Protein AF-0000000084928081 (afdb_homodimer)

InterPro domains:
  IPR001451 Hexapeptide repeat [PF00132] (8-42)
  IPR001451 Hexapeptide repeat [PF00132] (96-130)
  IPR001451 Hexapeptide repeat [PF14602] (192-218)
  IPR011004 Trimeric LpxA-like superfamily [SSF51161] (3-237)
  IPR050179 Transferase hexapeptide repeat [PTHR43300] (104-240)

Organism: Caldicellulosiruptor owensensis (strain ATCC 700167 / DSM 13100 / OL) (NCBI:txid632518)

Radius of gyration: 22.87 Å; Cα contacts (8 Å, |Δi|>4): 1714; chains: 2; bounding box: 62×60×51 Å

Solvent-accessible surface area (backbone atoms only — not comparable to full-atom values): 21503 Å² total; per-residue (Å²): 106,64,47,70,39,88,58,34,46,66,38,88,64,43,45,70,42,50,54,23,38,35,32,46,48,22,35,36,29,48,59,18,37,37,31,34,45,22,37,39,29,58,42,19,36,36,31,35,41,26,37,39,29,38,48,16,36,39,25,43,74,87,79,78,53,88,82,45,79,78,72,76,85,70,86,66,52,51,16,36,38,28,34,47,22,38,37,26,35,52,17,39,34,17,21,32,18,37,38,31,39,41,20,29,36,34,35,46,21,38,37,32,38,45,22,38,39,26,40,53,16,37,38,26,37,43,19,36,38,33,38,52,18,41,38,30,31,49,22,39,39,26,40,46,18,37,44,35,39,50,18,40,36,31,41,46,20,31,38,30,37,43,21,37,47,30,26,51,83,48,73,90,47,68,93,66,39,76,81,60,53,27,10,40,34,31,30,49,42,10,36,38,25,40,48,15,37,37,41,45,53,33,38,35,21,45,41,8,35,38,35,57,51,13,31,39,81,60,64,39,54,60,36,27,27,28,41,31,80,68,40,40,78,76,47,68,53,55,70,62,58,36,74,93,58,102,104,64,46,68,37,88,59,34,48,65,38,88,65,44,44,71,41,47,54,22,37,36,31,47,49,21,35,37,32,48,60,20,38,39,31,36,45,21,35,38,28,56,43,19,37,37,32,35,40,24,38,39,28,38,48,17,35,38,23,44,73,86,80,78,46,84,84,48,80,80,74,78,85,71,88,69,55,48,17,36,39,30,35,47,23,38,37,25,38,50,16,38,34,16,21,30,17,37,38,32,40,44,20,39,35,32,36,44,22,36,37,31,37,46,21,39,37,27,40,54,16,38,37,25,40,42,21,37,37,33,36,52,18,42,38,31,29,50,23,39,40,27,41,45,18,36,42,34,40,50,19,39,35,32,41,46,19,37,36,30,40,42,22,37,46,30,27,57,89,49,70,89,36,53,94,68,41,74,80,62,55,29,10,38,33,32,29,48,42,10,35,38,24,40,48,16,31,37,40,47,51,33,38,35,20,46,42,8,34,37,36,58,59,12,27,38,80,58,64,40,56,61,35,28,28,28,40,39,72,65,40,40,80,76,48,68,52,56,70,73,75,35,73,92,58,103

Structure (mmCIF, N/CA/C/O backbone):
data_AF-0000000084928081-model_v1
#
loop_
_entity.id
_entity.type
_entity.pdbx_description
1 polymer 'Hexapeptide repeat-containing transferase'
#
loop_
_atom_site.group_PDB
_atom_site.id
_atom_site.type_symbol
_atom_site.label_atom_id
_atom_site.label_alt_id
_atom_site.label_comp_id
_atom_site.label_asym_id
_atom_site.label_entity_id
_atom_site.label_seq_id
_atom_site.pdbx_PDB_ins_code
_atom_site.Cartn_x
_atom_site.Cartn_y
_atom_site.Cartn_z
_atom_site.occupancy
_atom_site.B_iso_or_equiv
_atom_site.auth_seq_id
_atom_site.auth_comp_id
_atom_site.auth_asym_id
_atom_site.auth_atom_id
_atom_site.pdbx_PDB_model_num
ATOM 1 N N . MET A 1 1 ? 14.203 -26 -9.664 1 87.19 1 MET A N 1
ATOM 2 C CA . MET A 1 1 ? 13.422 -26.828 -8.75 1 87.19 1 MET A CA 1
ATOM 3 C C . MET A 1 1 ? 12.008 -26.281 -8.594 1 87.19 1 MET A C 1
ATOM 5 O O . MET A 1 1 ? 11.828 -25.141 -8.188 1 87.19 1 MET A O 1
ATOM 9 N N . ARG A 1 2 ? 10.984 -26.938 -9.102 1 93 2 ARG A N 1
ATOM 10 C CA . ARG A 1 2 ? 9.562 -26.609 -9.023 1 93 2 ARG A CA 1
ATOM 11 C C . ARG A 1 2 ? 8.711 -27.875 -8.945 1 93 2 ARG A C 1
ATOM 13 O O . ARG A 1 2 ? 9.188 -28.969 -9.25 1 93 2 ARG A O 1
ATOM 20 N N . PHE A 1 3 ? 7.535 -27.766 -8.367 1 97.06 3 PHE A N 1
ATOM 21 C CA . PHE A 1 3 ? 6.527 -28.828 -8.438 1 97.06 3 PHE A CA 1
ATOM 22 C C . PHE A 1 3 ? 5.379 -28.406 -9.352 1 97.06 3 PHE A C 1
ATOM 24 O O . PHE A 1 3 ? 4.633 -27.484 -9.039 1 97.06 3 PHE A O 1
ATOM 31 N N . ILE A 1 4 ? 5.199 -29.172 -10.445 1 98 4 ILE A N 1
ATOM 32 C CA . ILE A 1 4 ? 4.102 -28.953 -11.383 1 98 4 ILE A CA 1
ATOM 33 C C . ILE A 1 4 ? 3.307 -30.234 -11.57 1 98 4 ILE A C 1
ATOM 35 O O . ILE A 1 4 ? 3.838 -31.234 -12.062 1 98 4 ILE A O 1
ATOM 39 N N . SER A 1 5 ? 2.102 -30.156 -11.172 1 98.38 5 SER A N 1
ATOM 40 C CA . SER A 1 5 ? 1.246 -31.328 -11.312 1 98.38 5 SER A CA 1
ATOM 41 C C . SER A 1 5 ? 1.148 -31.766 -12.773 1 98.38 5 SER A C 1
ATOM 43 O O . SER A 1 5 ? 1.033 -30.938 -13.672 1 98.38 5 SER A O 1
ATOM 45 N N . GLU A 1 6 ? 1.045 -33.062 -13.062 1 98.12 6 GLU A N 1
ATOM 46 C CA . GLU A 1 6 ? 0.888 -33.625 -14.398 1 98.12 6 GLU A CA 1
ATOM 47 C C . GLU A 1 6 ? -0.502 -33.312 -14.961 1 98.12 6 GLU A C 1
ATOM 49 O O . GLU A 1 6 ? -0.72 -33.406 -16.172 1 98.12 6 GLU A O 1
ATOM 54 N N . LYS A 1 7 ? -1.354 -32.938 -14.023 1 98.5 7 LYS A N 1
ATOM 55 C CA . LYS A 1 7 ? -2.732 -32.688 -14.438 1 98.5 7 LYS A CA 1
ATOM 56 C C . LYS A 1 7 ? -2.953 -31.219 -14.789 1 98.5 7 LYS A C 1
ATOM 58 O O . LYS A 1 7 ? -4.051 -30.828 -15.188 1 98.5 7 LYS A O 1
ATOM 63 N N . ALA A 1 8 ? -1.96 -30.453 -14.586 1 98.5 8 ALA A N 1
ATOM 64 C CA . ALA A 1 8 ? -2.055 -29.047 -14.961 1 98.5 8 ALA A CA 1
ATOM 65 C C . ALA A 1 8 ? -1.878 -28.859 -16.469 1 98.5 8 ALA A C 1
ATOM 67 O O . ALA A 1 8 ? -1.188 -29.656 -17.125 1 98.5 8 ALA A O 1
ATOM 68 N N . LYS A 1 9 ? -2.59 -27.953 -17.062 1 98.75 9 LYS A N 1
ATOM 69 C CA . LYS A 1 9 ? -2.457 -27.578 -18.469 1 98.75 9 LYS A CA 1
ATOM 70 C C . LYS A 1 9 ? -1.817 -26.203 -18.609 1 98.75 9 LYS A C 1
ATOM 72 O O . LYS A 1 9 ? -2.475 -25.188 -18.391 1 98.75 9 LYS A O 1
ATOM 77 N N . ILE A 1 10 ? -0.636 -26.156 -19.047 1 98.62 10 ILE A N 1
ATOM 78 C CA . ILE A 1 10 ? 0.153 -24.922 -19.109 1 98.62 10 ILE A CA 1
ATOM 79 C C . ILE A 1 10 ? 0.651 -24.703 -20.531 1 98.62 10 ILE A C 1
ATOM 81 O O . ILE A 1 10 ? 1.216 -25.609 -21.156 1 98.62 10 ILE A O 1
ATOM 85 N N . ALA A 1 11 ? 0.401 -23.516 -21 1 98.69 11 ALA A N 1
ATOM 86 C CA . ALA A 1 11 ? 0.878 -23.188 -22.328 1 98.69 11 ALA A CA 1
ATOM 87 C C . ALA A 1 11 ? 2.396 -23.328 -22.422 1 98.69 11 ALA A C 1
ATOM 89 O O . ALA A 1 11 ? 3.104 -23.125 -21.438 1 98.69 11 ALA A O 1
ATOM 90 N N . GLU A 1 12 ? 2.941 -23.547 -23.594 1 98.19 12 GLU A N 1
ATOM 91 C CA . GLU A 1 12 ? 4.34 -23.906 -23.812 1 98.19 12 GLU A CA 1
ATOM 92 C C . GLU A 1 12 ? 5.262 -22.719 -23.562 1 98.19 12 GLU A C 1
ATOM 94 O O . GLU A 1 12 ? 6.426 -22.906 -23.188 1 98.19 12 GLU A O 1
ATOM 99 N N . ASP A 1 13 ? 4.734 -21.547 -23.688 1 98.62 13 ASP A N 1
ATOM 100 C CA . ASP A 1 13 ? 5.605 -20.375 -23.656 1 98.62 13 ASP A CA 1
ATOM 101 C C . ASP A 1 13 ? 5.547 -19.688 -22.297 1 98.62 13 ASP A C 1
ATOM 103 O O . ASP A 1 13 ? 5.988 -18.547 -22.141 1 98.62 13 ASP A O 1
ATOM 107 N N . VAL A 1 14 ? 5 -20.344 -21.328 1 98.69 14 VAL A N 1
ATOM 108 C CA . VAL A 1 14 ? 4.93 -19.781 -19.984 1 98.69 14 VAL A CA 1
ATOM 109 C C . VAL A 1 14 ? 6.309 -19.828 -19.328 1 98.69 14 VAL A C 1
ATOM 111 O O . VAL A 1 14 ? 6.992 -20.844 -19.391 1 98.69 14 VAL A O 1
ATOM 114 N N . GLU A 1 15 ? 6.727 -18.609 -18.766 1 98.69 15 GLU A N 1
ATOM 115 C CA . GLU A 1 15 ? 7.945 -18.578 -17.969 1 98.69 15 GLU A CA 1
ATOM 116 C C . GLU A 1 15 ? 7.641 -18.828 -16.484 1 98.69 15 GLU A C 1
ATOM 118 O O . GLU A 1 15 ? 6.801 -18.156 -15.891 1 98.69 15 GLU A O 1
ATOM 123 N N . ILE A 1 16 ? 8.336 -19.75 -15.914 1 98.56 16 ILE A N 1
ATOM 124 C CA . ILE A 1 16 ? 8.07 -20.125 -14.531 1 98.56 16 ILE A CA 1
ATOM 125 C C . ILE A 1 16 ? 9.352 -20.031 -13.711 1 98.56 16 ILE A C 1
ATOM 127 O O . ILE A 1 16 ? 10.367 -20.656 -14.055 1 98.56 16 ILE A O 1
ATOM 131 N N . GLY A 1 17 ? 9.32 -19.25 -12.617 1 98.06 17 GLY A N 1
ATOM 132 C CA . GLY A 1 17 ? 10.469 -19.062 -11.75 1 98.06 17 GLY A CA 1
ATOM 133 C C . GLY A 1 17 ? 10.805 -20.281 -10.914 1 98.06 17 GLY A C 1
ATOM 134 O O . GLY A 1 17 ? 10.328 -21.391 -11.211 1 98.06 17 GLY A O 1
ATOM 135 N N . TYR A 1 18 ? 11.68 -20.094 -9.93 1 98 18 TYR A N 1
ATOM 136 C CA . TYR A 1 18 ? 12.148 -21.188 -9.078 1 98 18 TYR A CA 1
ATOM 137 C C . TYR A 1 18 ? 11.188 -21.422 -7.914 1 98 18 TYR A C 1
ATOM 139 O O . TYR A 1 18 ? 10.539 -20.484 -7.441 1 98 18 TYR A O 1
ATOM 147 N N . PHE A 1 19 ? 11.055 -22.688 -7.461 1 98.25 19 PHE A N 1
ATOM 148 C CA . PHE A 1 19 ? 10.367 -23.141 -6.262 1 98.25 19 PHE A CA 1
ATOM 149 C C . PHE A 1 19 ? 8.875 -22.844 -6.344 1 98.25 19 PHE A C 1
ATOM 151 O O . PHE A 1 19 ? 8.25 -22.5 -5.34 1 98.25 19 PHE A O 1
ATOM 158 N N . VAL A 1 20 ? 8.375 -22.938 -7.523 1 98.5 20 VAL A N 1
ATOM 159 C CA . VAL A 1 20 ? 6.953 -22.75 -7.789 1 98.5 20 VAL A CA 1
ATOM 160 C C . VAL A 1 20 ? 6.207 -24.062 -7.574 1 98.5 20 VAL A C 1
ATOM 162 O O . VAL A 1 20 ? 6.746 -25.141 -7.844 1 98.5 20 VAL A O 1
ATOM 165 N N . VAL A 1 21 ? 5.012 -23.953 -7.051 1 98.81 21 VAL A N 1
ATOM 166 C CA . VAL A 1 21 ? 4.109 -25.094 -6.938 1 98.81 21 VAL A CA 1
ATOM 167 C C . VAL A 1 21 ? 2.848 -24.844 -7.758 1 98.81 21 VAL A C 1
ATOM 169 O O . VAL A 1 21 ? 2.137 -23.859 -7.531 1 98.81 21 VAL A O 1
ATOM 172 N N . ILE A 1 22 ? 2.559 -25.703 -8.688 1 98.88 22 ILE A N 1
ATOM 173 C CA . ILE A 1 22 ? 1.333 -25.656 -9.477 1 98.88 22 ILE A CA 1
ATOM 174 C C . ILE A 1 22 ? 0.548 -26.953 -9.273 1 98.88 22 ILE A C 1
ATOM 176 O O . ILE A 1 22 ? 1.014 -28.031 -9.648 1 98.88 22 ILE A O 1
ATOM 180 N N . GLU A 1 23 ? -0.573 -26.828 -8.727 1 98.75 23 GLU A N 1
ATOM 181 C CA . GLU A 1 23 ? -1.355 -27.984 -8.32 1 98.75 23 GLU A CA 1
ATOM 182 C C . GLU A 1 23 ? -2.211 -28.5 -9.477 1 98.75 23 GLU A C 1
ATOM 184 O O . GLU A 1 23 ? -2.127 -28 -10.594 1 98.75 23 GLU A O 1
ATOM 189 N N . ASP A 1 24 ? -3.018 -29.531 -9.203 1 98.69 24 ASP A N 1
ATOM 190 C CA . ASP A 1 24 ? -3.809 -30.266 -10.195 1 98.69 24 ASP A CA 1
ATOM 191 C C . ASP A 1 24 ? -4.836 -29.344 -10.859 1 98.69 24 ASP A C 1
ATOM 193 O O . ASP A 1 24 ? -5.445 -28.5 -10.188 1 98.69 24 ASP A O 1
ATOM 197 N N . ASP A 1 25 ? -4.973 -29.453 -12.148 1 98.62 25 ASP A N 1
ATOM 198 C CA . ASP A 1 25 ? -6.082 -28.922 -12.938 1 98.62 25 ASP A CA 1
ATOM 199 C C . ASP A 1 25 ? -5.977 -27.406 -13.07 1 98.62 25 ASP A C 1
ATOM 201 O O . ASP A 1 25 ? -6.965 -26.734 -13.367 1 98.62 25 ASP A O 1
ATOM 205 N N . VAL A 1 26 ? -4.844 -26.922 -12.734 1 98.88 26 VAL A N 1
ATOM 206 C CA . VAL A 1 26 ? -4.562 -25.531 -13.023 1 98.88 26 VAL A CA 1
ATOM 207 C C . VAL A 1 26 ? -4.41 -25.328 -14.531 1 98.88 26 VAL A C 1
ATOM 209 O O . VAL A 1 26 ? -3.832 -26.172 -15.219 1 98.88 26 VAL A O 1
ATOM 212 N N . LYS A 1 27 ? -4.988 -24.328 -15.039 1 98.94 27 LYS A N 1
ATOM 213 C CA . LYS A 1 27 ? -4.816 -23.922 -16.422 1 98.94 27 LYS A CA 1
ATOM 214 C C . LYS A 1 27 ? -4.109 -22.578 -16.531 1 98.94 27 LYS A C 1
ATOM 216 O O . LYS A 1 27 ? -4.512 -21.609 -15.875 1 98.94 27 LYS A O 1
ATOM 221 N N . ILE A 1 28 ? -3.066 -22.469 -17.312 1 98.94 28 ILE A N 1
ATOM 222 C CA . ILE A 1 28 ? -2.33 -21.234 -17.516 1 98.94 28 ILE A CA 1
ATOM 223 C C . ILE A 1 28 ? -2.193 -20.953 -19 1 98.94 28 ILE A C 1
ATOM 225 O O . ILE A 1 28 ? -1.648 -21.766 -19.75 1 98.94 28 ILE A O 1
ATOM 229 N N . GLY A 1 29 ? -2.652 -19.828 -19.391 1 98.88 29 GLY A N 1
ATOM 230 C CA . GLY A 1 29 ? -2.641 -19.438 -20.781 1 98.88 29 GLY A CA 1
ATOM 231 C C . GLY A 1 29 ? -1.271 -19.016 -21.281 1 98.88 29 GLY A C 1
ATOM 232 O O . GLY A 1 29 ? -0.286 -19.109 -20.547 1 98.88 29 GLY A O 1
ATOM 233 N N . SER A 1 30 ? -1.256 -18.547 -22.531 1 98.81 30 SER A N 1
ATOM 234 C CA . SER A 1 30 ? -0.009 -18.219 -23.219 1 98.81 30 SER A CA 1
ATOM 235 C C . SER A 1 30 ? 0.567 -16.906 -22.719 1 98.81 30 SER A C 1
ATOM 237 O O . SER A 1 30 ? -0.179 -16 -22.328 1 98.81 30 SER A O 1
ATOM 239 N N . GLY A 1 31 ? 1.873 -16.828 -22.703 1 98.75 31 GLY A N 1
ATOM 240 C CA . GLY A 1 31 ? 2.566 -15.562 -22.469 1 98.75 31 GLY A CA 1
ATOM 241 C C . GLY A 1 31 ? 2.654 -15.195 -21 1 98.75 31 GLY A C 1
ATOM 242 O O . GLY A 1 31 ? 2.973 -14.055 -20.656 1 98.75 31 GLY A O 1
ATOM 243 N N . CYS A 1 32 ? 2.309 -16.109 -20.141 1 98.81 32 CYS A N 1
ATOM 244 C CA . CYS A 1 32 ? 2.305 -15.805 -18.703 1 98.81 32 CYS A CA 1
ATOM 245 C C . CYS A 1 32 ? 3.715 -15.859 -18.141 1 98.81 32 CYS A C 1
ATOM 247 O O . CYS A 1 32 ? 4.574 -16.562 -18.656 1 98.81 32 CYS A O 1
ATOM 249 N N . LYS A 1 33 ? 3.969 -15.062 -17.156 1 98.81 33 LYS A N 1
ATOM 250 C CA . LYS A 1 33 ? 5.195 -15.062 -16.359 1 98.81 33 LYS A CA 1
ATOM 251 C C . LYS A 1 33 ? 4.895 -15.305 -14.883 1 98.81 33 LYS A C 1
ATOM 253 O O . LYS A 1 33 ? 4.238 -14.484 -14.234 1 98.81 33 LYS A O 1
ATOM 258 N N . ILE A 1 34 ? 5.383 -16.375 -14.367 1 98.81 34 ILE A N 1
ATOM 259 C CA . ILE A 1 34 ? 5.188 -16.734 -12.969 1 98.81 34 ILE A CA 1
ATOM 260 C C . ILE A 1 34 ? 6.496 -16.578 -12.203 1 98.81 34 ILE A C 1
ATOM 262 O O . ILE A 1 34 ? 7.5 -17.219 -12.523 1 98.81 34 ILE A O 1
ATOM 266 N N . GLY A 1 35 ? 6.504 -15.711 -11.188 1 98.5 35 GLY A N 1
ATOM 267 C CA . GLY A 1 35 ? 7.699 -15.43 -10.414 1 98.5 35 GLY A CA 1
ATOM 268 C C . GLY A 1 35 ? 8.141 -16.594 -9.547 1 98.5 35 GLY A C 1
ATOM 269 O O . GLY A 1 35 ? 7.695 -17.734 -9.758 1 98.5 35 GLY A O 1
ATOM 270 N N . HIS A 1 36 ? 9.094 -16.328 -8.609 1 98.56 36 HIS A N 1
ATOM 271 C CA . HIS A 1 36 ? 9.625 -17.359 -7.711 1 98.56 36 HIS A CA 1
ATOM 272 C C . HIS A 1 36 ? 8.695 -17.578 -6.527 1 98.56 36 HIS A C 1
ATOM 274 O O . HIS A 1 36 ? 7.957 -16.672 -6.125 1 98.56 36 HIS A O 1
ATOM 280 N N . ASN A 1 37 ? 8.719 -18.781 -5.996 1 98.19 37 ASN A N 1
ATOM 281 C CA . ASN A 1 37 ? 8.031 -19.125 -4.754 1 98.19 37 ASN A CA 1
ATOM 282 C C . ASN A 1 37 ? 6.531 -18.891 -4.855 1 98.19 37 ASN A C 1
ATOM 284 O O . ASN A 1 37 ? 5.887 -18.531 -3.867 1 98.19 37 ASN A O 1
ATOM 288 N N . VAL A 1 38 ? 5.984 -19 -6.023 1 98.75 38 VAL A N 1
ATOM 289 C CA . VAL A 1 38 ? 4.551 -18.828 -6.238 1 98.75 38 VAL A CA 1
ATOM 290 C C . VAL A 1 38 ? 3.828 -20.156 -6.023 1 98.75 38 VAL A C 1
ATOM 292 O O . VAL A 1 38 ? 4.363 -21.219 -6.348 1 98.75 38 VAL A O 1
ATOM 295 N N . ILE A 1 39 ? 2.639 -20.062 -5.473 1 98.94 39 ILE A N 1
ATOM 296 C CA . ILE A 1 39 ? 1.777 -21.234 -5.324 1 98.94 39 ILE A CA 1
ATOM 297 C C . ILE A 1 39 ? 0.456 -21 -6.051 1 98.94 39 ILE A C 1
ATOM 299 O O . ILE A 1 39 ? -0.249 -20.031 -5.77 1 98.94 39 ILE A O 1
ATOM 303 N N . ILE A 1 40 ? 0.115 -21.844 -6.988 1 98.94 40 ILE A N 1
ATOM 304 C CA . ILE A 1 40 ? -1.175 -21.797 -7.668 1 98.94 40 ILE A CA 1
ATOM 305 C C . ILE A 1 40 ? -1.982 -23.047 -7.328 1 98.94 40 ILE A C 1
ATOM 307 O O . ILE A 1 40 ? -1.606 -24.156 -7.711 1 98.94 40 ILE A O 1
ATOM 311 N N . LYS A 1 41 ? -3.008 -22.812 -6.672 1 98.75 41 LYS A N 1
ATOM 312 C CA . LYS A 1 41 ? -3.799 -23.891 -6.086 1 98.75 41 LYS A CA 1
ATOM 313 C C . LYS A 1 41 ? -4.699 -24.547 -7.129 1 98.75 41 LYS A C 1
ATOM 315 O O . LYS A 1 41 ? -4.953 -23.969 -8.188 1 98.75 41 LYS A O 1
ATOM 320 N N . LYS A 1 42 ? -5.215 -25.688 -6.754 1 98.38 42 LYS A N 1
ATOM 321 C CA . LYS A 1 42 ? -5.93 -26.625 -7.613 1 98.38 42 LYS A CA 1
ATOM 322 C C . LYS A 1 42 ? -7.066 -25.938 -8.359 1 98.38 42 LYS A C 1
ATOM 324 O O . LYS A 1 42 ? -7.879 -25.234 -7.746 1 98.38 42 LYS A O 1
ATOM 329 N N . GLY A 1 43 ? -7.07 -26.094 -9.664 1 98.56 43 GLY A N 1
ATOM 330 C CA . GLY A 1 43 ? -8.219 -25.734 -10.484 1 98.56 43 GLY A CA 1
ATOM 331 C C . GLY A 1 43 ? -8.195 -24.281 -10.938 1 98.56 43 GLY A C 1
ATOM 332 O O . GLY A 1 43 ? -9.016 -23.875 -11.758 1 98.56 43 GLY A O 1
ATOM 333 N N . SER A 1 44 ? -7.293 -23.469 -10.445 1 98.88 44 SER A N 1
ATOM 334 C CA . SER A 1 44 ? -7.227 -22.062 -10.812 1 98.88 44 SER A CA 1
ATOM 335 C C . SER A 1 44 ? -7.047 -21.891 -12.32 1 98.88 44 SER A C 1
ATOM 337 O O . SER A 1 44 ? -6.391 -22.703 -12.969 1 98.88 44 SER A O 1
ATOM 339 N N . ILE A 1 45 ? -7.684 -20.891 -12.812 1 98.94 45 ILE A N 1
ATOM 340 C CA . ILE A 1 45 ? -7.633 -20.594 -14.234 1 98.94 45 ILE A CA 1
ATOM 341 C C . ILE A 1 45 ? -6.953 -19.234 -14.461 1 98.94 45 ILE A C 1
ATOM 343 O O . ILE A 1 45 ? -7.457 -18.203 -14.023 1 98.94 45 ILE A O 1
ATOM 347 N N . ILE A 1 46 ? -5.887 -19.234 -15.148 1 98.94 46 ILE A N 1
ATOM 348 C CA . ILE A 1 46 ? -5.109 -18.047 -15.453 1 98.94 46 ILE A CA 1
ATOM 349 C C . ILE A 1 46 ? -5.16 -17.766 -16.953 1 98.94 46 ILE A C 1
ATOM 351 O O . ILE A 1 46 ? -4.781 -18.625 -17.766 1 98.94 46 ILE A O 1
ATOM 355 N N . GLY A 1 47 ? -5.578 -16.656 -17.344 1 98.88 47 GLY A N 1
ATOM 356 C CA . GLY A 1 47 ? -5.684 -16.281 -18.75 1 98.88 47 GLY A CA 1
ATOM 357 C C . GLY A 1 47 ? -4.34 -16.062 -19.422 1 98.88 47 GLY A C 1
ATOM 358 O O . GLY A 1 47 ? -3.32 -16.578 -18.953 1 98.88 47 GLY A O 1
ATOM 359 N N . ASP A 1 48 ? -4.383 -15.336 -20.531 1 98.88 48 ASP A N 1
ATOM 360 C CA . ASP A 1 48 ? -3.17 -15.086 -21.297 1 98.88 48 ASP A CA 1
ATOM 361 C C . ASP A 1 48 ? -2.461 -13.828 -20.797 1 98.88 48 ASP A C 1
ATOM 363 O O . ASP A 1 48 ? -3.105 -12.891 -20.328 1 98.88 48 ASP A O 1
ATOM 367 N N . ASN A 1 49 ? -1.133 -13.836 -20.906 1 98.69 49 ASN A N 1
ATOM 368 C CA . ASN A 1 49 ? -0.3 -12.672 -20.656 1 98.69 49 ASN A CA 1
ATOM 369 C C . ASN A 1 49 ? -0.484 -12.156 -19.219 1 98.69 49 ASN A C 1
ATOM 371 O O . ASN A 1 49 ? -0.634 -10.953 -19.016 1 98.69 49 ASN A O 1
ATOM 375 N N . VAL A 1 50 ? -0.566 -13.07 -18.297 1 98.81 50 VAL A N 1
ATOM 376 C CA . VAL A 1 50 ? -0.675 -12.734 -16.891 1 98.81 50 VAL A CA 1
ATOM 377 C C . VAL A 1 50 ? 0.706 -12.773 -16.234 1 98.81 50 VAL A C 1
ATOM 379 O O . VAL A 1 50 ? 1.494 -13.688 -16.5 1 98.81 50 VAL A O 1
ATOM 382 N N . GLU A 1 51 ? 1.011 -11.758 -15.469 1 98.88 51 GLU A N 1
ATOM 383 C CA . GLU A 1 51 ? 2.234 -11.727 -14.672 1 98.88 51 GLU A CA 1
ATOM 384 C C . GLU A 1 51 ? 1.93 -11.891 -13.188 1 98.88 51 GLU A C 1
ATOM 386 O O . GLU A 1 51 ? 1.234 -11.062 -12.594 1 98.88 51 GLU A O 1
ATOM 391 N N . ILE A 1 52 ? 2.416 -12.945 -12.555 1 98.88 52 ILE A N 1
ATOM 392 C CA . ILE A 1 52 ? 2.266 -13.203 -11.125 1 98.88 52 ILE A CA 1
ATOM 393 C C . ILE A 1 52 ? 3.621 -13.078 -10.438 1 98.88 52 ILE A C 1
ATOM 395 O O . ILE A 1 52 ? 4.539 -13.852 -10.703 1 98.88 52 ILE A O 1
ATOM 399 N N . SER A 1 53 ? 3.729 -12.141 -9.484 1 98.81 53 SER A N 1
ATOM 400 C CA . SER A 1 53 ? 5.016 -11.836 -8.867 1 98.81 53 SER A CA 1
ATOM 401 C C . SER A 1 53 ? 5.328 -12.805 -7.738 1 98.81 53 SER A C 1
ATOM 403 O O . SER A 1 53 ? 4.48 -13.617 -7.352 1 98.81 53 SER A O 1
ATOM 405 N N . ASP A 1 54 ? 6.531 -12.68 -7.273 1 98.75 54 ASP A N 1
ATOM 406 C CA . ASP A 1 54 ? 7.148 -13.617 -6.34 1 98.75 54 ASP A CA 1
ATOM 407 C C . ASP A 1 54 ? 6.301 -13.773 -5.082 1 98.75 54 ASP A C 1
ATOM 409 O O . ASP A 1 54 ? 5.758 -12.797 -4.562 1 98.75 54 ASP A O 1
ATOM 413 N N . GLY A 1 55 ? 6.184 -14.992 -4.559 1 98.5 55 GLY A N 1
ATOM 414 C CA . GLY A 1 55 ? 5.609 -15.281 -3.256 1 98.5 55 GLY A CA 1
ATOM 415 C C . GLY A 1 55 ? 4.094 -15.289 -3.258 1 98.5 55 GLY A C 1
ATOM 416 O O . GLY A 1 55 ? 3.467 -15.547 -2.229 1 98.5 55 GLY A O 1
ATOM 417 N N . THR A 1 56 ? 3.461 -15.078 -4.359 1 98.75 56 THR A N 1
ATOM 418 C CA . THR A 1 56 ? 2.016 -14.914 -4.461 1 98.75 56 THR A CA 1
ATOM 419 C C . THR A 1 56 ? 1.312 -16.266 -4.406 1 98.75 56 THR A C 1
ATOM 421 O O . THR A 1 56 ? 1.836 -17.266 -4.902 1 98.75 56 THR A O 1
ATOM 424 N N . ILE A 1 57 ? 0.12 -16.266 -3.811 1 98.94 57 ILE A N 1
ATOM 425 C CA . ILE A 1 57 ? -0.718 -17.453 -3.727 1 98.94 57 ILE A CA 1
ATOM 426 C C . ILE A 1 57 ? -2.041 -17.203 -4.449 1 98.94 57 ILE A C 1
ATOM 428 O O . ILE A 1 57 ? -2.75 -16.25 -4.145 1 98.94 57 ILE A O 1
ATOM 432 N N . ILE A 1 58 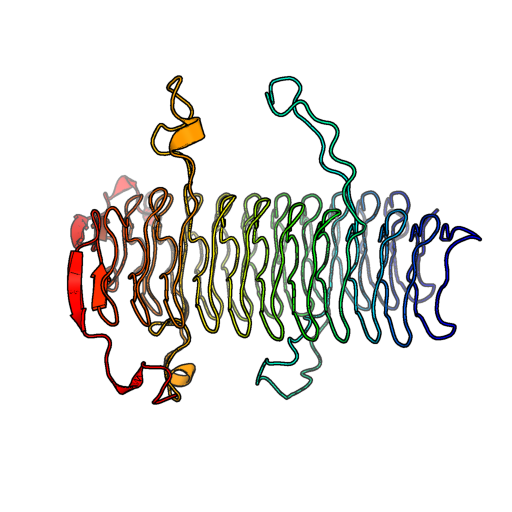? -2.396 -18.094 -5.387 1 98.88 58 ILE A N 1
ATOM 433 C CA . ILE A 1 58 ? -3.648 -17.984 -6.129 1 98.88 58 ILE A CA 1
ATOM 434 C C . ILE A 1 58 ? -4.543 -19.188 -5.801 1 98.88 58 ILE A C 1
ATOM 436 O O . ILE A 1 58 ? -4.098 -20.328 -5.855 1 98.88 58 ILE A O 1
ATOM 440 N N . GLY A 1 59 ? -5.746 -18.875 -5.457 1 98.62 59 GLY A N 1
ATOM 441 C CA . GLY A 1 59 ? -6.746 -19.922 -5.312 1 98.62 59 GLY A CA 1
ATOM 442 C C . GLY A 1 59 ? -6.805 -20.5 -3.91 1 98.62 59 GLY A C 1
ATOM 443 O O . GLY A 1 59 ? -7.215 -21.656 -3.725 1 98.62 59 GLY A O 1
ATOM 444 N N . LYS A 1 60 ? -6.363 -19.766 -2.98 1 97.56 60 LYS A N 1
ATOM 445 C CA . LYS A 1 60 ? -6.391 -20.219 -1.596 1 97.56 60 LYS A CA 1
ATOM 446 C C . LYS A 1 60 ? -7.824 -20.438 -1.115 1 97.56 60 LYS A C 1
ATOM 448 O O . LYS A 1 60 ? -8.711 -19.641 -1.405 1 97.56 60 LYS A O 1
ATOM 453 N N . SER A 1 61 ? -8.078 -21.5 -0.321 1 95.31 61 SER A N 1
ATOM 454 C CA . SER A 1 61 ? -9.375 -21.703 0.318 1 95.31 61 SER A CA 1
ATOM 455 C C . SER A 1 61 ? -9.484 -20.922 1.619 1 95.31 61 SER A C 1
ATOM 457 O O . SER A 1 61 ? -8.508 -20.781 2.355 1 95.31 61 SER A O 1
ATOM 459 N N . PRO A 1 62 ? -10.711 -20.438 1.875 1 92.75 62 PRO A N 1
ATOM 460 C CA . PRO A 1 62 ? -10.875 -19.781 3.176 1 92.75 62 PRO A CA 1
ATOM 461 C C . PRO A 1 62 ? -10.68 -20.75 4.348 1 92.75 62 PRO A C 1
ATOM 463 O O . PRO A 1 62 ? -10.977 -21.938 4.223 1 92.75 62 PRO A O 1
ATOM 466 N N . GLN A 1 63 ? -10.117 -20.234 5.359 1 87.5 63 GLN A N 1
ATOM 467 C CA . GLN A 1 63 ? -10.039 -20.953 6.625 1 87.5 63 GLN A CA 1
ATOM 468 C C . GLN A 1 63 ? -11.07 -20.422 7.621 1 87.5 63 GLN A C 1
ATOM 470 O O . GLN A 1 63 ? -11.352 -19.234 7.652 1 87.5 63 GLN A O 1
ATOM 475 N N . LYS A 1 64 ? -11.805 -21.312 8.188 1 77.38 64 LYS A N 1
ATOM 476 C CA . LYS A 1 64 ? -12.867 -20.891 9.109 1 77.38 64 LYS A CA 1
ATOM 477 C C . LYS A 1 64 ? -12.391 -20.969 10.555 1 77.38 64 LYS A C 1
ATOM 479 O O . LYS A 1 64 ? -11.711 -21.922 10.953 1 77.38 64 LYS A O 1
ATOM 484 N N . ALA A 1 65 ? -12.734 -19.75 11.07 1 71.31 65 ALA A N 1
ATOM 485 C CA . ALA A 1 65 ? -12.523 -19.781 12.516 1 71.31 65 ALA A CA 1
ATOM 486 C C . ALA A 1 65 ? -13.492 -20.734 13.195 1 71.31 65 ALA A C 1
ATOM 488 O O . ALA A 1 65 ? -14.641 -20.875 12.766 1 71.31 65 ALA A O 1
ATOM 489 N N . ILE A 1 66 ? -13.023 -21.375 14.188 1 66.56 66 ILE A N 1
ATOM 490 C CA . ILE A 1 66 ? -13.875 -22.297 14.938 1 66.56 66 ILE A CA 1
ATOM 491 C C . ILE A 1 66 ? -15.133 -21.562 15.406 1 66.56 66 ILE A C 1
ATOM 493 O O . ILE A 1 66 ? -16.234 -22.125 15.352 1 66.56 66 ILE A O 1
ATOM 497 N N . ALA A 1 67 ? -14.953 -20.297 15.758 1 62.78 67 ALA A N 1
ATOM 498 C CA . ALA A 1 67 ? -16.031 -19.516 16.344 1 62.78 67 ALA A CA 1
ATOM 499 C C . ALA A 1 67 ? -16.906 -18.891 15.258 1 62.78 67 ALA A C 1
ATOM 501 O O . ALA A 1 67 ? -17.938 -18.281 15.547 1 62.78 67 ALA A O 1
ATOM 502 N N . SER A 1 68 ? -16.344 -19.078 14.07 1 63.97 68 SER A N 1
ATOM 503 C CA . SER A 1 68 ? -17.109 -18.453 12.992 1 63.97 68 SER A CA 1
ATOM 504 C C . SER A 1 68 ? -18.359 -19.266 12.656 1 63.97 68 SER A C 1
ATOM 506 O O . SER A 1 68 ? -18.281 -20.484 12.469 1 63.97 68 SER A O 1
ATOM 508 N N . LYS A 1 69 ? -19.375 -18.703 13.023 1 51.47 69 LYS A N 1
ATOM 509 C CA . LYS A 1 69 ? -20.703 -19.297 12.922 1 51.47 69 LYS A CA 1
ATOM 510 C C . LYS A 1 69 ? -21 -19.75 11.484 1 51.47 69 LYS A C 1
ATOM 512 O O . LYS A 1 69 ? -22.062 -20.297 11.203 1 51.47 69 LYS A O 1
ATOM 517 N N . THR A 1 70 ? -20.078 -19.406 10.555 1 53.22 70 THR A N 1
ATOM 518 C CA . THR A 1 70 ? -20.578 -19.719 9.227 1 53.22 70 THR A CA 1
ATOM 519 C C . THR A 1 70 ? -20.312 -21.188 8.891 1 53.22 70 THR A C 1
ATOM 521 O O . THR A 1 70 ? -19.156 -21.641 8.93 1 53.22 70 THR A O 1
ATOM 524 N N . THR A 1 71 ? -21.281 -22.125 9.086 1 49.41 71 THR A N 1
ATOM 525 C CA . THR A 1 71 ? -21.312 -23.578 9.031 1 49.41 71 THR A CA 1
ATOM 526 C C . THR A 1 71 ? -21.016 -24.078 7.621 1 49.41 71 THR A C 1
ATOM 528 O O . THR A 1 71 ? -20.672 -25.25 7.43 1 49.41 71 THR A O 1
ATOM 531 N N . GLU A 1 72 ? -21.781 -23.656 6.578 1 51.16 72 GLU A N 1
ATOM 532 C CA . GLU A 1 72 ? -21.938 -24.547 5.418 1 51.16 72 GLU A CA 1
ATOM 533 C C . GLU A 1 72 ? -20.656 -24.578 4.582 1 51.16 72 GLU A C 1
ATOM 535 O O . GLU A 1 72 ? -20.047 -23.547 4.332 1 51.16 72 GLU A O 1
ATOM 540 N N . GLU A 1 73 ? -20.094 -25.781 4.574 1 58.44 73 GLU A N 1
ATOM 541 C CA . GLU A 1 73 ? -18.984 -26.047 3.674 1 58.44 73 GLU A CA 1
ATOM 542 C C . GLU A 1 73 ? -19.328 -25.672 2.236 1 58.44 73 GLU A C 1
ATOM 544 O O . GLU A 1 73 ? -20.125 -26.359 1.592 1 58.44 73 GLU A O 1
ATOM 549 N N . ILE A 1 74 ? -19.453 -24.438 1.865 1 68.75 74 ILE A N 1
ATOM 550 C CA . ILE A 1 74 ? -19.734 -24.047 0.487 1 68.75 74 ILE A CA 1
ATOM 551 C C . ILE A 1 74 ? -18.5 -24.266 -0.374 1 68.75 74 ILE A C 1
ATOM 553 O O . ILE A 1 74 ? -17.406 -23.828 -0.03 1 68.75 74 ILE A O 1
ATOM 557 N N . VAL A 1 75 ? -18.625 -25.312 -1.312 1 84.12 75 VAL A N 1
ATOM 558 C CA . VAL A 1 75 ? -17.609 -25.562 -2.328 1 84.12 75 VAL A CA 1
ATOM 559 C C . VAL A 1 75 ? -17.469 -24.312 -3.213 1 84.12 75 VAL A C 1
ATOM 561 O O . VAL A 1 75 ? -18.391 -23.938 -3.92 1 84.12 75 VAL A O 1
ATOM 564 N N . LEU A 1 76 ? -16.375 -23.688 -3.184 1 93.5 76 LEU A N 1
ATOM 565 C CA . LEU A 1 76 ? -16.109 -22.484 -3.957 1 93.5 76 LEU A CA 1
ATOM 566 C C . LEU A 1 76 ? -15.492 -22.828 -5.309 1 93.5 76 LEU A C 1
ATOM 568 O O . LEU A 1 76 ? -14.672 -23.734 -5.41 1 93.5 76 LEU A O 1
ATOM 572 N N . PRO A 1 77 ? -16.016 -22.188 -6.379 1 96.81 77 PRO A N 1
ATOM 573 C CA . PRO A 1 77 ? -15.336 -22.359 -7.668 1 96.81 77 PRO A CA 1
ATOM 574 C C . PRO A 1 77 ? -13.883 -21.891 -7.637 1 96.81 77 PRO A C 1
ATOM 576 O O . PRO A 1 77 ? -13.469 -21.188 -6.707 1 96.81 77 PRO A O 1
ATOM 579 N N . PRO A 1 78 ? -13.133 -22.391 -8.648 1 97.94 78 PRO A N 1
ATOM 580 C CA . PRO A 1 78 ? -11.734 -21.938 -8.695 1 97.94 78 PRO A CA 1
ATOM 581 C C . PRO A 1 78 ? -11.602 -20.438 -8.93 1 97.94 78 PRO A C 1
ATOM 583 O O . PRO A 1 78 ? -12.547 -19.797 -9.375 1 97.94 78 PRO A O 1
ATOM 586 N N . ALA A 1 79 ? -10.422 -19.906 -8.508 1 98.69 79 ALA A N 1
ATOM 587 C CA . ALA A 1 79 ? -10.102 -18.516 -8.867 1 98.69 79 ALA A CA 1
ATOM 588 C C . ALA A 1 79 ? -9.938 -18.375 -10.375 1 98.69 79 ALA A C 1
ATOM 590 O O . ALA A 1 79 ? -9.391 -19.266 -11.039 1 98.69 79 ALA A O 1
ATOM 591 N N . LYS A 1 80 ? -10.383 -17.328 -10.883 1 98.94 80 LYS A N 1
ATOM 592 C CA . LYS A 1 80 ? -10.266 -17.016 -12.305 1 98.94 80 LYS A CA 1
ATOM 593 C C . LYS A 1 80 ? -9.594 -15.672 -12.531 1 98.94 80 LYS A C 1
ATOM 595 O O . LYS A 1 80 ? -10.094 -14.641 -12.086 1 98.94 80 LYS A O 1
ATOM 600 N N . ILE A 1 81 ? -8.5 -15.68 -13.18 1 98.94 81 ILE A N 1
ATOM 601 C CA . ILE A 1 81 ? -7.742 -14.484 -13.539 1 98.94 81 ILE A CA 1
ATOM 602 C C . ILE A 1 81 ? -7.84 -14.25 -15.047 1 98.94 81 ILE A C 1
ATOM 604 O O . ILE A 1 81 ? -7.484 -15.117 -15.844 1 98.94 81 ILE A O 1
ATOM 608 N N . GLY A 1 82 ? -8.289 -13.109 -15.438 1 98.88 82 GLY A N 1
ATOM 609 C CA . GLY A 1 82 ? -8.453 -12.773 -16.844 1 98.88 82 GLY A CA 1
ATOM 610 C C . GLY A 1 82 ? -7.133 -12.516 -17.547 1 98.88 82 GLY A C 1
ATOM 611 O O . GLY A 1 82 ? -6.066 -12.828 -17.016 1 98.88 82 GLY A O 1
ATOM 612 N N . ASN A 1 83 ? -7.223 -12 -18.797 1 98.88 83 ASN A N 1
ATOM 613 C CA . ASN A 1 83 ? -6.047 -11.734 -19.609 1 98.88 83 ASN A CA 1
ATOM 614 C C . ASN A 1 83 ? -5.375 -10.422 -19.234 1 98.88 83 ASN A C 1
ATOM 616 O O . ASN A 1 83 ? -6.039 -9.484 -18.797 1 98.88 83 ASN A O 1
ATOM 620 N N . ASN A 1 84 ? -4.059 -10.383 -19.391 1 98.69 84 ASN A N 1
ATOM 621 C CA . ASN A 1 84 ? -3.283 -9.164 -19.234 1 98.69 84 ASN A CA 1
ATOM 622 C C . ASN A 1 84 ? -3.381 -8.625 -17.797 1 98.69 84 ASN A C 1
ATOM 624 O O . ASN A 1 84 ? -3.465 -7.414 -17.594 1 98.69 84 ASN A O 1
ATOM 628 N N . VAL A 1 85 ? -3.527 -9.477 -16.859 1 98.81 85 VAL A N 1
ATOM 629 C CA . VAL A 1 85 ? -3.568 -9.094 -15.453 1 98.81 85 VAL A CA 1
ATOM 630 C C . VAL A 1 85 ? -2.162 -9.148 -14.867 1 98.81 85 VAL A C 1
ATOM 632 O O . VAL A 1 85 ? -1.376 -10.039 -15.195 1 98.81 85 VAL A O 1
ATOM 635 N N . LYS A 1 86 ? -1.816 -8.219 -14.062 1 98.81 86 LYS A N 1
ATOM 636 C CA . LYS A 1 86 ? -0.588 -8.227 -13.273 1 98.81 86 LYS A CA 1
ATOM 637 C C . LYS A 1 86 ? -0.896 -8.305 -11.781 1 98.81 86 LYS A C 1
ATOM 639 O O . LYS A 1 86 ? -1.698 -7.523 -11.266 1 98.81 86 LYS A O 1
ATOM 644 N N . ILE A 1 87 ? -0.257 -9.242 -11.086 1 98.88 87 ILE A N 1
ATOM 645 C CA . ILE A 1 87 ? -0.441 -9.438 -9.648 1 98.88 87 ILE A CA 1
ATOM 646 C C . ILE A 1 87 ? 0.899 -9.281 -8.938 1 98.88 87 ILE A C 1
ATOM 648 O O . ILE A 1 87 ? 1.858 -10 -9.242 1 98.88 87 ILE A O 1
ATOM 652 N N . GLY A 1 88 ? 0.913 -8.383 -7.977 1 98.69 88 GLY A N 1
ATOM 653 C CA . GLY A 1 88 ? 2.135 -8.055 -7.258 1 98.69 88 GLY A CA 1
ATOM 654 C C . GLY A 1 88 ? 2.58 -9.148 -6.305 1 98.69 88 GLY A C 1
ATOM 655 O O . GLY A 1 88 ? 1.876 -10.141 -6.117 1 98.69 88 GLY A O 1
ATOM 656 N N . ALA A 1 89 ? 3.711 -8.914 -5.66 1 98.81 89 ALA A N 1
ATOM 657 C CA . ALA A 1 89 ? 4.387 -9.906 -4.832 1 98.81 89 ALA A CA 1
ATOM 658 C C . ALA A 1 89 ? 3.645 -10.125 -3.514 1 98.81 89 ALA A C 1
ATOM 660 O O . ALA A 1 89 ? 3.045 -9.188 -2.975 1 98.81 89 ALA A O 1
ATOM 661 N N . ASN A 1 90 ? 3.73 -11.391 -3.008 1 98.75 90 ASN A N 1
ATOM 662 C CA . ASN A 1 90 ? 3.221 -11.773 -1.695 1 98.75 90 ASN A CA 1
ATOM 663 C C . ASN A 1 90 ? 1.739 -11.438 -1.549 1 98.75 90 ASN A C 1
ATOM 665 O O . ASN A 1 90 ? 1.287 -11.07 -0.463 1 98.75 90 ASN A O 1
ATOM 669 N N . SER A 1 91 ? 0.994 -11.414 -2.648 1 98.81 91 SER A N 1
ATOM 670 C CA . SER A 1 91 ? -0.454 -11.242 -2.611 1 98.81 91 SER A CA 1
ATOM 671 C C . SER A 1 91 ? -1.171 -12.578 -2.486 1 98.81 91 SER A C 1
ATOM 673 O O . SER A 1 91 ? -0.582 -13.633 -2.744 1 98.81 91 SER A O 1
ATOM 675 N N . ILE A 1 92 ? -2.404 -12.523 -2.037 1 98.94 92 ILE A N 1
ATOM 676 C CA . ILE A 1 92 ? -3.217 -13.719 -1.839 1 98.94 92 ILE A CA 1
ATOM 677 C C . ILE A 1 92 ? -4.578 -13.531 -2.502 1 98.94 92 ILE A C 1
ATOM 679 O O . ILE A 1 92 ? -5.336 -12.625 -2.135 1 98.94 92 ILE A O 1
ATOM 683 N N . ILE A 1 93 ? -4.891 -14.359 -3.447 1 98.88 93 ILE A N 1
ATOM 684 C CA . ILE A 1 93 ? -6.195 -14.367 -4.109 1 98.88 93 ILE A CA 1
ATOM 685 C C . ILE A 1 93 ? -6.93 -15.664 -3.777 1 98.88 93 ILE A C 1
ATOM 687 O O . ILE A 1 93 ? -6.422 -16.75 -4.031 1 98.88 93 ILE A O 1
ATOM 691 N N . TYR A 1 94 ? -8.07 -15.539 -3.287 1 98.5 94 TYR A N 1
ATOM 692 C CA . TYR A 1 94 ? -8.812 -16.703 -2.82 1 98.5 94 TYR A CA 1
ATOM 693 C C . TYR A 1 94 ? -9.586 -17.344 -3.965 1 98.5 94 TYR A C 1
ATOM 695 O O . TYR A 1 94 ? -9.773 -16.734 -5.02 1 98.5 94 TYR A O 1
ATOM 703 N N . ARG A 1 95 ? -10.023 -18.562 -3.672 1 97.81 95 ARG A N 1
ATOM 704 C CA . ARG A 1 95 ? -10.984 -19.25 -4.531 1 97.81 95 ARG A CA 1
ATOM 705 C C . ARG A 1 95 ? -12.273 -18.438 -4.652 1 97.81 95 ARG A C 1
ATOM 707 O O . ARG A 1 95 ? -12.695 -17.781 -3.697 1 97.81 95 ARG A O 1
ATOM 714 N N . GLY A 1 96 ? -12.875 -18.531 -5.824 1 98 96 GLY A N 1
ATOM 715 C CA . GLY A 1 96 ? -14.133 -17.844 -6.059 1 98 96 GLY A CA 1
ATOM 716 C C . GLY A 1 96 ? -13.953 -16.422 -6.555 1 98 96 GLY A C 1
ATOM 717 O O . GLY A 1 96 ? -14.898 -15.797 -7.035 1 98 96 GLY A O 1
ATOM 718 N N . ALA A 1 97 ? -12.773 -15.891 -6.41 1 98.75 97 ALA A N 1
ATOM 719 C CA . ALA A 1 97 ? -12.5 -14.547 -6.93 1 98.75 97 ALA A CA 1
ATOM 720 C C . ALA A 1 97 ? -12.469 -14.547 -8.453 1 98.75 97 ALA A C 1
ATOM 722 O O . ALA A 1 97 ? -11.969 -15.492 -9.07 1 98.75 97 ALA A O 1
ATOM 723 N N . ILE A 1 98 ? -12.992 -13.539 -9.055 1 98.94 98 ILE A N 1
ATOM 724 C CA . ILE A 1 98 ? -12.984 -13.328 -10.5 1 98.94 98 ILE A CA 1
ATOM 725 C C . ILE A 1 98 ? -12.336 -11.984 -10.828 1 98.94 98 ILE A C 1
ATOM 727 O O . ILE A 1 98 ? -12.914 -10.93 -10.555 1 98.94 98 ILE A O 1
ATOM 731 N N . ILE A 1 99 ? -11.164 -12.016 -11.367 1 98.94 99 ILE A N 1
ATOM 732 C CA . ILE A 1 99 ? -10.43 -10.828 -11.781 1 98.94 99 ILE A CA 1
ATOM 733 C C . ILE A 1 99 ? -10.531 -10.648 -13.289 1 98.94 99 ILE A C 1
ATOM 735 O O . ILE A 1 99 ? -10.102 -11.516 -14.055 1 98.94 99 ILE A O 1
ATOM 739 N N . SER A 1 100 ? -11.062 -9.555 -13.727 1 98.88 100 SER A N 1
ATOM 740 C CA . SER A 1 100 ? -11.289 -9.32 -15.156 1 98.88 100 SER A CA 1
ATOM 741 C C . SER A 1 100 ? -9.992 -8.922 -15.859 1 98.88 100 SER A C 1
ATOM 743 O O . SER A 1 100 ? -8.953 -8.781 -15.219 1 98.88 100 SER A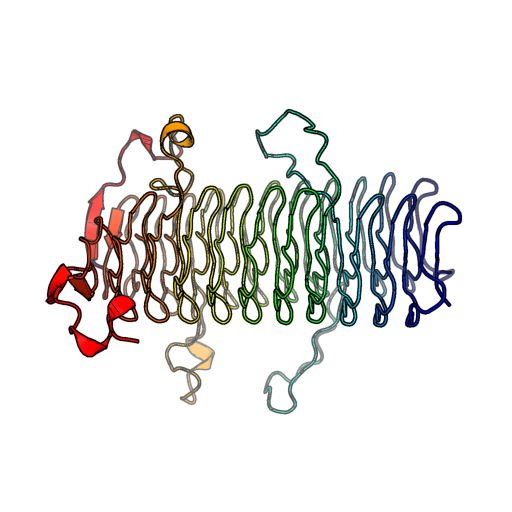 O 1
ATOM 745 N N . ASP A 1 101 ? -10.148 -8.805 -17.219 1 98.81 101 ASP A N 1
ATOM 746 C CA . ASP A 1 101 ? -8.992 -8.484 -18.047 1 98.81 101 ASP A CA 1
ATOM 747 C C . ASP A 1 101 ? -8.398 -7.129 -17.672 1 98.81 101 ASP A C 1
ATOM 749 O O . ASP A 1 101 ? -9.133 -6.219 -17.281 1 98.81 101 ASP A O 1
ATOM 753 N N . ASN A 1 102 ? -7.082 -7.02 -17.734 1 98.75 102 ASN A N 1
ATOM 754 C CA . ASN A 1 102 ? -6.363 -5.75 -17.672 1 98.75 102 ASN A CA 1
ATOM 755 C C . ASN A 1 102 ? -6.402 -5.148 -16.281 1 98.75 102 ASN A C 1
ATOM 757 O O . ASN A 1 102 ? -6.273 -3.936 -16.109 1 98.75 102 ASN A O 1
ATOM 761 N N . VAL A 1 103 ? -6.676 -5.953 -15.289 1 98.81 103 VAL A N 1
ATOM 762 C CA . VAL A 1 103 ? -6.629 -5.488 -13.906 1 98.81 103 VAL A CA 1
ATOM 763 C C . VAL A 1 103 ? -5.184 -5.48 -13.414 1 98.81 103 VAL A C 1
ATOM 765 O O . VAL A 1 103 ? -4.391 -6.344 -13.789 1 98.81 103 VAL A O 1
ATOM 768 N N . PHE A 1 104 ? -4.855 -4.473 -12.633 1 98.81 104 PHE A N 1
ATOM 769 C CA . PHE A 1 104 ? -3.574 -4.41 -11.938 1 98.81 104 PHE A CA 1
ATOM 770 C C . PHE A 1 104 ? -3.768 -4.559 -10.43 1 98.81 104 PHE A C 1
ATOM 772 O O . PHE A 1 104 ? -4.469 -3.758 -9.805 1 98.81 104 PHE A O 1
ATOM 779 N N . ILE A 1 105 ? -3.145 -5.574 -9.828 1 98.81 105 ILE A N 1
ATOM 780 C CA . ILE A 1 105 ? -3.137 -5.812 -8.391 1 98.81 105 ILE A CA 1
ATOM 781 C C . ILE A 1 105 ? -1.719 -5.645 -7.848 1 98.81 105 ILE A C 1
ATOM 783 O O . ILE A 1 105 ? -0.81 -6.391 -8.227 1 98.81 105 ILE A O 1
ATOM 787 N N . ALA A 1 106 ? -1.525 -4.711 -6.926 1 98.62 106 ALA A N 1
ATOM 788 C CA . ALA A 1 106 ? -0.194 -4.402 -6.41 1 98.62 106 ALA A CA 1
ATOM 789 C C . ALA A 1 106 ? 0.238 -5.418 -5.359 1 98.62 106 ALA A C 1
ATOM 791 O O . ALA A 1 106 ? -0.31 -6.52 -5.289 1 98.62 106 ALA A O 1
ATOM 792 N N . ASP A 1 107 ? 1.378 -5.121 -4.648 1 98.75 107 ASP A N 1
ATOM 793 C CA . ASP A 1 107 ? 1.99 -6.051 -3.701 1 98.75 107 ASP A CA 1
ATOM 794 C C . ASP A 1 107 ? 1.163 -6.16 -2.424 1 98.75 107 ASP A C 1
ATOM 796 O O . ASP A 1 107 ? 0.519 -5.191 -2.01 1 98.75 107 ASP A O 1
ATOM 800 N N . LEU A 1 108 ? 1.196 -7.328 -1.763 1 98.81 108 LEU A N 1
ATOM 801 C CA . LEU A 1 108 ? 0.685 -7.57 -0.418 1 98.81 108 LEU A CA 1
ATOM 802 C C . LEU A 1 108 ? -0.83 -7.402 -0.373 1 98.81 108 LEU A C 1
ATOM 804 O O . LEU A 1 108 ? -1.383 -6.992 0.65 1 98.81 108 LEU A O 1
ATOM 808 N N . VAL A 1 109 ? -1.51 -7.621 -1.482 1 98.88 109 VAL A N 1
ATOM 809 C CA . VAL A 1 109 ? -2.961 -7.496 -1.555 1 98.88 109 VAL A CA 1
ATOM 810 C C . VAL A 1 109 ? -3.615 -8.82 -1.162 1 98.88 109 VAL A C 1
ATOM 812 O O . VAL A 1 109 ? -3.08 -9.891 -1.448 1 98.88 109 VAL A O 1
ATOM 815 N N . THR A 1 110 ? -4.738 -8.742 -0.513 1 98.94 110 THR A N 1
ATOM 816 C CA . THR A 1 110 ? -5.57 -9.914 -0.265 1 98.94 110 THR A CA 1
ATOM 817 C C . THR A 1 110 ? -6.973 -9.719 -0.833 1 98.94 110 THR A C 1
ATOM 819 O O . THR A 1 110 ? -7.648 -8.742 -0.503 1 98.94 110 THR A O 1
ATOM 822 N N . ILE A 1 111 ? -7.422 -10.562 -1.679 1 98.88 111 ILE A N 1
ATOM 823 C CA . ILE A 1 111 ? -8.766 -10.578 -2.244 1 98.88 111 ILE A CA 1
ATOM 824 C C . ILE A 1 111 ? -9.484 -11.867 -1.847 1 98.88 111 ILE A C 1
ATOM 826 O O . ILE A 1 111 ? -9.117 -12.953 -2.303 1 98.88 111 ILE A O 1
ATOM 830 N N . ARG A 1 112 ? -10.438 -11.734 -1.027 1 98.38 112 ARG A N 1
ATOM 831 C CA . ARG A 1 112 ? -11.109 -12.883 -0.433 1 98.38 112 ARG A CA 1
ATOM 832 C C . ARG A 1 112 ? -12.055 -13.547 -1.434 1 98.38 112 ARG A C 1
ATOM 834 O O . ARG A 1 112 ? -12.102 -13.156 -2.604 1 98.38 112 ARG A O 1
ATOM 841 N N . GLU A 1 113 ? -12.75 -14.609 -1.005 1 97.62 113 GLU A N 1
ATOM 842 C CA . GLU A 1 113 ? -13.562 -15.438 -1.889 1 97.62 113 GLU A CA 1
ATOM 843 C C . GLU A 1 113 ? -14.805 -14.688 -2.363 1 97.62 113 GLU A C 1
ATOM 845 O O . GLU A 1 113 ? -15.359 -13.867 -1.631 1 97.62 113 GLU A O 1
ATOM 850 N N . ASN A 1 114 ? -15.234 -14.977 -3.609 1 97.12 114 ASN A N 1
ATOM 851 C CA . ASN A 1 114 ? -16.453 -14.453 -4.223 1 97.12 114 ASN A CA 1
ATOM 852 C C . ASN A 1 114 ? -16.391 -12.945 -4.41 1 97.12 114 ASN A C 1
ATOM 854 O O . ASN A 1 114 ? -17.375 -12.242 -4.176 1 97.12 114 ASN A O 1
ATOM 858 N N . VAL A 1 115 ? -15.25 -12.461 -4.629 1 98.75 115 VAL A N 1
ATOM 859 C CA . VAL A 1 115 ? -15.039 -11.07 -5.02 1 98.75 115 VAL A CA 1
ATOM 860 C C . VAL A 1 115 ? -14.883 -10.977 -6.535 1 98.75 115 VAL A C 1
ATOM 862 O O . VAL A 1 115 ? -14.234 -11.828 -7.148 1 98.75 115 VAL A O 1
ATOM 865 N N . SER A 1 116 ? -15.484 -10.016 -7.145 1 98.94 116 SER A N 1
ATOM 866 C CA . SER A 1 116 ? -15.258 -9.719 -8.555 1 98.94 116 SER A CA 1
ATOM 867 C C . SER A 1 116 ? -14.633 -8.344 -8.734 1 98.94 116 SER A C 1
ATOM 869 O O . SER A 1 116 ? -15.008 -7.391 -8.047 1 98.94 116 SER A O 1
ATOM 871 N N . VAL A 1 117 ? -13.68 -8.211 -9.586 1 98.94 117 VAL A N 1
ATOM 872 C CA . VAL A 1 117 ? -13.016 -6.957 -9.93 1 98.94 117 VAL A CA 1
ATOM 873 C C . VAL A 1 117 ? -13.141 -6.707 -11.43 1 98.94 117 VAL A C 1
ATOM 875 O O . VAL A 1 117 ? -12.719 -7.535 -12.242 1 98.94 117 VAL A O 1
ATOM 878 N N . GLY A 1 118 ? -13.664 -5.566 -11.805 1 98.94 118 GLY A N 1
ATOM 879 C CA . GLY A 1 118 ? -13.914 -5.23 -13.195 1 98.94 118 GLY A CA 1
ATOM 880 C C . GLY A 1 118 ? -12.656 -4.816 -13.945 1 98.94 118 GLY A C 1
ATOM 881 O O . GLY A 1 118 ? -11.633 -4.527 -13.328 1 98.94 118 GLY A O 1
ATOM 882 N N . GLU A 1 119 ? -12.797 -4.719 -15.25 1 98.75 119 GLU A N 1
ATOM 883 C CA . GLU A 1 119 ? -11.656 -4.504 -16.125 1 98.75 119 GLU A CA 1
ATOM 884 C C . GLU A 1 119 ? -11.008 -3.146 -15.875 1 98.75 119 GLU A C 1
ATOM 886 O O . GLU A 1 119 ? -11.68 -2.193 -15.484 1 98.75 119 GLU A O 1
ATOM 891 N N . TYR A 1 120 ? -9.664 -3.086 -16.047 1 98.44 120 TYR A N 1
ATOM 892 C CA . TYR A 1 120 ? -8.836 -1.882 -16.031 1 98.44 120 TYR A CA 1
ATOM 893 C C . TYR A 1 120 ? -8.797 -1.279 -14.625 1 98.44 120 TYR A C 1
ATOM 895 O O . TYR A 1 120 ? -8.367 -0.139 -14.453 1 98.44 120 TYR A O 1
ATOM 903 N N . THR A 1 121 ? -9.266 -1.972 -13.641 1 98.69 121 THR A N 1
ATOM 904 C CA . THR A 1 121 ? -9.227 -1.522 -12.258 1 98.69 121 THR A CA 1
ATOM 905 C C . THR A 1 121 ? -7.832 -1.725 -11.664 1 98.69 121 THR A C 1
ATOM 907 O O . THR A 1 121 ? -7.145 -2.691 -12 1 98.69 121 THR A O 1
ATOM 910 N N . ILE A 1 122 ? -7.418 -0.781 -10.828 1 98.69 122 ILE A N 1
ATOM 911 C CA . ILE A 1 122 ? -6.152 -0.848 -10.102 1 98.69 122 ILE A CA 1
ATOM 912 C C . ILE A 1 122 ? -6.422 -1.079 -8.617 1 98.69 122 ILE A C 1
ATOM 914 O O . ILE A 1 122 ? -7.168 -0.323 -7.988 1 98.69 122 ILE A O 1
ATOM 918 N N . ILE A 1 123 ? -5.875 -2.133 -8.07 1 98.88 123 ILE A N 1
ATOM 919 C CA . ILE A 1 123 ? -5.875 -2.404 -6.633 1 98.88 123 ILE A CA 1
ATOM 920 C C . ILE A 1 123 ? -4.488 -2.127 -6.055 1 98.88 123 ILE A C 1
ATOM 922 O O . ILE A 1 123 ? -3.529 -2.842 -6.355 1 98.88 123 ILE A O 1
ATOM 926 N N . GLY A 1 124 ? -4.422 -1.159 -5.199 1 98.44 124 GLY A N 1
ATOM 927 C CA . GLY A 1 124 ? -3.139 -0.698 -4.691 1 98.44 124 GLY A CA 1
ATOM 928 C C . GLY A 1 124 ? -2.535 -1.628 -3.658 1 98.44 124 GLY A C 1
ATOM 929 O O . GLY A 1 124 ? -3.156 -2.621 -3.271 1 98.44 124 GLY A O 1
ATOM 930 N N . ARG A 1 125 ? -1.377 -1.292 -3.246 1 98.38 125 ARG A N 1
ATOM 931 C CA . ARG A 1 125 ? -0.573 -2.107 -2.342 1 98.38 125 ARG A CA 1
ATOM 932 C C . ARG A 1 125 ? -1.283 -2.305 -1.006 1 98.38 125 ARG A C 1
ATOM 934 O O . ARG A 1 125 ? -1.825 -1.354 -0.439 1 98.38 125 ARG A O 1
ATOM 941 N N . GLY A 1 126 ? -1.284 -3.576 -0.54 1 98.75 126 GLY A N 1
ATOM 942 C CA . GLY A 1 126 ? -1.744 -3.857 0.811 1 98.75 126 GLY A CA 1
ATOM 943 C C . GLY A 1 126 ? -3.252 -3.771 0.959 1 98.75 126 GLY A C 1
ATOM 944 O O . GLY A 1 126 ? -3.779 -3.877 2.068 1 98.75 126 GLY A O 1
ATOM 945 N N . VAL A 1 127 ? -3.982 -3.5 -0.08 1 98.88 127 VAL A N 1
ATOM 946 C CA . VAL A 1 127 ? -5.438 -3.428 -0.008 1 98.88 127 VAL A CA 1
ATOM 947 C C . VAL A 1 127 ? -6 -4.781 0.425 1 98.88 127 VAL A C 1
ATOM 949 O O . VAL A 1 127 ? -5.496 -5.828 0.017 1 98.88 127 VAL A O 1
ATOM 952 N N . SER A 1 128 ? -6.996 -4.73 1.251 1 98.94 128 SER A N 1
ATOM 953 C CA . SER A 1 128 ? -7.762 -5.906 1.642 1 98.94 128 SER A CA 1
ATOM 954 C C . SER A 1 128 ? -9.211 -5.801 1.184 1 98.94 128 SER A C 1
ATOM 956 O O . SER A 1 128 ? -9.914 -4.859 1.552 1 98.94 128 SER A O 1
ATOM 958 N N . ILE A 1 129 ? -9.695 -6.695 0.395 1 98.88 129 ILE A N 1
ATOM 959 C CA . ILE A 1 129 ? -11.078 -6.762 -0.068 1 98.88 129 ILE A CA 1
ATOM 960 C C . ILE A 1 129 ? -11.75 -8.016 0.49 1 98.88 129 ILE A C 1
ATOM 962 O O . ILE A 1 129 ? -11.352 -9.133 0.166 1 98.88 129 ILE A O 1
ATOM 966 N N . GLU A 1 130 ? -12.75 -7.805 1.268 1 98.31 130 GLU A N 1
ATOM 967 C CA . GLU A 1 130 ? -13.422 -8.898 1.959 1 98.31 130 GLU A CA 1
ATOM 968 C C . GLU A 1 130 ? -14.453 -9.57 1.06 1 98.31 130 GLU A C 1
ATOM 970 O O . GLU A 1 130 ? -14.758 -9.07 -0.027 1 98.31 130 GLU A O 1
ATOM 975 N N . ASN A 1 131 ? -14.961 -10.688 1.485 1 97.31 131 ASN A N 1
ATOM 976 C CA . ASN A 1 131 ? -15.703 -11.617 0.642 1 97.31 131 ASN A CA 1
ATOM 977 C C . ASN A 1 131 ? -17.031 -11.008 0.172 1 97.31 131 ASN A C 1
ATOM 979 O O . ASN A 1 131 ? -17.562 -10.109 0.824 1 97.31 131 ASN A O 1
ATOM 983 N N . LYS A 1 132 ? -17.5 -11.422 -1 1 97.12 132 LYS A N 1
ATOM 984 C CA . LYS A 1 132 ? -18.797 -11.094 -1.579 1 97.12 132 LYS A CA 1
ATOM 985 C C . LYS A 1 132 ? -18.891 -9.609 -1.93 1 97.12 132 LYS A C 1
ATOM 987 O O . LYS A 1 132 ? -19.938 -8.992 -1.769 1 97.12 132 LYS A O 1
ATOM 992 N N . THR A 1 133 ? -17.812 -9.047 -2.201 1 98.62 133 THR A N 1
ATOM 993 C CA . THR A 1 133 ? -17.703 -7.656 -2.621 1 98.62 133 THR A CA 1
ATOM 994 C C . THR A 1 133 ? -17.578 -7.555 -4.137 1 98.62 133 THR A C 1
ATOM 996 O O . THR A 1 133 ? -16.938 -8.398 -4.77 1 98.62 133 THR A O 1
ATOM 999 N N . ILE A 1 134 ? -18.188 -6.566 -4.715 1 98.88 134 ILE A N 1
ATOM 1000 C CA . ILE A 1 134 ? -18.125 -6.301 -6.148 1 98.88 134 ILE A CA 1
ATOM 1001 C C . ILE A 1 134 ? -17.406 -4.969 -6.395 1 98.88 134 ILE A C 1
ATOM 1003 O O . ILE A 1 134 ? -17.844 -3.928 -5.902 1 98.88 134 ILE A O 1
ATOM 1007 N N . ILE A 1 135 ? -16.344 -4.98 -7.098 1 98.94 135 ILE A N 1
ATOM 1008 C CA . ILE A 1 135 ? -15.648 -3.787 -7.555 1 98.94 135 ILE A CA 1
ATOM 1009 C C . ILE A 1 135 ? -15.828 -3.629 -9.062 1 98.94 135 ILE A C 1
ATOM 1011 O O . ILE A 1 135 ? -15.57 -4.562 -9.828 1 98.94 135 ILE A O 1
ATOM 1015 N N . GLY A 1 136 ? -16.266 -2.52 -9.484 1 98.88 136 GLY A N 1
ATOM 1016 C CA . GLY A 1 136 ? -16.516 -2.258 -10.891 1 98.88 136 GLY A CA 1
ATOM 1017 C C . GLY A 1 136 ? -15.242 -2.061 -11.695 1 98.88 136 GLY A C 1
ATOM 1018 O O . GLY A 1 136 ? -14.164 -2.479 -11.273 1 98.88 136 GLY A O 1
ATOM 1019 N N . SER A 1 137 ? -15.438 -1.477 -12.906 1 98.81 137 SER A N 1
ATOM 1020 C CA . SER A 1 137 ? -14.344 -1.242 -13.844 1 98.81 137 SER A CA 1
ATOM 1021 C C . SER A 1 137 ? -13.789 0.17 -13.703 1 98.81 137 SER A C 1
ATOM 1023 O O . SER A 1 137 ? -14.492 1.077 -13.25 1 98.81 137 SER A O 1
ATOM 1025 N N . TYR A 1 138 ? -12.516 0.302 -14.078 1 98.12 138 TYR A N 1
ATOM 1026 C CA . TYR A 1 138 ? -11.852 1.599 -14.125 1 98.12 138 TYR A CA 1
ATOM 1027 C C . TYR A 1 138 ? -11.805 2.234 -12.742 1 98.12 138 TYR A C 1
ATOM 1029 O O . TYR A 1 138 ? -11.914 3.457 -12.609 1 98.12 138 TYR A O 1
ATOM 1037 N N . CYS A 1 139 ? -11.797 1.42 -11.719 1 98.56 139 CYS A N 1
ATOM 1038 C CA . CYS A 1 139 ? -11.68 1.91 -10.352 1 98.56 139 CYS A CA 1
ATOM 1039 C C . CYS A 1 139 ? -10.219 1.997 -9.93 1 98.56 139 CYS A C 1
ATOM 1041 O O . CYS A 1 139 ? -9.352 1.355 -10.531 1 98.56 139 CYS A O 1
ATOM 1043 N N . LYS A 1 140 ? -9.945 2.809 -9.016 1 98.19 140 LYS A N 1
ATOM 1044 C CA . LYS A 1 140 ? -8.68 2.85 -8.289 1 98.19 140 LYS A CA 1
ATOM 1045 C C . LYS A 1 140 ? -8.898 2.717 -6.789 1 98.19 140 LYS A C 1
ATOM 1047 O O . LYS A 1 140 ? -9.477 3.607 -6.16 1 98.19 140 LYS A O 1
ATOM 1052 N N . ILE A 1 141 ? -8.547 1.597 -6.227 1 98.81 141 ILE A N 1
ATOM 1053 C CA . ILE A 1 141 ? -8.523 1.374 -4.785 1 98.81 141 ILE A CA 1
ATOM 1054 C C . ILE A 1 141 ? -7.094 1.481 -4.266 1 98.81 141 ILE A C 1
ATOM 1056 O O . ILE A 1 141 ? -6.277 0.584 -4.492 1 98.81 141 ILE A O 1
ATOM 1060 N N . GLU A 1 142 ? -6.809 2.475 -3.529 1 98.31 142 GLU A N 1
ATOM 1061 C CA . GLU A 1 142 ? -5.418 2.848 -3.279 1 98.31 142 GLU A CA 1
ATOM 1062 C C . GLU A 1 142 ? -4.875 2.154 -2.033 1 98.31 142 GLU A C 1
ATOM 1064 O O . GLU A 1 142 ? -5.613 1.465 -1.328 1 98.31 142 GLU A O 1
ATOM 1069 N N . THR A 1 143 ? -3.619 2.379 -1.824 1 98.62 143 THR A N 1
ATOM 1070 C CA . THR A 1 143 ? -2.768 1.65 -0.892 1 98.62 143 THR A CA 1
ATOM 1071 C C . THR A 1 143 ? -3.441 1.525 0.472 1 98.62 143 THR A C 1
ATOM 1073 O O . THR A 1 143 ? -3.939 2.512 1.017 1 98.62 143 THR A O 1
ATOM 1076 N N . ASN A 1 144 ? -3.506 0.292 1.029 1 98.81 144 ASN A N 1
ATOM 1077 C CA . ASN A 1 144 ? -3.861 -0.078 2.395 1 98.81 144 ASN A CA 1
ATOM 1078 C C . ASN A 1 144 ? -5.324 0.231 2.695 1 98.81 144 ASN A C 1
ATOM 1080 O O . ASN A 1 144 ? -5.719 0.319 3.859 1 98.81 144 ASN A O 1
ATOM 1084 N N . ALA A 1 145 ? -6.172 0.507 1.667 1 98.88 145 ALA A N 1
ATOM 1085 C CA . ALA A 1 145 ? -7.609 0.61 1.909 1 98.88 145 ALA A CA 1
ATOM 1086 C C . ALA A 1 145 ? -8.188 -0.734 2.338 1 98.88 145 ALA A C 1
ATOM 1088 O O . ALA A 1 145 ? -7.684 -1.789 1.949 1 98.88 145 ALA A O 1
ATOM 1089 N N . TYR A 1 146 ? -9.148 -0.66 3.164 1 98.94 146 TYR A N 1
ATOM 1090 C CA . TYR A 1 146 ? -9.875 -1.834 3.635 1 98.94 146 TYR A CA 1
ATOM 1091 C C . TYR A 1 146 ? -11.328 -1.791 3.188 1 98.94 146 TYR A C 1
ATOM 1093 O O . TYR A 1 146 ? -12.109 -0.962 3.664 1 98.94 146 TYR A O 1
ATOM 1101 N N . ILE A 1 147 ? -11.766 -2.676 2.309 1 98.88 147 ILE A N 1
ATOM 1102 C CA . ILE A 1 147 ? -13.133 -2.777 1.812 1 98.88 147 ILE A CA 1
ATOM 1103 C C . ILE A 1 147 ? -13.828 -3.975 2.457 1 98.88 147 ILE A C 1
ATOM 1105 O O . ILE A 1 147 ? -13.5 -5.125 2.158 1 98.88 147 ILE A O 1
ATOM 1109 N N . THR A 1 148 ? -14.789 -3.732 3.277 1 98.38 148 THR A N 1
ATOM 1110 C CA . THR A 1 148 ? -15.43 -4.781 4.059 1 98.38 148 THR A CA 1
ATOM 1111 C C . THR A 1 148 ? -16.359 -5.617 3.186 1 98.38 148 THR A C 1
ATOM 1113 O O . THR A 1 148 ? -16.656 -5.238 2.051 1 98.38 148 THR A O 1
ATOM 1116 N N . ALA A 1 149 ? -16.797 -6.727 3.734 1 97.56 149 ALA A N 1
ATOM 1117 C CA . ALA A 1 149 ? -17.625 -7.68 3.004 1 97.56 149 ALA A CA 1
ATOM 1118 C C . ALA A 1 149 ? -18.938 -7.035 2.564 1 97.56 149 ALA A C 1
ATOM 1120 O O . ALA A 1 149 ? -19.406 -6.078 3.184 1 97.56 149 ALA A O 1
ATOM 1121 N N . LEU A 1 150 ? -19.469 -7.547 1.479 1 97.62 150 LEU A N 1
ATOM 1122 C CA . LEU A 1 150 ? -20.781 -7.164 0.972 1 97.62 150 LEU A CA 1
ATOM 1123 C C . LEU A 1 150 ? -20.797 -5.703 0.542 1 97.62 150 LEU A C 1
ATOM 1125 O O . LEU A 1 150 ? -21.797 -5.004 0.733 1 97.62 150 LEU A O 1
ATOM 1129 N N . SER A 1 151 ? -19.703 -5.203 0.086 1 98.81 151 SER A N 1
ATOM 1130 C CA . SER A 1 151 ? -19.609 -3.857 -0.466 1 98.81 151 SER A CA 1
ATOM 1131 C C . SER A 1 151 ? -19.828 -3.863 -1.976 1 98.81 151 SER A C 1
ATOM 1133 O O . SER A 1 151 ? -19.656 -4.895 -2.629 1 98.81 151 SER A O 1
ATOM 1135 N N . GLU A 1 152 ? -20.266 -2.791 -2.475 1 98.88 152 GLU A N 1
ATOM 1136 C CA . GLU A 1 152 ? -20.438 -2.562 -3.906 1 98.88 152 GLU A CA 1
ATOM 1137 C C . GLU A 1 152 ? -19.781 -1.247 -4.336 1 98.88 152 GLU A C 1
ATOM 1139 O O . GLU A 1 152 ? -20.234 -0.171 -3.93 1 98.88 152 GLU A O 1
ATOM 1144 N N . ILE A 1 153 ? -18.781 -1.3 -5.086 1 98.94 153 ILE A N 1
ATOM 1145 C CA . ILE A 1 153 ? -18.078 -0.149 -5.645 1 98.94 153 ILE A CA 1
ATOM 1146 C C . ILE A 1 153 ? -18.266 -0.113 -7.16 1 98.94 153 ILE A C 1
ATOM 1148 O O . ILE A 1 153 ? -17.797 -1.006 -7.871 1 98.94 153 ILE A O 1
ATOM 1152 N N . GLU A 1 154 ? -18.938 0.867 -7.668 1 98.94 154 GLU A N 1
ATOM 1153 C CA . GLU A 1 154 ? -19.281 0.942 -9.086 1 98.94 154 GLU A CA 1
ATOM 1154 C C . GLU A 1 154 ? -18.141 1.545 -9.906 1 98.94 154 GLU A C 1
ATOM 1156 O O . GLU A 1 154 ? -17.094 1.906 -9.352 1 98.94 154 GLU A O 1
ATOM 1161 N N . ASP A 1 155 ? -18.422 1.628 -11.227 1 98.81 155 ASP A N 1
ATOM 1162 C CA . ASP A 1 155 ? -17.391 2.004 -12.195 1 98.81 155 ASP A CA 1
ATOM 1163 C C . ASP A 1 155 ? -16.844 3.396 -11.891 1 98.81 155 ASP A C 1
ATOM 1165 O O . ASP A 1 155 ? -17.578 4.285 -11.469 1 98.81 155 ASP A O 1
ATOM 1169 N N . TRP A 1 156 ? -15.508 3.564 -12.055 1 98.31 156 TRP A N 1
ATOM 1170 C CA . TRP A 1 156 ? -14.82 4.848 -12.047 1 98.31 156 TRP A CA 1
ATOM 1171 C C . TRP A 1 156 ? -14.742 5.41 -10.625 1 98.31 156 TRP A C 1
ATOM 1173 O O . TRP A 1 156 ? -14.477 6.598 -10.438 1 98.31 156 TRP A O 1
ATOM 1183 N N . ALA A 1 157 ? -15.008 4.609 -9.664 1 98.62 157 ALA A N 1
ATOM 1184 C CA . ALA A 1 157 ? -14.852 5.047 -8.281 1 98.62 157 ALA A CA 1
ATOM 1185 C C . ALA A 1 157 ? -13.375 5.18 -7.91 1 98.62 157 ALA A C 1
ATOM 1187 O O . ALA A 1 157 ? -12.523 4.492 -8.477 1 98.62 157 ALA A O 1
ATOM 1188 N N . PHE A 1 158 ? -13.109 6.074 -7.012 1 98.44 158 PHE A N 1
ATOM 1189 C CA . PHE A 1 158 ? -11.773 6.289 -6.461 1 98.44 158 PHE A CA 1
ATOM 1190 C C . PHE A 1 158 ? -11.797 6.176 -4.938 1 98.44 158 PHE A C 1
ATOM 1192 O O . PHE A 1 158 ? -12.477 6.945 -4.262 1 98.44 158 PHE A O 1
ATOM 1199 N N . ILE A 1 159 ? -11.07 5.219 -4.387 1 98.81 159 ILE A N 1
ATOM 1200 C CA . ILE A 1 159 ? -10.891 5.047 -2.951 1 98.81 159 ILE A CA 1
ATOM 1201 C C . ILE A 1 159 ? -9.445 5.371 -2.568 1 98.81 159 ILE A C 1
ATOM 1203 O O . ILE A 1 159 ? -8.523 4.617 -2.891 1 98.81 159 ILE A O 1
ATOM 1207 N N . ALA A 1 160 ? -9.242 6.453 -1.855 1 98.62 160 ALA A N 1
ATOM 1208 C CA . ALA A 1 160 ? -7.898 6.934 -1.535 1 98.62 160 ALA A CA 1
ATOM 1209 C C . ALA A 1 160 ? -7.219 6.023 -0.514 1 98.62 160 ALA A C 1
ATOM 1211 O O . ALA A 1 160 ? -7.82 5.062 -0.033 1 98.62 160 ALA A O 1
ATOM 1212 N N . PRO A 1 161 ? -5.922 6.266 -0.247 1 98.69 161 PRO A N 1
ATOM 1213 C CA . PRO A 1 161 ? -5.168 5.383 0.647 1 98.69 161 PRO A CA 1
ATOM 1214 C C . PRO A 1 161 ? -5.742 5.348 2.062 1 98.69 161 PRO A C 1
ATOM 1216 O O . PRO A 1 161 ? -6.172 6.379 2.584 1 98.69 161 PRO A O 1
ATOM 1219 N N . CYS A 1 162 ? -5.727 4.098 2.66 1 98.88 162 CYS A N 1
ATOM 1220 C CA . CYS A 1 162 ? -5.984 3.842 4.074 1 98.88 162 CYS A CA 1
ATOM 1221 C C . CYS A 1 162 ? -7.426 4.172 4.434 1 98.88 162 CYS A C 1
ATOM 1223 O O . CYS A 1 162 ? -7.734 4.43 5.602 1 98.88 162 CYS A O 1
ATOM 1225 N N . VAL A 1 163 ? -8.344 4.305 3.432 1 98.88 163 VAL A N 1
ATOM 1226 C CA . VAL A 1 163 ? -9.773 4.355 3.713 1 98.88 163 VAL A CA 1
ATOM 1227 C C . VAL A 1 163 ? -10.203 3.076 4.43 1 98.88 163 VAL A C 1
ATOM 1229 O O . VAL A 1 163 ? -9.766 1.98 4.078 1 98.88 163 VAL A O 1
ATOM 1232 N N . VAL A 1 164 ? -11.07 3.238 5.402 1 98.88 164 VAL A N 1
ATOM 1233 C CA . VAL A 1 164 ? -11.633 2.094 6.113 1 98.88 164 VAL A CA 1
ATOM 1234 C C . VAL A 1 164 ? -13.148 2.098 5.992 1 98.88 164 VAL A C 1
ATOM 1236 O O . VAL A 1 164 ? -13.805 3.09 6.324 1 98.88 164 VAL A O 1
ATOM 1239 N N . THR A 1 165 ? -13.734 1.039 5.508 1 98.69 165 THR A N 1
ATOM 1240 C CA . THR A 1 165 ? -15.188 0.861 5.527 1 98.69 165 THR A CA 1
ATOM 1241 C C . THR A 1 165 ? -15.594 -0.131 6.613 1 98.69 165 THR A C 1
ATOM 1243 O O . THR A 1 165 ? -14.766 -0.913 7.09 1 98.69 165 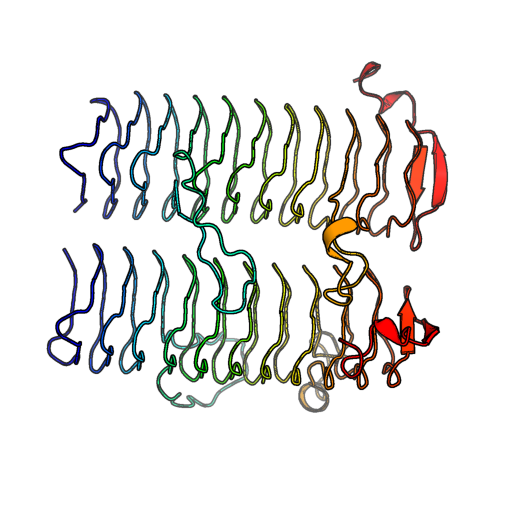THR A O 1
ATOM 1246 N N . SER A 1 166 ? -16.828 -0.056 7.062 1 96.94 166 SER A N 1
ATOM 1247 C CA . SER A 1 166 ? -17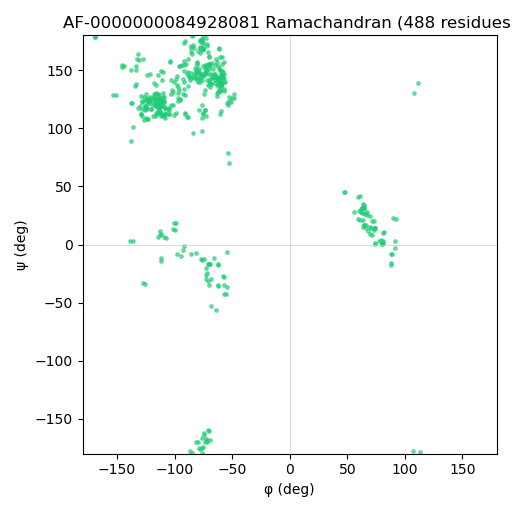.359 -0.975 8.055 1 96.94 166 SER A CA 1
ATOM 1248 C C . SER A 1 166 ? -18.672 -1.602 7.578 1 96.94 166 SER A C 1
ATOM 1250 O O . SER A 1 166 ? -19.266 -1.139 6.605 1 96.94 166 SER A O 1
ATOM 1252 N N . ASN A 1 167 ? -19.016 -2.738 8.195 1 94.75 167 ASN A N 1
ATOM 1253 C CA . ASN A 1 167 ? -20.219 -3.41 7.715 1 94.75 167 ASN A CA 1
ATOM 1254 C C . ASN A 1 167 ? -21.094 -3.889 8.867 1 94.75 167 ASN A C 1
ATOM 1256 O O . ASN A 1 167 ? -22.141 -4.52 8.648 1 94.75 167 ASN A O 1
ATOM 1260 N N . ASP A 1 168 ? -20.703 -3.6 10.078 1 89.25 168 ASP A N 1
ATOM 1261 C CA . ASP A 1 168 ? -21.453 -4.039 11.258 1 89.25 168 ASP A CA 1
ATOM 1262 C C . ASP A 1 168 ? -21.75 -2.865 12.188 1 89.25 168 ASP A C 1
ATOM 1264 O O . ASP A 1 168 ? -20.891 -2.428 12.945 1 89.25 168 ASP A O 1
ATOM 1268 N N . ASN A 1 169 ? -22.984 -2.504 12.258 1 83.5 169 ASN A N 1
ATOM 1269 C CA . ASN A 1 169 ? -23.406 -1.359 13.062 1 83.5 169 ASN A CA 1
ATOM 1270 C C . ASN A 1 169 ? -23.281 -1.647 14.555 1 83.5 169 ASN A C 1
ATOM 1272 O O . ASN A 1 169 ? -23.312 -0.727 15.375 1 83.5 169 ASN A O 1
ATOM 1276 N N . PHE A 1 170 ? -23.172 -2.848 14.797 1 80.38 170 PHE A N 1
ATOM 1277 C CA . PHE A 1 170 ? -23.25 -3.205 16.203 1 80.38 170 PHE A CA 1
ATOM 1278 C C . PHE A 1 170 ? -21.875 -3.607 16.734 1 80.38 170 PHE A C 1
ATOM 1280 O O . PHE A 1 170 ? -21.734 -4 17.891 1 80.38 170 PHE A O 1
ATOM 1287 N N . ALA A 1 171 ? -21 -3.445 15.945 1 78.5 171 ALA A N 1
ATOM 1288 C CA . ALA A 1 171 ? -19.609 -3.727 16.281 1 78.5 171 ALA A CA 1
ATOM 1289 C C . ALA A 1 171 ? -19.484 -5.086 16.969 1 78.5 171 ALA A C 1
ATOM 1291 O O . ALA A 1 171 ? -18.844 -5.203 18.016 1 78.5 171 ALA A O 1
ATOM 1292 N N . GLY A 1 172 ? -20.156 -6.004 16.391 1 73.5 172 GLY A N 1
ATOM 1293 C CA . GLY A 1 172 ? -19.969 -7.395 16.781 1 73.5 172 GLY A CA 1
ATOM 1294 C C . GLY A 1 172 ? -20.906 -7.848 17.875 1 73.5 172 GLY A C 1
ATOM 1295 O O . GLY A 1 172 ? -20.828 -8.984 18.344 1 73.5 172 GLY A O 1
ATOM 1296 N N . ARG A 1 173 ? -21.703 -6.875 18.344 1 77.75 173 ARG A N 1
ATOM 1297 C CA . ARG A 1 173 ? -22.594 -7.238 19.438 1 77.75 173 ARG A CA 1
ATOM 1298 C C . ARG A 1 173 ? -24.047 -7.152 19 1 77.75 173 ARG A C 1
ATOM 1300 O O . ARG A 1 173 ? -24.391 -6.379 18.109 1 77.75 173 ARG A O 1
ATOM 1307 N N . GLY A 1 174 ? -24.891 -7.996 19.5 1 73.06 174 GLY A N 1
ATOM 1308 C CA . GLY A 1 174 ? -26.312 -7.977 19.25 1 73.06 174 GLY A CA 1
ATOM 1309 C C . GLY A 1 174 ? -26.797 -9.156 18.422 1 73.06 174 GLY A C 1
ATOM 1310 O O . GLY A 1 174 ? -26.078 -9.625 17.531 1 73.06 174 GLY A O 1
ATOM 1311 N N . LYS A 1 175 ? -27.984 -9.773 18.75 1 69.94 175 LYS A N 1
ATOM 1312 C CA . LYS A 1 175 ? -28.547 -10.977 18.156 1 69.94 175 LYS A CA 1
ATOM 1313 C C . LYS A 1 175 ? -29.031 -10.703 16.734 1 69.94 175 LYS A C 1
ATOM 1315 O O . LYS A 1 175 ? -29 -11.594 15.875 1 69.94 175 LYS A O 1
ATOM 1320 N N . ASP A 1 176 ? -29.453 -9.508 16.516 1 72.88 176 ASP A N 1
ATOM 1321 C CA . ASP A 1 176 ? -30.078 -9.203 15.219 1 72.88 176 ASP A CA 1
ATOM 1322 C C . ASP A 1 176 ? -29.078 -8.523 14.281 1 72.88 176 ASP A C 1
ATOM 1324 O O . ASP A 1 176 ? -29.469 -7.984 13.25 1 72.88 176 ASP A O 1
ATOM 1328 N N . ARG A 1 177 ? -27.875 -8.68 14.609 1 74.88 177 ARG A N 1
ATOM 1329 C CA . ARG A 1 177 ? -26.891 -7.91 13.867 1 74.88 177 ARG A CA 1
ATOM 1330 C C . ARG A 1 177 ? -26.75 -8.414 12.438 1 74.88 177 ARG A C 1
ATOM 1332 O O . ARG A 1 177 ? -26.453 -7.648 11.523 1 74.88 177 ARG A O 1
ATOM 1339 N N . ALA A 1 178 ? -26.875 -9.664 12.297 1 72.19 178 ALA A N 1
ATOM 1340 C CA . ALA A 1 178 ? -26.688 -10.266 10.969 1 72.19 178 ALA A CA 1
ATOM 1341 C C . ALA A 1 178 ? -27.641 -9.648 9.953 1 72.19 178 ALA A C 1
ATOM 1343 O O . ALA A 1 178 ? -27.297 -9.523 8.773 1 72.19 178 ALA A O 1
ATOM 1344 N N . LYS A 1 179 ? -28.719 -9.195 10.414 1 76.88 179 LYS A N 1
ATOM 1345 C CA . LYS A 1 179 ? -29.75 -8.617 9.555 1 76.88 179 LYS A CA 1
ATOM 1346 C C . LYS A 1 179 ? -29.328 -7.246 9.039 1 76.88 179 LYS A C 1
ATOM 1348 O O . LYS A 1 179 ? -29.812 -6.793 8 1 76.88 179 LYS A O 1
ATOM 1353 N N . TYR A 1 180 ? -28.406 -6.676 9.727 1 80.94 180 TYR A N 1
ATOM 1354 C CA . TYR A 1 180 ? -28.062 -5.301 9.406 1 80.94 180 TYR A CA 1
ATOM 1355 C C . TYR A 1 180 ? -26.641 -5.215 8.836 1 80.94 180 TYR A C 1
ATOM 1357 O O . TYR A 1 180 ? -26.125 -4.117 8.602 1 80.94 180 TYR A O 1
ATOM 1365 N N . PHE A 1 181 ? -26.125 -6.32 8.531 1 88.88 181 PHE A N 1
ATOM 1366 C CA . PHE A 1 181 ? -24.781 -6.375 7.969 1 88.88 181 PHE A CA 1
ATOM 1367 C C . PHE A 1 181 ? -24.781 -5.926 6.512 1 88.88 181 PHE A C 1
ATOM 1369 O O . PHE A 1 181 ? -25.453 -6.539 5.672 1 88.88 181 PHE A O 1
ATOM 1376 N N . LYS A 1 182 ? -24.156 -4.801 6.312 1 93.62 182 LYS A N 1
ATOM 1377 C CA . LYS A 1 182 ? -24.109 -4.262 4.957 1 93.62 182 LYS A CA 1
ATOM 1378 C C . LYS A 1 182 ? -22.859 -3.428 4.742 1 93.62 182 LYS A C 1
ATOM 1380 O O . LYS A 1 182 ? -22.547 -2.545 5.547 1 93.62 182 LYS A O 1
ATOM 1385 N N . GLY A 1 183 ? -22.109 -3.689 3.688 1 97.69 183 GLY A N 1
ATOM 1386 C CA . GLY A 1 183 ? -20.906 -2.928 3.357 1 97.69 183 GLY A CA 1
ATOM 1387 C C . GLY A 1 183 ? -21.219 -1.59 2.713 1 97.69 183 GLY A C 1
ATOM 1388 O O . GLY A 1 183 ? -22.375 -1.173 2.652 1 97.69 183 GLY A O 1
ATOM 1389 N N . VAL A 1 184 ? -20.25 -0.893 2.324 1 98.69 184 VAL A N 1
ATOM 1390 C CA . VAL A 1 184 ? -20.359 0.422 1.701 1 98.69 184 VAL A CA 1
ATOM 1391 C C . VAL A 1 184 ? -20.844 0.27 0.259 1 98.69 184 VAL A C 1
ATOM 1393 O O . VAL A 1 184 ? -20.531 -0.724 -0.403 1 98.69 184 VAL A O 1
ATOM 1396 N N . THR A 1 185 ? -21.594 1.179 -0.187 1 98.88 185 THR A N 1
ATOM 1397 C CA . THR A 1 185 ? -21.906 1.329 -1.604 1 98.88 185 THR A CA 1
ATOM 1398 C C . THR A 1 185 ? -21.328 2.631 -2.15 1 98.88 185 THR A C 1
ATOM 1400 O O . THR A 1 185 ? -21.656 3.715 -1.665 1 98.88 185 THR A O 1
ATOM 1403 N N . VAL A 1 186 ? -20.453 2.576 -3.086 1 98.94 186 VAL A N 1
ATOM 1404 C CA . VAL A 1 186 ? -19.922 3.742 -3.791 1 98.94 186 VAL A CA 1
ATOM 1405 C C . VAL A 1 186 ? -20.469 3.766 -5.219 1 98.94 186 VAL A C 1
ATOM 1407 O O . VAL A 1 186 ? -20.141 2.891 -6.027 1 98.94 186 VAL A O 1
ATOM 1410 N N . LYS A 1 187 ? -21.266 4.723 -5.504 1 98.88 187 LYS A N 1
ATOM 1411 C CA . LYS A 1 187 ? -21.875 4.816 -6.832 1 98.88 187 LYS A CA 1
ATOM 1412 C C . LYS A 1 187 ? -20.859 5.316 -7.859 1 98.88 187 LYS A C 1
ATOM 1414 O O . LYS A 1 187 ? -19.75 5.699 -7.504 1 98.88 187 LYS A O 1
ATOM 1419 N N . ARG A 1 188 ? -21.344 5.293 -9.133 1 98.75 188 ARG A N 1
ATOM 1420 C CA . ARG A 1 188 ? -20.453 5.586 -10.258 1 98.75 188 ARG A CA 1
ATOM 1421 C C . ARG A 1 188 ? -19.734 6.914 -10.047 1 98.75 188 ARG A C 1
ATOM 1423 O O . ARG A 1 188 ? -20.359 7.945 -9.82 1 98.75 188 ARG A O 1
ATOM 1430 N N . GLY A 1 189 ? -18.422 6.852 -10.078 1 98.19 189 GLY A N 1
ATOM 1431 C CA . GLY A 1 189 ? -17.609 8.062 -10.023 1 98.19 189 GLY A CA 1
ATOM 1432 C C . GLY A 1 189 ? -17.438 8.602 -8.625 1 98.19 189 GLY A C 1
ATOM 1433 O O . GLY A 1 189 ? -16.875 9.688 -8.438 1 98.19 189 GLY A O 1
ATOM 1434 N N . GLY A 1 190 ? -17.984 7.977 -7.625 1 98.5 190 GLY A N 1
ATOM 1435 C CA . GLY A 1 190 ? -17.797 8.398 -6.246 1 98.5 190 GLY A CA 1
ATOM 1436 C C . GLY A 1 190 ? -16.344 8.367 -5.812 1 98.5 190 GLY A C 1
ATOM 1437 O O . GLY A 1 190 ? -15.562 7.539 -6.289 1 98.5 190 GLY A O 1
ATOM 1438 N N . ARG A 1 191 ? -15.992 9.266 -4.879 1 98.56 191 ARG A N 1
ATOM 1439 C CA . ARG A 1 191 ? -14.617 9.367 -4.391 1 98.56 191 ARG A CA 1
ATOM 1440 C C . ARG A 1 191 ? -14.586 9.445 -2.869 1 98.56 191 ARG A C 1
ATOM 1442 O O . ARG A 1 191 ? -15.414 10.117 -2.258 1 98.56 191 ARG A O 1
ATOM 1449 N N . ILE A 1 192 ? -13.648 8.742 -2.287 1 98.75 192 ILE A N 1
ATOM 1450 C CA . ILE A 1 192 ? -13.438 8.797 -0.844 1 98.75 192 ILE A CA 1
ATOM 1451 C C . ILE A 1 192 ? -11.984 9.18 -0.548 1 98.75 192 ILE A C 1
ATOM 1453 O O . ILE A 1 192 ? -11.055 8.508 -0.997 1 98.75 192 ILE A O 1
ATOM 1457 N N . GLY A 1 193 ? -11.797 10.219 0.213 1 98.31 193 GLY A N 1
ATOM 1458 C CA . GLY A 1 193 ? -10.484 10.773 0.496 1 98.31 193 GLY A CA 1
ATOM 1459 C C . GLY A 1 193 ? -9.68 9.945 1.478 1 98.31 193 GLY A C 1
ATOM 1460 O O . GLY A 1 193 ? -10.234 9.078 2.164 1 98.31 193 GLY A O 1
ATOM 1461 N N . ALA A 1 194 ? -8.422 10.273 1.571 1 98.62 194 ALA A N 1
ATOM 1462 C CA . ALA A 1 194 ? -7.453 9.492 2.332 1 98.62 194 ALA A CA 1
ATOM 1463 C C . ALA A 1 194 ? -7.855 9.391 3.801 1 98.62 194 ALA A C 1
ATOM 1465 O O . ALA A 1 194 ? -8.273 10.383 4.402 1 98.62 194 ALA A O 1
ATOM 1466 N N . ASN A 1 195 ? -7.699 8.133 4.367 1 98.62 195 ASN A N 1
ATOM 1467 C CA . ASN A 1 195 ? -7.867 7.848 5.789 1 98.62 195 ASN A CA 1
ATOM 1468 C C . ASN A 1 195 ? -9.273 8.211 6.27 1 98.62 195 ASN A C 1
ATOM 1470 O O . ASN A 1 195 ? -9.469 8.516 7.445 1 98.62 195 ASN A O 1
ATOM 1474 N N . ALA A 1 196 ? -10.266 8.297 5.379 1 98.75 196 ALA A N 1
ATOM 1475 C CA . ALA A 1 196 ? -11.664 8.461 5.777 1 98.75 196 ALA A CA 1
ATOM 1476 C C . ALA A 1 196 ? -12.242 7.148 6.301 1 98.75 196 ALA A C 1
ATOM 1478 O O . ALA A 1 196 ? -11.758 6.07 5.953 1 98.75 196 ALA A O 1
ATOM 1479 N N . THR A 1 197 ? -13.211 7.211 7.125 1 98.81 197 THR A N 1
ATOM 1480 C CA . THR A 1 197 ? -13.938 6.074 7.672 1 98.81 197 THR A CA 1
ATOM 1481 C C . THR A 1 197 ? -15.406 6.125 7.258 1 98.81 197 THR A C 1
ATOM 1483 O O . THR A 1 197 ? -16.078 7.152 7.422 1 98.81 197 THR A O 1
ATOM 1486 N N . VAL A 1 198 ? -15.922 5.055 6.742 1 98.81 198 VAL A N 1
ATOM 1487 C CA . VAL A 1 198 ? -17.328 5.004 6.32 1 98.81 198 VAL A CA 1
ATOM 1488 C C . VAL A 1 198 ? -18.094 4.004 7.184 1 98.81 198 VAL A C 1
ATOM 1490 O O . VAL A 1 198 ? -17.719 2.83 7.262 1 98.81 198 VAL A O 1
ATOM 1493 N N . LEU A 1 199 ? -19.141 4.449 7.793 1 98 199 LEU A N 1
ATOM 1494 C CA . LEU A 1 199 ? -19.938 3.598 8.664 1 98 199 LEU A CA 1
ATOM 1495 C C . LEU A 1 199 ? -20.719 2.574 7.848 1 98 199 LEU A C 1
ATOM 1497 O O . LEU A 1 199 ? -20.859 2.721 6.633 1 98 199 LEU A O 1
ATOM 1501 N N . PRO A 1 200 ? -21.266 1.548 8.492 1 96.75 200 PRO A N 1
ATOM 1502 C CA . PRO A 1 200 ? -21.906 0.425 7.805 1 96.75 200 PRO A CA 1
ATOM 1503 C C . PRO A 1 200 ? -23.094 0.857 6.949 1 96.75 200 PRO A C 1
ATOM 1505 O O . PRO A 1 200 ? -23.938 1.641 7.402 1 96.75 200 PRO A O 1
ATOM 1508 N N . GLY A 1 201 ? -23.109 0.368 5.73 1 97.12 201 GLY A N 1
ATOM 1509 C CA . GLY A 1 201 ? -24.281 0.475 4.891 1 97.12 201 GLY A CA 1
ATOM 1510 C C . GLY A 1 201 ? -24.438 1.84 4.246 1 97.12 201 GLY A C 1
ATOM 1511 O O . GLY A 1 201 ? -25.438 2.111 3.582 1 97.12 201 GLY A O 1
ATOM 1512 N N . LYS A 1 202 ? -23.5 2.727 4.426 1 98.44 202 LYS A N 1
ATOM 1513 C CA . LYS A 1 202 ? -23.609 4.07 3.867 1 98.44 202 LYS A CA 1
ATOM 1514 C C . LYS A 1 202 ? -23.406 4.055 2.355 1 98.44 202 LYS A C 1
ATOM 1516 O O . LYS A 1 202 ? -22.719 3.172 1.829 1 98.44 202 LYS A O 1
ATOM 1521 N N . VAL A 1 203 ? -24 5.035 1.717 1 98.88 203 VAL A N 1
ATOM 1522 C CA . VAL A 1 203 ? -23.938 5.18 0.266 1 98.88 203 VAL A CA 1
ATOM 1523 C C . VAL A 1 203 ? -23.219 6.477 -0.095 1 98.88 203 VAL A C 1
ATOM 1525 O O . VAL A 1 203 ? -23.562 7.547 0.414 1 98.88 203 VAL A O 1
ATOM 1528 N N . ILE A 1 204 ? -22.141 6.402 -0.883 1 98.94 204 ILE A N 1
ATOM 1529 C CA . ILE A 1 204 ? -21.578 7.57 -1.554 1 98.94 204 ILE A CA 1
ATOM 1530 C C . ILE A 1 204 ? -22.25 7.762 -2.91 1 98.94 204 ILE A C 1
ATOM 1532 O O . ILE A 1 204 ? -22.062 6.961 -3.828 1 98.94 204 ILE A O 1
ATOM 1536 N N . GLY A 1 205 ? -23.047 8.789 -3.021 1 98.81 205 GLY A N 1
ATOM 1537 C CA . GLY A 1 205 ? -23.812 9.016 -4.227 1 98.81 205 GLY A CA 1
ATOM 1538 C C . GLY A 1 205 ? -22.969 9.227 -5.461 1 98.81 205 GLY A C 1
ATOM 1539 O O . GLY A 1 205 ? -21.75 9.438 -5.355 1 98.81 205 GLY A O 1
ATOM 1540 N N . GLU A 1 206 ? -23.656 9.219 -6.66 1 98.69 206 GLU A N 1
ATOM 1541 C CA . GLU A 1 206 ? -22.953 9.391 -7.93 1 98.69 206 GLU A CA 1
ATOM 1542 C C . GLU A 1 206 ? -22.125 10.664 -7.934 1 98.69 206 GLU A C 1
ATOM 1544 O O . GLU A 1 206 ? -22.641 11.75 -7.648 1 98.69 206 GLU A O 1
ATOM 1549 N N . GLU A 1 207 ? -20.844 10.547 -8.141 1 98.06 207 GLU A N 1
ATOM 1550 C CA . GLU A 1 207 ? -19.906 11.664 -8.227 1 98.06 207 GLU A CA 1
ATOM 1551 C C . GLU A 1 207 ? -19.812 12.398 -6.895 1 98.06 207 GLU A C 1
ATOM 1553 O O . GLU A 1 207 ? -19.406 13.562 -6.852 1 98.06 207 GLU A O 1
ATOM 1558 N N . GLY A 1 208 ? -20.266 11.75 -5.852 1 98.44 208 GLY A N 1
ATOM 1559 C CA . GLY A 1 208 ? -20.047 12.297 -4.527 1 98.44 208 GLY A CA 1
ATOM 1560 C C . GLY A 1 208 ? -18.594 12.234 -4.098 1 98.44 208 GLY A C 1
ATOM 1561 O O . GLY A 1 208 ? -17.828 11.398 -4.602 1 98.44 208 GLY A O 1
ATOM 1562 N N . PHE A 1 209 ? -18.25 13.148 -3.164 1 98.38 209 PHE A N 1
ATOM 1563 C CA . PHE A 1 209 ? -16.844 13.195 -2.742 1 98.38 209 PHE A CA 1
ATOM 1564 C C . PHE A 1 209 ? -16.75 13.359 -1.23 1 98.38 209 PHE A C 1
ATOM 1566 O O . PHE A 1 209 ? -17.266 14.328 -0.67 1 98.38 209 PHE A O 1
ATOM 1573 N N . VAL A 1 210 ? -16.078 12.414 -0.563 1 98.69 210 VAL A N 1
ATOM 1574 C CA . VAL A 1 210 ? -15.75 12.477 0.859 1 98.69 210 VAL A CA 1
ATOM 1575 C C . VAL A 1 210 ? -14.328 13 1.046 1 98.69 210 VAL A C 1
ATOM 1577 O O . VAL A 1 210 ? -13.375 12.406 0.538 1 98.69 210 VAL A O 1
ATOM 1580 N N . GLY A 1 211 ? -14.188 14.031 1.773 1 97.94 211 GLY A N 1
ATOM 1581 C CA . GLY A 1 211 ? -12.867 14.578 2.025 1 97.94 211 GLY A CA 1
ATOM 1582 C C . GLY A 1 211 ? -12.023 13.695 2.93 1 97.94 211 GLY A C 1
ATOM 1583 O O . GLY A 1 211 ? -12.555 12.828 3.633 1 97.94 211 GLY A O 1
ATOM 1584 N N . ALA A 1 212 ? -10.734 13.961 2.883 1 98.25 212 ALA A N 1
ATOM 1585 C CA . ALA A 1 212 ? -9.773 13.18 3.658 1 98.25 212 ALA A CA 1
ATOM 1586 C C . ALA A 1 212 ? -10.062 13.289 5.152 1 98.25 212 ALA A C 1
ATOM 1588 O O . ALA A 1 212 ? -10.453 14.352 5.641 1 98.25 212 ALA A O 1
ATOM 1589 N N . GLY A 1 213 ? -9.844 12.102 5.883 1 98.25 213 GLY A N 1
ATOM 1590 C CA . GLY A 1 213 ? -9.945 12.07 7.332 1 98.25 213 GLY A CA 1
ATOM 1591 C C . GLY A 1 213 ? -11.375 12.195 7.832 1 98.25 213 GLY A C 1
ATOM 1592 O O . GLY A 1 213 ? -11.609 12.352 9.031 1 98.25 213 GLY A O 1
ATOM 1593 N N . SER A 1 214 ? -12.352 12.156 6.969 1 98.44 214 SER A N 1
ATOM 1594 C CA . SER A 1 214 ? -13.75 12.344 7.352 1 98.44 214 SER A CA 1
ATOM 1595 C C . SER A 1 214 ? -14.344 11.055 7.918 1 98.44 214 SER A C 1
ATOM 1597 O O . SER A 1 214 ? -13.844 9.961 7.645 1 98.44 214 SER A O 1
ATOM 1599 N N . VAL A 1 215 ? -15.336 11.18 8.695 1 98.75 215 VAL A N 1
ATOM 1600 C CA . VAL A 1 215 ? -16.141 10.062 9.164 1 98.75 215 VAL A CA 1
ATOM 1601 C C . VAL A 1 215 ? -17.562 10.18 8.609 1 98.75 215 VAL A C 1
ATOM 1603 O O . VAL A 1 215 ? -18.312 11.07 9 1 98.75 215 VAL A O 1
ATOM 1606 N N . VAL A 1 216 ? -17.938 9.289 7.766 1 98.81 216 VAL A N 1
ATOM 1607 C CA . VAL A 1 216 ? -19.219 9.336 7.062 1 98.81 216 VAL A CA 1
ATOM 1608 C C . VAL A 1 216 ? -20.266 8.586 7.867 1 98.81 216 VAL A C 1
ATOM 1610 O O . VAL A 1 216 ? -20.266 7.355 7.914 1 98.81 216 VAL A O 1
ATOM 1613 N N . THR A 1 217 ? -21.25 9.336 8.375 1 98.25 217 THR A N 1
ATOM 1614 C CA . THR A 1 217 ? -22.281 8.742 9.219 1 98.25 217 THR A CA 1
ATOM 1615 C C . THR A 1 217 ? -23.625 8.758 8.516 1 98.25 217 THR A C 1
ATOM 1617 O O . THR A 1 217 ? -24.578 8.109 8.961 1 98.25 217 THR A O 1
ATOM 1620 N N . LYS A 1 218 ? -23.703 9.531 7.445 1 98.44 218 LYS A N 1
ATOM 1621 C CA . LYS A 1 218 ? -24.906 9.602 6.613 1 98.44 218 LYS A CA 1
ATOM 1622 C C . LYS A 1 218 ? -24.562 9.438 5.137 1 98.44 218 LYS A C 1
ATOM 1624 O O . LYS A 1 218 ? -23.422 9.672 4.73 1 98.44 218 LYS A O 1
ATOM 1629 N N . ASP A 1 219 ? -25.562 9.07 4.418 1 98.81 219 ASP A N 1
ATOM 1630 C CA . ASP A 1 219 ? -25.359 8.953 2.977 1 98.81 219 ASP A CA 1
ATOM 1631 C C . ASP A 1 219 ? -24.906 10.281 2.373 1 98.81 219 ASP A C 1
ATOM 1633 O O . ASP A 1 219 ? -25.344 11.352 2.811 1 98.81 219 ASP A O 1
ATOM 1637 N N . VAL A 1 220 ? -24.062 10.227 1.386 1 98.88 220 VAL A N 1
ATOM 1638 C CA . VAL A 1 220 ? -23.594 11.398 0.664 1 98.88 220 VAL A CA 1
ATOM 1639 C C . VAL A 1 220 ? -24.438 11.602 -0.601 1 98.88 220 VAL A C 1
ATOM 1641 O O . VAL A 1 220 ? -24.562 10.68 -1.417 1 98.88 220 VAL A O 1
ATOM 1644 N N . MET A 1 221 ? -24.984 12.742 -0.75 1 98.75 221 MET A N 1
ATOM 1645 C CA . MET A 1 221 ? -25.812 13.031 -1.922 1 98.75 221 MET A CA 1
ATOM 1646 C C . MET A 1 221 ? -24.953 13.094 -3.184 1 98.75 221 MET A C 1
ATOM 1648 O O . MET A 1 221 ? -23.766 13.422 -3.119 1 98.75 221 MET A O 1
ATOM 1652 N N . PRO A 1 222 ? -25.609 12.828 -4.359 1 98.75 222 PRO A N 1
ATOM 1653 C CA . PRO A 1 222 ? -24.859 12.914 -5.617 1 98.75 222 PRO A CA 1
ATOM 1654 C C . PRO A 1 222 ? -24.219 14.289 -5.832 1 98.75 222 PRO A C 1
ATOM 1656 O O . PRO A 1 222 ? -24.859 15.312 -5.555 1 98.75 222 PRO A O 1
ATOM 1659 N N . ARG A 1 223 ? -23 14.266 -6.215 1 98.44 223 ARG A N 1
ATOM 1660 C CA . ARG A 1 223 ? -22.25 15.438 -6.652 1 98.44 223 ARG A CA 1
ATOM 1661 C C . ARG A 1 223 ? -22.062 16.422 -5.508 1 98.44 223 ARG A C 1
ATOM 1663 O O . ARG A 1 223 ? -21.875 17.625 -5.738 1 98.44 223 ARG A O 1
ATOM 1670 N N . LYS A 1 224 ? -22.062 15.953 -4.277 1 98.62 224 LYS A N 1
ATOM 1671 C CA . LYS A 1 224 ? -21.797 16.797 -3.113 1 98.62 224 LYS A CA 1
ATOM 1672 C C . LYS A 1 224 ? -20.469 16.422 -2.455 1 98.62 224 LYS A C 1
ATOM 1674 O O . LYS A 1 224 ? -20.031 15.266 -2.529 1 98.62 224 LYS A O 1
ATOM 1679 N N . ILE A 1 225 ? -19.859 17.391 -1.88 1 98.31 225 ILE A N 1
ATOM 1680 C CA . ILE A 1 225 ? -18.656 17.172 -1.084 1 98.31 225 ILE A CA 1
ATOM 1681 C C . ILE A 1 225 ? -19 17.203 0.402 1 98.31 225 ILE A C 1
ATOM 1683 O O . ILE A 1 225 ? -19.703 18.125 0.863 1 98.31 225 ILE A O 1
ATOM 1687 N N . VAL A 1 226 ? -18.516 16.25 1.144 1 98.56 226 VAL A N 1
ATOM 1688 C CA . VAL A 1 226 ? -18.672 16.25 2.594 1 98.56 226 VAL A CA 1
ATOM 1689 C C . VAL A 1 226 ? -17.297 16.172 3.262 1 98.56 226 VAL A C 1
ATOM 1691 O O . VAL A 1 226 ? -16.375 15.531 2.74 1 98.56 226 VAL A O 1
ATOM 1694 N N . VAL A 1 227 ? -17.172 16.828 4.41 1 98 227 VAL A N 1
ATOM 1695 C CA . VAL A 1 227 ? -15.922 16.797 5.168 1 98 227 VAL A CA 1
ATOM 1696 C C . VAL A 1 227 ? -16.219 16.797 6.664 1 98 227 VAL A C 1
ATOM 1698 O O . VAL A 1 227 ? -17.328 17.156 7.078 1 98 227 VAL A O 1
ATOM 1701 N N . GLY A 1 228 ? -15.227 16.219 7.414 1 97.38 228 GLY A N 1
ATOM 1702 C CA . GLY A 1 228 ? -15.312 16.391 8.859 1 97.38 228 GLY A CA 1
ATOM 1703 C C . GLY A 1 228 ? -15.719 15.133 9.586 1 97.38 228 GLY A C 1
ATOM 1704 O O . GLY A 1 228 ? -15.891 14.078 8.969 1 97.38 228 GLY A O 1
ATOM 1705 N N . ASN A 1 229 ? -15.859 15.281 10.961 1 97.31 229 ASN A N 1
ATOM 1706 C CA . ASN A 1 229 ? -16.266 14.234 11.891 1 97.31 229 ASN A CA 1
ATOM 1707 C C . ASN A 1 229 ? -17.281 14.75 12.906 1 97.31 229 ASN A C 1
ATOM 1709 O O . ASN A 1 229 ? -16.906 15.383 13.891 1 97.31 229 ASN A O 1
ATOM 1713 N N . PRO A 1 230 ? -18.422 14.484 12.719 1 97.69 230 PRO A N 1
ATOM 1714 C CA . PRO A 1 230 ? -19 13.75 11.586 1 97.69 230 PRO A CA 1
ATOM 1715 C C . PRO A 1 230 ? -18.969 14.547 10.281 1 97.69 230 PRO A C 1
ATOM 1717 O O . PRO A 1 230 ? -18.906 15.781 10.312 1 97.69 230 PRO A O 1
ATOM 1720 N N . ALA A 1 231 ? -18.984 13.859 9.188 1 98.12 231 ALA A N 1
ATOM 1721 C CA . ALA A 1 231 ? -18.906 14.508 7.883 1 98.12 231 ALA A CA 1
ATOM 1722 C C . ALA A 1 231 ? -20.188 15.281 7.586 1 98.12 231 ALA A C 1
ATOM 1724 O O . ALA A 1 231 ? -21.297 14.789 7.828 1 98.12 231 ALA A O 1
ATOM 1725 N N . ARG A 1 232 ? -20.047 16.469 7.027 1 98.38 232 ARG A N 1
ATOM 1726 C CA . ARG A 1 232 ? -21.156 17.328 6.609 1 98.38 232 ARG A CA 1
ATOM 1727 C C . ARG A 1 232 ? -20.922 17.875 5.207 1 98.38 232 ARG A C 1
ATOM 1729 O O . ARG A 1 232 ? -19.781 18.125 4.812 1 98.38 232 ARG A O 1
ATOM 1736 N N . GLU A 1 233 ? -22.062 18.078 4.602 1 98.19 233 GLU A N 1
ATOM 1737 C CA . GLU A 1 233 ? -21.984 18.656 3.262 1 98.19 233 GLU A CA 1
ATOM 1738 C C . GLU A 1 233 ? -21.422 20.078 3.295 1 98.19 233 GLU A C 1
ATOM 1740 O O . GLU A 1 233 ? -21.859 20.891 4.109 1 98.19 233 GLU A O 1
ATOM 1745 N N . ILE A 1 234 ? -20.578 20.375 2.336 1 97.06 234 ILE A N 1
ATOM 1746 C CA . ILE A 1 234 ? -20.016 21.719 2.389 1 97.06 234 ILE A CA 1
ATOM 1747 C C . ILE A 1 234 ? -20.219 22.406 1.041 1 97.06 234 ILE A C 1
ATOM 1749 O O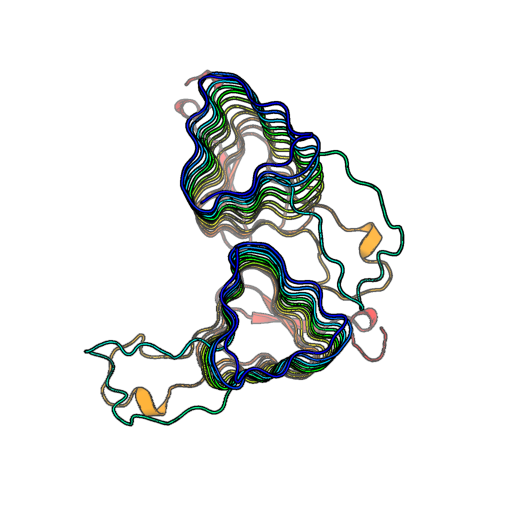 . ILE A 1 234 ? -20.344 23.641 0.977 1 97.06 234 ILE A O 1
ATOM 1753 N N . LYS A 1 235 ? -20.203 21.719 -0.058 1 97 235 LYS A N 1
ATOM 1754 C CA . LYS A 1 235 ? -20.391 22.328 -1.368 1 97 235 LYS A CA 1
ATOM 1755 C C . LYS A 1 235 ? -20.594 21.266 -2.449 1 97 235 LYS A C 1
ATOM 1757 O O . LYS A 1 235 ? -20.578 20.062 -2.16 1 97 235 LYS A O 1
ATOM 1762 N N . ASP A 1 236 ? -20.812 21.797 -3.684 1 97.81 236 ASP A N 1
ATOM 1763 C CA . ASP A 1 236 ? -20.922 20.922 -4.848 1 97.81 236 ASP A CA 1
ATOM 1764 C C . ASP A 1 236 ? -19.547 20.5 -5.363 1 97.81 236 ASP A C 1
ATOM 1766 O O . ASP A 1 236 ? -18.578 21.266 -5.246 1 97.81 236 ASP A O 1
ATOM 1770 N N . VAL A 1 237 ? -19.531 19.312 -5.941 1 96.25 237 VAL A N 1
ATOM 1771 C CA . VAL A 1 237 ? -18.328 18.922 -6.684 1 96.25 237 VAL A CA 1
ATOM 1772 C C . VAL A 1 237 ? -18.141 19.875 -7.867 1 96.25 237 VAL A C 1
ATOM 1774 O O . VAL A 1 237 ? -19.062 20.109 -8.648 1 96.25 237 VAL A O 1
ATOM 1777 N N . PRO A 1 238 ? -16.969 20.391 -8.008 1 93.81 238 PRO A N 1
ATOM 1778 C CA . PRO A 1 238 ? -16.734 21.297 -9.133 1 93.81 238 PRO A CA 1
ATOM 1779 C C . PRO A 1 238 ? -16.953 20.625 -10.484 1 93.81 238 PRO A C 1
ATOM 1781 O O . PRO A 1 238 ? -16.625 19.453 -10.664 1 93.81 238 PRO A O 1
ATOM 1784 N N . ALA A 1 239 ? -17.375 21.438 -11.461 1 93.5 239 ALA A N 1
ATOM 1785 C CA . ALA A 1 239 ? -17.75 20.922 -12.773 1 93.5 239 ALA A CA 1
ATOM 1786 C C . ALA A 1 239 ? -16.562 20.25 -13.461 1 93.5 239 ALA A C 1
ATOM 1788 O O . ALA A 1 239 ? -16.734 19.219 -14.133 1 93.5 239 ALA A O 1
ATOM 1789 N N . ASP A 1 240 ? -15.43 20.75 -13.273 1 91 240 ASP A N 1
ATOM 1790 C CA . ASP A 1 240 ? -14.25 20.266 -13.977 1 91 240 ASP A CA 1
ATOM 1791 C C . ASP A 1 240 ? -13.797 18.922 -13.406 1 91 240 ASP A C 1
ATOM 1793 O O . ASP A 1 240 ? -12.969 18.234 -14.016 1 91 240 ASP A O 1
ATOM 1797 N N . GLN A 1 241 ? -14.336 18.547 -12.281 1 93.31 241 GLN A N 1
ATOM 1798 C CA . GLN A 1 241 ? -13.961 17.281 -11.664 1 93.31 241 GLN A CA 1
ATOM 1799 C C . GLN A 1 241 ? -14.969 16.188 -11.984 1 93.31 241 GLN A C 1
ATOM 1801 O O . GLN A 1 241 ? -14.742 15.008 -11.68 1 93.31 241 GLN A O 1
ATOM 1806 N N . LEU A 1 242 ? -16.031 16.484 -12.57 1 95.25 242 LEU A N 1
ATOM 1807 C CA . LEU A 1 242 ? -17.047 15.508 -12.938 1 95.25 242 LEU A CA 1
ATOM 1808 C C . LEU A 1 242 ? -16.578 14.664 -14.117 1 95.25 242 LEU A C 1
ATOM 1810 O O . LEU A 1 242 ? -15.906 15.164 -15.016 1 95.25 242 LEU A O 1
ATOM 1814 N N . LEU A 1 243 ? -17 13.398 -14.172 1 94.81 243 LEU A N 1
ATOM 1815 C CA . LEU A 1 243 ? -16.578 12.438 -15.188 1 94.81 243 LEU A CA 1
ATOM 1816 C C . LEU A 1 243 ? -16.891 12.953 -16.594 1 94.81 243 LEU A C 1
ATOM 1818 O O . LEU A 1 243 ? -16.078 12.805 -17.5 1 94.81 243 LEU A O 1
ATOM 1822 N N . GLU A 1 244 ? -18.031 13.508 -16.719 1 93.25 244 GLU A N 1
ATOM 1823 C CA . GLU A 1 244 ? -18.469 13.961 -18.031 1 93.25 244 GLU A CA 1
ATOM 1824 C C . GLU A 1 244 ? -17.547 15.047 -18.578 1 93.25 244 GLU A C 1
ATOM 1826 O O . GLU A 1 244 ? -17.562 15.344 -19.781 1 93.25 244 GLU A O 1
ATOM 1831 N N . ASN A 1 245 ? -16.75 15.641 -17.656 1 90.19 245 ASN A N 1
ATOM 1832 C CA . ASN A 1 245 ? -15.859 16.719 -18.062 1 90.19 245 ASN A CA 1
ATOM 1833 C C . ASN A 1 245 ? -14.391 16.297 -17.984 1 90.19 245 ASN A C 1
ATOM 1835 O O . ASN A 1 245 ? -13.5 17.156 -17.969 1 90.19 245 ASN A O 1
ATOM 1839 N N . GLN A 1 246 ? -14.07 15.031 -17.766 1 84.44 246 GLN A N 1
ATOM 1840 C CA . GLN A 1 246 ? -12.711 14.508 -17.688 1 84.44 246 GLN A CA 1
ATOM 1841 C C . GLN A 1 246 ? -12.203 14.055 -19.062 1 84.44 246 GLN A C 1
ATOM 1843 O O . GLN A 1 246 ? -12.992 13.633 -19.906 1 84.44 246 GLN A O 1
ATOM 1848 N N . MET B 1 1 ? 17.812 -26.641 -0.744 1 91.25 1 MET B N 1
ATOM 1849 C CA . MET B 1 1 ? 17.703 -26.25 -2.148 1 91.25 1 MET B CA 1
ATOM 1850 C C . MET B 1 1 ? 17.641 -24.734 -2.295 1 91.25 1 MET B C 1
ATOM 1852 O O . MET B 1 1 ? 16.938 -24.062 -1.53 1 91.25 1 MET B O 1
ATOM 1856 N N . ARG B 1 2 ? 18.547 -24.156 -2.963 1 95 2 ARG B N 1
ATOM 1857 C CA . ARG B 1 2 ? 18.609 -22.734 -3.275 1 95 2 ARG B CA 1
ATOM 1858 C C . ARG B 1 2 ? 19.047 -22.516 -4.715 1 95 2 ARG B C 1
ATOM 1860 O O . ARG B 1 2 ? 19.625 -23.406 -5.344 1 95 2 ARG B O 1
ATOM 1867 N N . PHE B 1 3 ? 18.625 -21.484 -5.316 1 97.38 3 PHE B N 1
ATOM 1868 C CA . PHE B 1 3 ? 19.188 -21.047 -6.586 1 97.38 3 PHE B CA 1
ATOM 1869 C C . PHE B 1 3 ? 20.078 -19.828 -6.391 1 97.38 3 PHE B C 1
ATOM 1871 O O . PHE B 1 3 ? 19.594 -18.75 -6.023 1 97.38 3 PHE B O 1
ATOM 1878 N N . ILE B 1 4 ? 21.359 -20 -6.715 1 98.12 4 ILE B N 1
ATOM 1879 C CA . ILE B 1 4 ? 22.312 -18.906 -6.652 1 98.12 4 ILE B CA 1
ATOM 1880 C C . ILE B 1 4 ? 23.016 -18.766 -7.996 1 98.12 4 ILE B C 1
ATOM 1882 O O . ILE B 1 4 ? 23.719 -19.672 -8.445 1 98.12 4 ILE B O 1
ATOM 1886 N N . SER B 1 5 ? 22.797 -17.641 -8.625 1 98.12 5 SER B N 1
ATOM 1887 C CA . SER B 1 5 ? 23.438 -17.391 -9.914 1 98.12 5 SER B CA 1
ATOM 1888 C C . SER B 1 5 ? 24.953 -17.5 -9.805 1 98.12 5 SER B C 1
ATOM 1890 O O . SER B 1 5 ? 25.547 -17.016 -8.836 1 98.12 5 SER B O 1
ATOM 1892 N N . GLU B 1 6 ? 25.609 -18.016 -10.797 1 98.19 6 GLU B N 1
ATOM 1893 C CA . GLU B 1 6 ? 27.062 -18.109 -10.844 1 98.19 6 GLU B CA 1
ATOM 1894 C C . GLU B 1 6 ? 27.703 -16.734 -10.984 1 98.19 6 GLU B C 1
ATOM 1896 O O . GLU B 1 6 ? 28.906 -16.578 -10.711 1 98.19 6 GLU B O 1
ATOM 1901 N N . LYS B 1 7 ? 26.859 -15.805 -11.375 1 98.62 7 LYS B N 1
ATOM 1902 C CA . LYS B 1 7 ? 27.375 -14.453 -11.602 1 98.62 7 LYS B CA 1
ATOM 1903 C C . LYS B 1 7 ? 27.266 -13.609 -10.336 1 98.62 7 LYS B C 1
ATOM 1905 O O . LYS B 1 7 ? 27.688 -12.445 -10.328 1 98.62 7 LYS B O 1
ATOM 1910 N N . ALA B 1 8 ? 26.734 -14.18 -9.32 1 98.56 8 ALA B N 1
ATOM 1911 C CA . ALA B 1 8 ? 26.641 -13.469 -8.047 1 98.56 8 ALA B CA 1
ATOM 1912 C C . ALA B 1 8 ? 27.969 -13.547 -7.289 1 98.56 8 ALA B C 1
ATOM 1914 O O . ALA B 1 8 ? 28.719 -14.516 -7.43 1 98.56 8 ALA B O 1
ATOM 1915 N N . LYS B 1 9 ? 28.312 -12.477 -6.602 1 98.81 9 LYS B N 1
ATOM 1916 C CA . LYS B 1 9 ? 29.484 -12.43 -5.734 1 98.81 9 LYS B CA 1
ATOM 1917 C C . LYS B 1 9 ? 29.078 -12.398 -4.262 1 98.81 9 LYS B C 1
ATOM 1919 O O . LYS B 1 9 ? 28.656 -11.359 -3.758 1 98.81 9 LYS B O 1
ATOM 1924 N N . ILE B 1 10 ? 29.344 -13.461 -3.561 1 98.75 10 ILE B N 1
ATOM 1925 C CA . ILE B 1 10 ? 28.875 -13.625 -2.186 1 98.75 10 ILE B CA 1
ATOM 1926 C C . ILE B 1 10 ? 30.062 -13.961 -1.281 1 98.75 10 ILE B C 1
ATOM 1928 O O . ILE B 1 10 ? 30.844 -14.867 -1.583 1 98.75 10 ILE B O 1
ATOM 1932 N N . ALA B 1 11 ? 30.172 -13.203 -0.267 1 98.75 11 ALA B N 1
ATOM 1933 C CA . ALA B 1 11 ? 31.25 -13.477 0.68 1 98.75 11 ALA B CA 1
ATOM 1934 C C . ALA B 1 11 ? 31.156 -14.898 1.225 1 98.75 11 ALA B C 1
ATOM 1936 O O . ALA B 1 11 ? 30.062 -15.453 1.34 1 98.75 11 ALA B O 1
ATOM 1937 N N . GLU B 1 12 ? 32.188 -15.5 1.704 1 98.25 12 GLU B N 1
ATOM 1938 C CA . GLU B 1 12 ? 32.312 -16.906 2.062 1 98.25 12 GLU B CA 1
ATOM 1939 C C . GLU B 1 12 ? 31.547 -17.219 3.346 1 98.25 12 GLU B C 1
ATOM 1941 O O . GLU B 1 12 ? 31.094 -18.344 3.541 1 98.25 12 GLU B O 1
ATOM 1946 N N . ASP B 1 13 ? 31.406 -16.219 4.148 1 98.56 13 ASP B N 1
ATOM 1947 C CA . ASP B 1 13 ? 30.859 -16.5 5.48 1 98.56 13 ASP B CA 1
ATOM 1948 C C . ASP B 1 13 ? 29.375 -16.156 5.551 1 98.56 13 ASP B C 1
ATOM 1950 O O . ASP B 1 13 ? 28.812 -16.062 6.641 1 98.56 13 ASP B O 1
ATOM 1954 N N . VAL B 1 14 ? 28.781 -15.938 4.465 1 98.75 14 VAL B N 1
ATOM 1955 C CA . VAL B 1 14 ? 27.344 -15.633 4.445 1 98.75 14 VAL B CA 1
ATOM 1956 C C . VAL B 1 14 ? 26.547 -16.906 4.73 1 98.75 14 VAL B C 1
ATOM 1958 O O . VAL B 1 14 ? 26.844 -17.969 4.18 1 98.75 14 VAL B O 1
ATOM 1961 N N . GLU B 1 15 ? 25.562 -16.781 5.637 1 98.81 15 GLU B N 1
ATOM 1962 C CA . GLU B 1 15 ? 24.609 -17.859 5.887 1 98.81 15 GLU B CA 1
ATOM 1963 C C . GLU B 1 15 ? 23.359 -17.719 5.027 1 98.81 15 GLU B C 1
ATOM 1965 O O . GLU B 1 15 ? 22.719 -16.656 5.035 1 98.81 15 GLU B O 1
ATOM 1970 N N . ILE B 1 16 ? 22.984 -18.719 4.375 1 98.69 16 ILE B N 1
ATOM 1971 C CA . ILE B 1 16 ? 21.859 -18.625 3.449 1 98.69 16 ILE B CA 1
ATOM 1972 C C . ILE B 1 16 ? 20.875 -19.75 3.74 1 98.69 16 ILE B C 1
ATOM 1974 O O . ILE B 1 16 ? 21.234 -20.938 3.752 1 98.69 16 ILE B O 1
ATOM 1978 N N . GLY B 1 17 ? 19.625 -19.344 3.916 1 98.44 17 GLY B N 1
ATOM 1979 C CA . GLY B 1 17 ? 18.578 -20.312 4.207 1 98.44 17 GLY B CA 1
ATOM 1980 C C . GLY B 1 17 ? 18.141 -21.109 2.99 1 98.44 17 GLY B C 1
ATOM 1981 O O . GLY B 1 17 ? 18.844 -21.125 1.976 1 98.44 17 GLY B O 1
ATOM 1982 N N . TYR B 1 18 ? 16.984 -21.812 3.125 1 98 18 TYR B N 1
ATOM 1983 C CA . TYR B 1 18 ? 16.5 -22.688 2.068 1 98 18 TYR B CA 1
ATOM 1984 C C . TYR B 1 18 ? 15.562 -21.938 1.13 1 98 18 TYR B C 1
ATOM 1986 O O . TYR B 1 18 ? 14.891 -20.984 1.544 1 98 18 TYR B O 1
ATOM 1994 N N . PHE B 1 19 ? 15.547 -22.359 -0.217 1 98.06 19 PHE B N 1
ATOM 1995 C CA . PHE B 1 19 ? 14.664 -21.875 -1.267 1 98.06 19 PHE B CA 1
ATOM 1996 C C . PHE B 1 19 ? 14.898 -20.391 -1.525 1 98.06 19 PHE B C 1
ATOM 1998 O O . PHE B 1 19 ? 13.961 -19.641 -1.81 1 98.06 19 PHE B O 1
ATOM 2005 N N . VAL B 1 20 ? 16.078 -20 -1.244 1 98.56 20 VAL B N 1
ATOM 2006 C CA . VAL B 1 20 ? 16.531 -18.656 -1.556 1 98.56 20 VAL B CA 1
ATOM 2007 C C . VAL B 1 20 ? 16.875 -18.562 -3.041 1 98.56 20 VAL B C 1
ATOM 2009 O O . VAL B 1 20 ? 17.359 -19.516 -3.639 1 98.56 20 VAL B O 1
ATOM 2012 N N . VAL B 1 21 ? 16.531 -17.5 -3.662 1 98.81 21 VAL B N 1
ATOM 2013 C CA . VAL B 1 21 ? 16.922 -17.219 -5.039 1 98.81 21 VAL B CA 1
ATOM 2014 C C . VAL B 1 21 ? 17.812 -15.969 -5.074 1 98.81 21 VAL B C 1
ATOM 2016 O O . VAL B 1 21 ? 17.375 -14.883 -4.664 1 98.81 21 VAL B O 1
ATOM 2019 N N . ILE B 1 22 ? 19 -16.078 -5.523 1 98.81 22 ILE B N 1
ATOM 2020 C CA . ILE B 1 22 ? 19.922 -14.961 -5.719 1 98.81 22 ILE B CA 1
ATOM 2021 C C . ILE B 1 22 ? 20.25 -14.82 -7.203 1 98.81 22 ILE B C 1
ATOM 2023 O O . ILE B 1 22 ? 20.891 -15.711 -7.789 1 98.81 22 ILE B O 1
ATOM 2027 N N . GLU B 1 23 ? 19.828 -13.766 -7.793 1 98.62 23 GLU B N 1
ATOM 2028 C CA . GLU B 1 23 ? 19.922 -13.586 -9.234 1 98.62 23 GLU B CA 1
ATOM 2029 C C . GLU B 1 23 ? 21.297 -13.039 -9.633 1 98.62 23 GLU B C 1
ATOM 2031 O O . GLU B 1 23 ? 22.172 -12.867 -8.789 1 98.62 23 GLU B O 1
ATOM 2036 N N . ASP B 1 24 ? 21.5 -12.828 -10.938 1 98.69 24 ASP B N 1
ATOM 2037 C CA . ASP B 1 24 ? 22.766 -12.438 -11.523 1 98.69 24 ASP B CA 1
ATOM 2038 C C . ASP B 1 24 ? 23.266 -11.109 -10.945 1 98.69 24 ASP B C 1
ATOM 2040 O O . ASP B 1 24 ? 22.469 -10.195 -10.727 1 98.69 24 ASP B O 1
ATOM 2044 N N . ASP B 1 25 ? 24.531 -11.031 -10.656 1 98.69 25 ASP B N 1
ATOM 2045 C CA . ASP B 1 25 ? 25.266 -9.797 -10.391 1 98.69 25 ASP B CA 1
ATOM 2046 C C . ASP B 1 25 ? 24.922 -9.227 -9.023 1 98.69 25 ASP B C 1
ATOM 2048 O O . ASP B 1 25 ? 25.141 -8.047 -8.758 1 98.69 25 ASP B O 1
ATOM 2052 N N . VAL B 1 26 ? 24.297 -10.039 -8.258 1 98.88 26 VAL B N 1
ATOM 2053 C CA . VAL B 1 26 ? 24.078 -9.664 -6.863 1 98.88 26 VAL B CA 1
ATOM 2054 C C . VAL B 1 26 ? 25.406 -9.711 -6.098 1 98.88 26 VAL B C 1
ATOM 2056 O O . VAL B 1 26 ? 26.219 -10.594 -6.328 1 98.88 26 VAL B O 1
ATOM 2059 N N . LYS B 1 27 ? 25.609 -8.719 -5.277 1 98.94 27 LYS B N 1
ATOM 2060 C CA . LYS B 1 27 ? 26.766 -8.703 -4.375 1 98.94 27 LYS B CA 1
ATOM 2061 C C . LYS B 1 27 ? 26.312 -8.734 -2.916 1 98.94 27 LYS B C 1
ATOM 2063 O O . LYS B 1 27 ? 25.469 -7.945 -2.5 1 98.94 27 LYS B O 1
ATOM 2068 N N . ILE B 1 28 ? 26.891 -9.648 -2.117 1 98.94 28 ILE B N 1
ATOM 2069 C CA . ILE B 1 28 ? 26.562 -9.758 -0.7 1 98.94 28 ILE B CA 1
ATOM 2070 C C . ILE B 1 28 ? 27.844 -9.742 0.127 1 98.94 28 ILE B C 1
ATOM 2072 O O . ILE B 1 28 ? 28.734 -10.586 -0.068 1 98.94 28 ILE B O 1
ATOM 2076 N N . GLY B 1 29 ? 27.906 -8.82 0.995 1 98.88 29 GLY B N 1
ATOM 2077 C CA . GLY B 1 29 ? 29.094 -8.648 1.819 1 98.88 29 GLY B CA 1
ATOM 2078 C C . GLY B 1 29 ? 29.203 -9.688 2.918 1 98.88 29 GLY B C 1
ATOM 2079 O O . GLY B 1 29 ? 28.391 -10.609 2.998 1 98.88 29 GLY B O 1
ATOM 2080 N N . SER B 1 30 ? 30.219 -9.508 3.781 1 98.81 30 SER B N 1
ATOM 2081 C CA . SER B 1 30 ? 30.578 -10.477 4.812 1 98.81 30 SER B CA 1
ATOM 2082 C C . SER B 1 30 ? 29.609 -10.414 5.988 1 98.81 30 SER B C 1
ATOM 2084 O O . SER B 1 30 ? 29.047 -9.359 6.293 1 98.81 30 SER B O 1
ATOM 2086 N N . GLY B 1 31 ? 29.359 -11.523 6.594 1 98.81 31 GLY B N 1
ATOM 2087 C CA . GLY B 1 31 ? 28.641 -11.594 7.859 1 98.81 31 GLY B CA 1
ATOM 2088 C C . GLY B 1 31 ? 27.125 -11.531 7.699 1 98.81 31 GLY B C 1
ATOM 2089 O O . GLY B 1 31 ? 26.406 -11.305 8.664 1 98.81 31 GLY B O 1
ATOM 2090 N N . CYS B 1 32 ? 26.672 -11.633 6.52 1 98.88 32 CYS B N 1
ATOM 2091 C CA . CYS B 1 32 ? 25.25 -11.523 6.273 1 98.88 32 CYS B CA 1
ATOM 2092 C C . CYS B 1 32 ? 24.531 -12.82 6.609 1 98.88 32 CYS B C 1
ATOM 2094 O O . CYS B 1 32 ? 25.125 -13.898 6.566 1 98.88 32 CYS B O 1
ATOM 2096 N N . LYS B 1 33 ? 23.328 -12.711 6.988 1 98.94 33 LYS B N 1
ATOM 2097 C CA . LYS B 1 33 ? 22.406 -13.82 7.227 1 98.94 33 LYS B CA 1
ATOM 2098 C C . LYS B 1 33 ? 21.141 -13.672 6.383 1 98.94 33 LYS B C 1
ATOM 2100 O O . LYS B 1 33 ? 20.375 -12.727 6.566 1 98.94 33 LYS B O 1
ATOM 2105 N N . ILE B 1 34 ? 20.906 -14.539 5.539 1 98.88 34 ILE B N 1
ATOM 2106 C CA . ILE B 1 34 ? 19.75 -14.539 4.645 1 98.88 34 ILE B CA 1
ATOM 2107 C C . ILE B 1 34 ? 18.797 -15.648 5.047 1 98.88 34 ILE B C 1
ATOM 2109 O O . ILE B 1 34 ? 19.156 -16.828 5.043 1 98.88 34 ILE B O 1
ATOM 2113 N N . GLY B 1 35 ? 17.594 -15.297 5.34 1 98.75 35 GLY B N 1
ATOM 2114 C CA . GLY B 1 35 ? 16.594 -16.266 5.773 1 98.75 35 GLY B CA 1
ATOM 2115 C C . GLY B 1 35 ? 16.094 -17.156 4.648 1 98.75 35 GLY B C 1
ATOM 2116 O O . GLY B 1 35 ? 16.75 -17.266 3.607 1 98.75 35 GLY B O 1
ATOM 2117 N N . HIS B 1 36 ? 14.953 -17.906 4.91 1 98.75 36 HIS B N 1
ATOM 2118 C CA . HIS B 1 36 ? 14.359 -18.812 3.93 1 98.75 36 HIS B CA 1
ATOM 2119 C C . HIS B 1 36 ? 13.469 -18.062 2.951 1 98.75 36 HIS B C 1
ATOM 2121 O O . HIS B 1 36 ? 12.891 -17.031 3.299 1 98.75 36 HIS B O 1
ATOM 2127 N N . ASN B 1 37 ? 13.422 -18.562 1.669 1 98.44 37 ASN B N 1
ATOM 2128 C CA . ASN B 1 37 ? 12.5 -18.062 0.659 1 98.44 37 ASN B CA 1
ATOM 2129 C C . ASN B 1 37 ? 12.781 -16.594 0.322 1 98.44 37 ASN B C 1
ATOM 2131 O O . ASN B 1 37 ? 11.891 -15.867 -0.109 1 98.44 37 ASN B O 1
ATOM 2135 N N . VAL B 1 38 ? 13.953 -16.156 0.597 1 98.88 38 VAL B N 1
ATOM 2136 C CA . VAL B 1 38 ? 14.336 -14.797 0.25 1 98.88 38 VAL B CA 1
ATOM 2137 C C . VAL B 1 38 ? 14.695 -14.727 -1.233 1 98.88 38 VAL B C 1
ATOM 2139 O O . VAL B 1 38 ? 15.273 -15.664 -1.787 1 98.88 38 VAL B O 1
ATOM 2142 N N . ILE B 1 39 ? 14.297 -13.695 -1.865 1 98.94 39 ILE B N 1
ATOM 2143 C CA . ILE B 1 39 ? 14.641 -13.453 -3.264 1 98.94 39 ILE B CA 1
ATOM 2144 C C . ILE B 1 39 ? 15.43 -12.156 -3.387 1 98.94 39 ILE B C 1
ATOM 2146 O O . ILE B 1 39 ? 14.953 -11.086 -2.998 1 98.94 39 ILE B O 1
ATOM 2150 N N . ILE B 1 40 ? 16.609 -12.172 -3.865 1 98.94 40 ILE B N 1
ATOM 2151 C CA . ILE B 1 40 ? 17.438 -11 -4.129 1 98.94 40 ILE B CA 1
ATOM 2152 C C . ILE B 1 40 ? 17.625 -10.836 -5.637 1 98.94 40 ILE B C 1
ATOM 2154 O O . ILE B 1 40 ? 18.297 -11.656 -6.273 1 98.94 40 ILE B O 1
ATOM 2158 N N . LYS B 1 41 ? 17.047 -9.836 -6.156 1 98.75 41 LYS B N 1
ATOM 2159 C CA . LYS B 1 41 ? 16.953 -9.625 -7.598 1 98.75 41 LYS B CA 1
ATOM 2160 C C . LYS B 1 41 ? 18.266 -9.086 -8.164 1 98.75 41 LYS B C 1
ATOM 2162 O O . LYS B 1 41 ? 19.109 -8.594 -7.422 1 98.75 41 LYS B O 1
ATOM 2167 N N . LYS B 1 42 ? 18.344 -9.18 -9.445 1 98.31 42 LYS B N 1
ATOM 2168 C CA . LYS B 1 42 ? 19.547 -8.953 -10.234 1 98.31 42 LYS B CA 1
ATOM 2169 C C . LYS B 1 42 ? 20.203 -7.625 -9.867 1 98.31 42 LYS B C 1
ATOM 2171 O O . LYS B 1 42 ? 19.547 -6.586 -9.836 1 98.31 42 LYS B O 1
ATOM 2176 N N . GLY B 1 43 ? 21.438 -7.676 -9.539 1 98.62 43 GLY B N 1
ATOM 2177 C CA . GLY B 1 43 ? 22.281 -6.496 -9.43 1 98.62 43 GLY B CA 1
ATOM 2178 C C . GLY B 1 43 ? 22.25 -5.879 -8.039 1 98.62 43 GLY B C 1
ATOM 2179 O O . GLY B 1 43 ? 23.016 -4.953 -7.754 1 98.62 43 GLY B O 1
ATOM 2180 N N . SER B 1 44 ? 21.406 -6.32 -7.164 1 98.88 44 SER B N 1
ATOM 2181 C CA . SER B 1 44 ? 21.281 -5.742 -5.828 1 98.88 44 SER B CA 1
ATOM 2182 C C . SER B 1 44 ? 22.609 -5.828 -5.07 1 98.88 44 SER B C 1
ATOM 2184 O O . SER B 1 44 ? 23.375 -6.777 -5.254 1 98.88 44 SER B O 1
ATOM 2186 N N . ILE B 1 45 ? 22.844 -4.801 -4.293 1 98.94 45 ILE B N 1
ATOM 2187 C CA . ILE B 1 45 ? 24.078 -4.719 -3.512 1 98.94 45 ILE B CA 1
ATOM 2188 C C . ILE B 1 45 ? 23.75 -4.73 -2.021 1 98.94 45 ILE B C 1
ATOM 2190 O O . ILE B 1 45 ? 23.078 -3.82 -1.52 1 98.94 45 ILE B O 1
ATOM 2194 N N . ILE B 1 46 ? 24.25 -5.699 -1.327 1 98.94 46 ILE B N 1
ATOM 2195 C CA . ILE B 1 46 ? 24.031 -5.867 0.106 1 98.94 46 ILE B CA 1
ATOM 2196 C C . ILE B 1 46 ? 25.359 -5.691 0.847 1 98.94 46 ILE B C 1
ATOM 2198 O O . ILE B 1 46 ? 26.328 -6.398 0.573 1 98.94 46 ILE B O 1
ATOM 2202 N N . GLY B 1 47 ? 25.422 -4.801 1.743 1 98.94 47 GLY B N 1
ATOM 2203 C CA . GLY B 1 47 ? 26.625 -4.527 2.506 1 98.94 47 GLY B CA 1
ATOM 2204 C C . GLY B 1 47 ? 26.969 -5.633 3.484 1 98.94 47 GLY B C 1
ATOM 2205 O O . GLY B 1 47 ? 26.547 -6.777 3.312 1 98.94 47 GLY B O 1
ATOM 2206 N N . ASP B 1 48 ? 27.797 -5.277 4.496 1 98.94 48 ASP B N 1
ATOM 2207 C CA . ASP B 1 48 ? 28.25 -6.246 5.484 1 98.94 48 ASP B CA 1
ATOM 2208 C C . ASP B 1 48 ? 27.281 -6.332 6.664 1 98.94 48 ASP B C 1
ATOM 2210 O O . ASP B 1 48 ? 26.641 -5.348 7.016 1 98.94 48 ASP B O 1
ATOM 2214 N N . ASN B 1 49 ? 27.156 -7.496 7.23 1 98.88 49 ASN B N 1
ATOM 2215 C CA . ASN B 1 49 ? 26.422 -7.727 8.469 1 98.88 49 ASN B CA 1
ATOM 2216 C C . ASN B 1 49 ? 24.953 -7.352 8.328 1 98.88 49 ASN B C 1
ATOM 2218 O O . ASN B 1 49 ? 24.391 -6.68 9.203 1 98.88 49 ASN B O 1
ATOM 2222 N N . VAL B 1 50 ? 24.422 -7.691 7.258 1 98.94 50 VAL B N 1
ATOM 2223 C CA . VAL B 1 50 ? 23 -7.465 7.004 1 98.94 50 VAL B CA 1
ATOM 2224 C C . VAL B 1 50 ? 22.203 -8.734 7.312 1 98.94 50 VAL B C 1
ATOM 2226 O O . VAL B 1 50 ? 22.641 -9.844 6.977 1 98.94 50 VAL B O 1
ATOM 2229 N N . GLU B 1 51 ? 21.109 -8.586 7.969 1 99 51 GLU B N 1
ATOM 2230 C CA . GLU B 1 51 ? 20.188 -9.688 8.227 1 99 51 GLU B CA 1
ATOM 2231 C C . GLU B 1 51 ? 18.875 -9.508 7.449 1 99 51 GLU B C 1
ATOM 2233 O O . GLU B 1 51 ? 18.188 -8.5 7.613 1 99 51 GLU B O 1
ATOM 2238 N N . ILE B 1 52 ? 18.531 -10.391 6.594 1 98.94 52 ILE B N 1
ATOM 2239 C CA . ILE B 1 52 ? 17.312 -10.375 5.805 1 98.94 52 ILE B CA 1
ATOM 2240 C C . ILE B 1 52 ? 16.422 -11.539 6.219 1 98.94 52 ILE B C 1
ATOM 2242 O O . ILE B 1 52 ? 16.781 -12.703 6.043 1 98.94 52 ILE B O 1
ATOM 2246 N N . SER B 1 53 ? 15.227 -11.258 6.652 1 98.88 53 SER B N 1
ATOM 2247 C CA . SER B 1 53 ? 14.336 -12.281 7.195 1 98.88 53 SER B CA 1
ATOM 2248 C C . SER B 1 53 ? 13.539 -12.969 6.086 1 98.88 53 SER B C 1
ATOM 2250 O O . SER B 1 53 ? 13.57 -12.523 4.938 1 98.88 53 SER B O 1
ATOM 2252 N N . ASP B 1 54 ? 12.867 -14.008 6.477 1 98.88 54 ASP B N 1
ATOM 2253 C CA . ASP B 1 54 ? 12.227 -14.961 5.574 1 98.88 54 ASP B CA 1
ATOM 2254 C C . ASP B 1 54 ? 11.242 -14.25 4.641 1 98.88 54 ASP B C 1
ATOM 2256 O O . ASP B 1 54 ? 10.516 -13.352 5.066 1 98.88 54 ASP B O 1
ATOM 2260 N N . GLY B 1 55 ? 11.219 -14.664 3.348 1 98.62 55 GLY B N 1
ATOM 2261 C CA . GLY B 1 55 ? 10.195 -14.258 2.404 1 98.62 55 GLY B CA 1
ATOM 2262 C C . GLY B 1 55 ? 10.43 -12.867 1.832 1 98.62 55 GLY B C 1
ATOM 2263 O O . GLY B 1 55 ? 9.648 -12.398 1 1 98.62 55 GLY B O 1
ATOM 2264 N N . THR B 1 56 ? 11.484 -12.234 2.234 1 98.81 56 THR B N 1
ATOM 2265 C CA . THR B 1 56 ? 11.773 -10.859 1.841 1 98.81 56 THR B CA 1
ATOM 2266 C C . THR B 1 56 ? 12.297 -10.805 0.407 1 98.81 56 THR B C 1
ATOM 2268 O O . THR B 1 56 ? 13.008 -11.711 -0.035 1 98.81 56 THR B O 1
ATOM 2271 N N . ILE B 1 57 ? 11.883 -9.797 -0.332 1 98.94 57 ILE B N 1
ATOM 2272 C CA . ILE B 1 57 ? 12.305 -9.586 -1.713 1 98.94 57 ILE B CA 1
ATOM 2273 C C . ILE B 1 57 ? 13.086 -8.281 -1.818 1 98.94 57 ILE B C 1
ATOM 2275 O O . ILE B 1 57 ? 12.602 -7.219 -1.428 1 98.94 57 ILE B O 1
ATOM 2279 N N . ILE B 1 58 ? 14.289 -8.336 -2.338 1 98.88 58 ILE B N 1
ATOM 2280 C CA . ILE B 1 58 ? 15.141 -7.16 -2.518 1 98.88 58 ILE B CA 1
ATOM 2281 C C . ILE B 1 58 ? 15.352 -6.895 -4.008 1 98.88 58 ILE B C 1
ATOM 2283 O O . ILE B 1 58 ? 15.734 -7.797 -4.754 1 98.88 58 ILE B O 1
ATOM 2287 N N . GLY B 1 59 ? 15.055 -5.703 -4.402 1 98.62 59 GLY B N 1
ATOM 2288 C CA . GLY B 1 59 ? 15.406 -5.277 -5.75 1 98.62 59 GLY B CA 1
ATOM 2289 C C . GLY B 1 59 ? 14.297 -5.52 -6.754 1 98.62 59 GLY B C 1
ATOM 2290 O O . GLY B 1 59 ? 14.555 -5.68 -7.949 1 98.62 59 GLY B O 1
ATOM 2291 N N . LYS B 1 60 ? 13.125 -5.629 -6.293 1 98 60 LYS B N 1
ATOM 2292 C CA . LYS B 1 60 ? 12 -5.836 -7.195 1 98 60 LYS B CA 1
ATOM 2293 C C . LYS B 1 60 ? 11.836 -4.656 -8.148 1 98 60 LYS B C 1
ATOM 2295 O O . LYS B 1 60 ? 11.953 -3.498 -7.738 1 98 60 LYS B O 1
ATOM 2300 N N . SER B 1 61 ? 11.516 -4.934 -9.391 1 95.88 61 SER B N 1
ATOM 2301 C CA . SER B 1 61 ? 11.172 -3.885 -10.344 1 95.88 61 SER B CA 1
ATOM 2302 C C . SER B 1 61 ? 9.703 -3.479 -10.219 1 95.88 61 SER B C 1
ATOM 2304 O O . SER B 1 61 ? 8.836 -4.324 -9.992 1 95.88 61 SER B O 1
ATOM 2306 N N . PRO B 1 62 ? 9.445 -2.174 -10.391 1 93.56 62 PRO B N 1
ATOM 2307 C CA . PRO B 1 62 ? 8.039 -1.771 -10.406 1 93.56 62 PRO B CA 1
ATOM 2308 C C . PRO B 1 62 ? 7.266 -2.373 -11.578 1 93.56 62 PRO B C 1
ATOM 2310 O O . PRO B 1 62 ? 7.84 -2.594 -12.648 1 93.56 62 PRO B O 1
ATOM 2313 N N . GLN B 1 63 ? 6.07 -2.715 -11.359 1 89.25 63 GLN B N 1
ATOM 2314 C CA . GLN B 1 63 ? 5.156 -3.121 -12.422 1 89.25 63 GLN B CA 1
ATOM 2315 C C . GLN B 1 63 ? 4.254 -1.966 -12.844 1 89.25 63 GLN B C 1
ATOM 2317 O O . GLN B 1 63 ? 3.881 -1.129 -12.016 1 89.25 63 GLN B O 1
ATOM 2322 N N . LYS B 1 64 ? 3.926 -1.87 -14.07 1 81.56 64 LYS B N 1
ATOM 2323 C CA . LYS B 1 64 ? 3.082 -0.783 -14.562 1 81.56 64 LYS B CA 1
ATOM 2324 C C . LYS B 1 64 ? 1.701 -1.295 -14.961 1 81.56 64 LYS B C 1
ATOM 2326 O O . LYS B 1 64 ? 1.584 -2.326 -15.625 1 81.56 64 LYS B O 1
ATOM 2331 N N . ALA B 1 65 ? 0.739 -0.595 -14.453 1 78.94 65 ALA B N 1
ATOM 2332 C CA . ALA B 1 65 ? -0.613 -0.861 -14.938 1 78.94 65 ALA B CA 1
ATOM 2333 C C . ALA B 1 65 ? -0.742 -0.515 -16.422 1 78.94 65 ALA B C 1
ATOM 2335 O O . ALA B 1 65 ? -0.128 0.444 -16.891 1 78.94 65 ALA B O 1
ATOM 2336 N N . ILE B 1 66 ? -1.47 -1.241 -17.109 1 73.12 66 ILE B N 1
ATOM 2337 C CA . ILE B 1 66 ? -1.712 -0.975 -18.516 1 73.12 66 ILE B CA 1
ATOM 2338 C C . ILE B 1 66 ? -2.299 0.424 -18.688 1 73.12 66 ILE B C 1
ATOM 2340 O O . ILE B 1 66 ? -1.939 1.147 -19.625 1 73.12 66 ILE B O 1
ATOM 2344 N N . ALA B 1 67 ? -3.104 0.812 -17.734 1 67.19 67 ALA B N 1
ATOM 2345 C CA . ALA B 1 67 ? -3.805 2.092 -17.797 1 67.19 67 ALA B CA 1
ATOM 2346 C C . ALA B 1 67 ? -2.9 3.234 -17.344 1 67.19 67 ALA B C 1
ATOM 2348 O O . ALA B 1 67 ? -3.258 4.406 -17.484 1 67.19 67 ALA B O 1
ATOM 2349 N N . SER B 1 68 ? -1.795 2.83 -16.875 1 66.44 68 SER B N 1
ATOM 2350 C CA . SER B 1 68 ? -0.919 3.867 -16.328 1 66.44 68 SER B CA 1
ATOM 2351 C C . SER B 1 68 ? -0.232 4.645 -17.453 1 66.44 68 SER B C 1
ATOM 2353 O O . SER B 1 68 ? 0.294 4.051 -18.391 1 66.44 68 SER B O 1
ATOM 2355 N N . LYS B 1 69 ? -0.504 5.961 -17.453 1 51.88 69 LYS B N 1
ATOM 2356 C CA . LYS B 1 69 ? -0.015 6.875 -18.484 1 51.88 69 LYS B CA 1
ATOM 2357 C C . LYS B 1 69 ? 1.507 6.984 -18.438 1 51.88 69 LYS B C 1
ATOM 2359 O O . LYS B 1 69 ? 2.111 7.633 -19.297 1 51.88 69 LYS B O 1
ATOM 2364 N N . THR B 1 70 ? 2.164 6.484 -17.391 1 51.34 70 THR B N 1
ATOM 2365 C CA . THR B 1 70 ? 3.596 6.758 -17.344 1 51.34 70 THR B CA 1
ATOM 2366 C C . THR B 1 70 ? 4.348 5.875 -18.328 1 51.34 70 THR B C 1
ATOM 2368 O O . THR B 1 70 ? 4.234 4.648 -18.297 1 51.34 70 THR B O 1
ATOM 2371 N N . THR B 1 71 ? 4.703 6.34 -19.562 1 49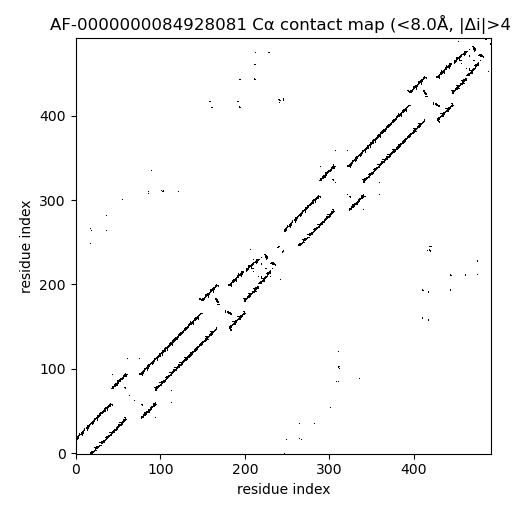 71 THR B N 1
ATOM 2372 C CA . THR B 1 71 ? 5.23 5.688 -20.75 1 49 71 THR B CA 1
ATOM 2373 C C . THR B 1 71 ? 6.652 5.191 -20.516 1 49 71 THR B C 1
ATOM 2375 O O . THR B 1 71 ? 7.168 4.367 -21.281 1 49 71 THR B O 1
ATOM 2378 N N . GLU B 1 72 ? 7.664 6.031 -20.031 1 50.25 72 GLU B N 1
ATOM 2379 C CA . GLU B 1 72 ? 9.07 5.773 -20.344 1 50.25 72 GLU B CA 1
ATOM 2380 C C . GLU B 1 72 ? 9.625 4.66 -19.453 1 50.25 72 GLU B C 1
ATOM 2382 O O . GLU B 1 72 ? 9.383 4.641 -18.25 1 50.25 72 GLU B O 1
ATOM 2387 N N . GLU B 1 73 ? 9.977 3.584 -20.109 1 59.62 73 GLU B N 1
ATOM 2388 C CA . GLU B 1 73 ? 10.758 2.547 -19.438 1 59.62 73 GLU B CA 1
ATOM 2389 C C . GLU B 1 73 ? 12.023 3.125 -18.812 1 59.62 73 GLU B C 1
ATOM 2391 O O . GLU B 1 73 ? 12.922 3.574 -19.516 1 59.62 73 GLU B O 1
ATOM 2396 N N . ILE B 1 74 ? 11.969 3.781 -17.641 1 68 74 ILE B N 1
ATOM 2397 C CA . ILE B 1 74 ? 13.18 4.258 -16.969 1 68 74 ILE B CA 1
ATOM 2398 C C . ILE B 1 74 ? 13.914 3.084 -16.328 1 68 74 ILE B C 1
ATOM 2400 O O . ILE B 1 74 ? 13.312 2.299 -15.586 1 68 74 ILE B O 1
ATOM 2404 N N . VAL B 1 75 ? 15.125 2.775 -16.875 1 84.88 75 VAL B N 1
ATOM 2405 C CA . VAL B 1 75 ? 16.016 1.788 -16.266 1 84.88 75 VAL B CA 1
ATOM 2406 C C . VAL B 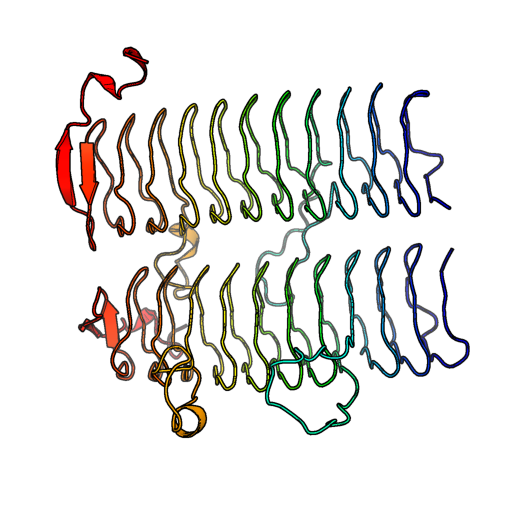1 75 ? 16.406 2.238 -14.859 1 84.88 75 VAL B C 1
ATOM 2408 O O . VAL B 1 75 ? 17.078 3.262 -14.695 1 84.88 75 VAL B O 1
ATOM 2411 N N . LEU B 1 76 ? 15.961 1.539 -13.836 1 94 76 LEU B N 1
ATOM 2412 C CA . LEU B 1 76 ? 16.25 1.859 -12.438 1 94 76 LEU B CA 1
ATOM 2413 C C . LEU B 1 76 ? 17.547 1.188 -11.984 1 94 76 LEU B C 1
ATOM 2415 O O . LEU B 1 76 ? 17.828 0.051 -12.367 1 94 76 LEU B O 1
ATOM 2419 N N . PRO B 1 77 ? 18.438 1.958 -11.227 1 97 77 PRO B N 1
ATOM 2420 C CA . PRO B 1 77 ? 19.594 1.297 -10.617 1 97 77 PRO B CA 1
ATOM 2421 C C . PRO B 1 77 ? 19.203 0.196 -9.641 1 97 77 PRO B C 1
ATOM 2423 O O . PRO B 1 77 ? 18.047 0.138 -9.203 1 97 77 PRO B O 1
ATOM 2426 N N . PRO B 1 78 ? 20.203 -0.698 -9.367 1 97.94 78 PRO B N 1
ATOM 2427 C CA . PRO B 1 78 ? 19.891 -1.747 -8.391 1 97.94 78 PRO B CA 1
ATOM 2428 C C . PRO B 1 78 ? 19.609 -1.191 -6.996 1 97.94 78 PRO B C 1
ATOM 2430 O O . PRO B 1 78 ? 19.938 -0.037 -6.711 1 97.94 78 PRO B O 1
ATOM 2433 N N . A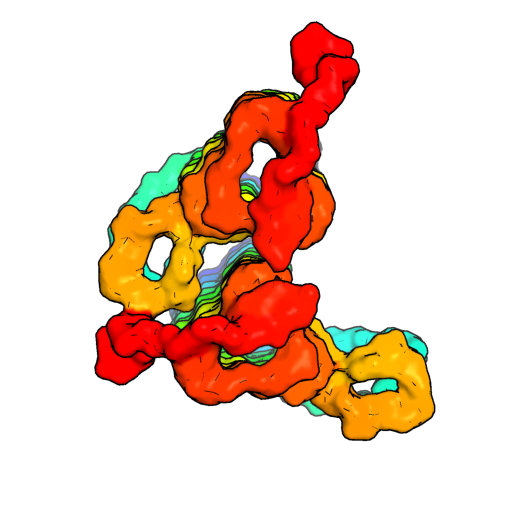LA B 1 79 ? 18.922 -2.01 -6.188 1 98.75 79 ALA B N 1
ATOM 2434 C CA . ALA B 1 79 ? 18.766 -1.668 -4.777 1 98.75 79 ALA B CA 1
ATOM 2435 C C . ALA B 1 79 ? 20.109 -1.73 -4.047 1 98.75 79 ALA B C 1
ATOM 2437 O O . ALA B 1 79 ? 20.938 -2.605 -4.324 1 98.75 79 ALA B O 1
ATOM 2438 N N . LYS B 1 80 ? 20.297 -0.83 -3.129 1 98.94 80 LYS B N 1
ATOM 2439 C CA . LYS B 1 80 ? 21.516 -0.792 -2.318 1 98.94 80 LYS B CA 1
ATOM 2440 C C . LYS B 1 80 ? 21.188 -0.8 -0.829 1 98.94 80 LYS B C 1
ATOM 2442 O O . LYS B 1 80 ? 20.5 0.101 -0.334 1 98.94 80 LYS B O 1
ATOM 2447 N N . ILE B 1 81 ? 21.656 -1.789 -0.124 1 98.94 81 ILE B N 1
ATOM 2448 C CA . ILE B 1 81 ? 21.484 -1.932 1.319 1 98.94 81 ILE B CA 1
ATOM 2449 C C . ILE B 1 81 ? 22.844 -1.729 2.012 1 98.94 81 ILE B C 1
ATOM 2451 O O . ILE B 1 81 ? 23.812 -2.43 1.711 1 98.94 81 ILE B O 1
ATOM 2455 N N . GLY B 1 82 ? 22.891 -0.802 2.904 1 98.94 82 GLY B N 1
ATOM 2456 C CA . GLY B 1 82 ? 24.109 -0.5 3.617 1 98.94 82 GLY B CA 1
ATOM 2457 C C . GLY B 1 82 ? 24.5 -1.565 4.629 1 98.94 82 GLY B C 1
ATOM 2458 O O . GLY B 1 82 ? 23.922 -2.658 4.633 1 98.94 82 GLY B O 1
ATOM 2459 N N . ASN B 1 83 ? 25.516 -1.26 5.496 1 98.94 83 ASN B N 1
ATOM 2460 C CA . ASN B 1 83 ? 26.031 -2.195 6.488 1 98.94 83 ASN B CA 1
ATOM 2461 C C . ASN B 1 83 ? 25.156 -2.219 7.742 1 98.94 83 ASN B C 1
ATOM 2463 O O . ASN B 1 83 ? 24.547 -1.209 8.102 1 98.94 83 ASN B O 1
ATOM 2467 N N . ASN B 1 84 ? 25.062 -3.326 8.375 1 98.94 84 ASN B N 1
ATOM 2468 C CA . ASN B 1 84 ? 24.406 -3.482 9.672 1 98.94 84 ASN B CA 1
ATOM 2469 C C . ASN B 1 84 ? 22.922 -3.17 9.594 1 98.94 84 ASN B C 1
ATOM 2471 O O . ASN B 1 84 ? 22.359 -2.553 10.5 1 98.94 84 ASN B O 1
ATOM 2475 N N . VAL B 1 85 ? 22.359 -3.449 8.508 1 98.94 85 VAL B N 1
ATOM 2476 C CA . VAL B 1 85 ? 20.922 -3.262 8.328 1 98.94 85 VAL B CA 1
ATOM 2477 C C . VAL B 1 85 ? 20.188 -4.555 8.664 1 98.94 85 VAL B C 1
ATOM 2479 O O . VAL B 1 85 ? 20.672 -5.648 8.367 1 98.94 85 VAL B O 1
ATOM 2482 N N . LYS B 1 86 ? 19.062 -4.492 9.266 1 98.94 86 LYS B N 1
ATOM 2483 C CA . LYS B 1 86 ? 18.156 -5.605 9.5 1 98.94 86 LYS B CA 1
ATOM 2484 C C . LYS B 1 86 ? 16.828 -5.387 8.781 1 98.94 86 LYS B C 1
ATOM 2486 O O . LYS B 1 86 ? 16.219 -4.32 8.906 1 98.94 86 LYS B O 1
ATOM 2491 N N . ILE B 1 87 ? 16.406 -6.328 8.039 1 98.94 87 ILE B N 1
ATOM 2492 C CA . ILE B 1 87 ? 15.164 -6.254 7.285 1 98.94 87 ILE B CA 1
ATOM 2493 C C . ILE B 1 87 ? 14.242 -7.398 7.695 1 98.94 87 ILE B C 1
ATOM 2495 O O . ILE B 1 87 ? 14.617 -8.57 7.602 1 98.94 87 ILE B O 1
ATOM 2499 N N . GLY B 1 88 ? 13.062 -7.035 8.055 1 98.88 88 GLY B N 1
ATOM 2500 C CA . GLY B 1 88 ? 12.094 -7.988 8.57 1 98.88 88 GLY B CA 1
ATOM 2501 C C . GLY B 1 88 ? 11.461 -8.844 7.496 1 98.88 88 GLY B C 1
ATOM 2502 O O . GLY B 1 88 ? 11.688 -8.625 6.305 1 98.88 88 GLY B O 1
ATOM 2503 N N . ALA B 1 89 ? 10.602 -9.805 7.898 1 98.88 89 ALA B N 1
ATOM 2504 C CA . ALA B 1 89 ? 10.031 -10.844 7.047 1 98.88 89 ALA B CA 1
ATOM 2505 C C . ALA B 1 89 ? 9 -10.258 6.09 1 98.88 89 ALA B C 1
ATOM 2507 O O . ALA B 1 89 ? 8.234 -9.367 6.461 1 98.88 89 ALA B O 1
ATOM 2508 N N . ASN B 1 90 ? 9.031 -10.82 4.812 1 98.81 90 ASN B N 1
ATOM 2509 C CA . ASN B 1 90 ? 8.031 -10.539 3.789 1 98.81 90 ASN B CA 1
ATOM 2510 C C . ASN B 1 90 ? 8.008 -9.055 3.422 1 98.81 90 ASN B C 1
ATOM 2512 O O . ASN B 1 90 ? 6.973 -8.531 3.012 1 98.81 90 ASN B O 1
ATOM 2516 N N . SER B 1 91 ? 9.102 -8.367 3.705 1 98.88 91 SER B N 1
ATOM 2517 C CA . SER B 1 91 ? 9.242 -6.992 3.232 1 98.88 91 SER B CA 1
ATOM 2518 C C . SER B 1 91 ? 9.68 -6.953 1.772 1 98.88 91 SER B C 1
ATOM 2520 O O . SER B 1 91 ? 10.203 -7.941 1.247 1 98.88 91 SER B O 1
ATOM 2522 N N . ILE B 1 92 ? 9.375 -5.91 1.105 1 98.94 92 ILE B N 1
ATOM 2523 C CA . ILE B 1 92 ? 9.688 -5.75 -0.312 1 98.94 92 ILE B CA 1
ATOM 2524 C C . ILE B 1 92 ? 10.414 -4.43 -0.535 1 98.94 92 ILE B C 1
ATOM 2526 O O . ILE B 1 92 ? 9.867 -3.355 -0.285 1 98.94 92 ILE B O 1
ATOM 2530 N N . ILE B 1 93 ? 11.625 -4.477 -0.985 1 98.94 93 ILE B N 1
ATOM 2531 C CA . ILE B 1 93 ? 12.43 -3.307 -1.312 1 98.94 93 ILE B CA 1
ATOM 2532 C C . ILE B 1 93 ? 12.664 -3.244 -2.82 1 98.94 93 ILE B C 1
ATOM 2534 O O . ILE B 1 93 ? 13.203 -4.188 -3.41 1 98.94 93 ILE B O 1
ATOM 2538 N N . TYR B 1 94 ? 12.312 -2.168 -3.42 1 98.69 94 TYR B N 1
ATOM 2539 C CA . TYR B 1 94 ? 12.367 -2.039 -4.871 1 98.69 94 TYR B CA 1
ATOM 2540 C C . TYR B 1 94 ? 13.758 -1.623 -5.336 1 98.69 94 TYR B C 1
ATOM 2542 O O . TYR B 1 94 ? 14.57 -1.159 -4.535 1 98.69 94 TYR B O 1
ATOM 2550 N N . ARG B 1 95 ? 13.953 -1.81 -6.633 1 98.06 95 ARG B N 1
ATOM 2551 C CA . ARG B 1 95 ? 15.117 -1.233 -7.305 1 98.06 95 ARG B CA 1
ATOM 2552 C C . ARG B 1 95 ? 15.164 0.28 -7.121 1 98.06 95 ARG B C 1
ATOM 2554 O O . ARG B 1 95 ? 14.117 0.936 -7.086 1 98.06 95 ARG B O 1
ATOM 2561 N N . GLY B 1 96 ? 16.375 0.774 -7.043 1 98.31 96 GLY B N 1
ATOM 2562 C CA . GLY B 1 96 ? 16.562 2.211 -6.906 1 98.31 96 GLY B CA 1
ATOM 2563 C C . GLY B 1 96 ? 16.547 2.678 -5.461 1 98.31 96 GLY B C 1
ATOM 2564 O O . GLY B 1 96 ? 16.938 3.809 -5.168 1 98.31 96 GLY B O 1
ATOM 2565 N N . ALA B 1 97 ? 16.047 1.878 -4.566 1 98.81 97 ALA B N 1
ATOM 2566 C CA . ALA B 1 97 ? 16.062 2.236 -3.148 1 98.81 97 ALA B CA 1
ATOM 2567 C C . ALA B 1 97 ? 17.484 2.217 -2.586 1 98.81 97 ALA B C 1
ATOM 2569 O O . ALA B 1 97 ? 18.281 1.354 -2.941 1 98.81 97 ALA B O 1
ATOM 2570 N N . ILE B 1 98 ? 17.766 3.152 -1.718 1 98.94 98 ILE B N 1
ATOM 2571 C CA . ILE B 1 98 ? 19.047 3.25 -1.026 1 98.94 98 ILE B CA 1
ATOM 2572 C C . ILE B 1 98 ? 18.828 3.268 0.484 1 98.94 98 ILE B C 1
ATOM 2574 O O . ILE B 1 98 ? 18.312 4.246 1.027 1 98.94 98 ILE B O 1
ATOM 2578 N N . ILE B 1 99 ? 19.188 2.209 1.169 1 99 99 ILE B N 1
ATOM 2579 C CA . ILE B 1 99 ? 19.078 2.084 2.619 1 99 99 ILE B CA 1
ATOM 2580 C C . ILE B 1 99 ? 20.453 2.266 3.256 1 99 99 ILE B C 1
ATOM 2582 O O . ILE B 1 99 ? 21.375 1.501 2.979 1 99 99 ILE B O 1
ATOM 2586 N N . SER B 1 100 ? 20.578 3.244 4.098 1 98.94 100 SER B N 1
ATOM 2587 C CA . SER B 1 100 ? 21.875 3.561 4.699 1 98.94 100 SER B CA 1
ATOM 2588 C C . SER B 1 100 ? 22.219 2.588 5.82 1 98.94 100 SER B C 1
ATOM 2590 O O . SER B 1 100 ? 21.406 1.717 6.16 1 98.94 100 SER B O 1
ATOM 2592 N N . ASP B 1 101 ? 23.469 2.779 6.379 1 98.94 101 ASP B N 1
ATOM 2593 C CA . ASP B 1 101 ? 23.984 1.902 7.426 1 98.94 101 ASP B CA 1
ATOM 2594 C C . ASP B 1 101 ? 23.109 1.979 8.68 1 98.94 101 ASP B C 1
ATOM 2596 O O . ASP B 1 101 ? 22.578 3.037 9 1 98.94 101 ASP B O 1
ATOM 2600 N N . ASN B 1 102 ? 22.906 0.88 9.359 1 98.94 102 ASN B N 1
ATOM 2601 C CA . ASN B 1 102 ? 22.344 0.803 10.703 1 98.94 102 ASN B CA 1
ATOM 2602 C C . ASN B 1 102 ? 20.844 1.09 10.703 1 98.94 102 ASN B C 1
ATOM 2604 O O . ASN B 1 102 ? 20.297 1.512 11.719 1 98.94 102 ASN B O 1
ATOM 2608 N N . VAL B 1 103 ? 20.219 0.95 9.594 1 98.94 103 VAL B N 1
ATOM 2609 C CA . VAL B 1 103 ? 18.781 1.094 9.516 1 98.94 103 VAL B CA 1
ATOM 2610 C C . VAL B 1 103 ? 18.109 -0.203 9.961 1 98.94 103 VAL B C 1
ATOM 2612 O O . VAL B 1 103 ? 18.609 -1.295 9.703 1 98.94 103 VAL B O 1
ATOM 2615 N N . PHE B 1 104 ? 17 -0.084 10.641 1 98.94 104 PHE B N 1
ATOM 2616 C CA . PHE B 1 104 ? 16.141 -1.214 10.992 1 98.94 104 PHE B CA 1
ATOM 2617 C C . PHE B 1 104 ? 14.812 -1.133 10.258 1 98.94 104 PHE B C 1
ATOM 2619 O O . PHE B 1 104 ? 14.086 -0.143 10.383 1 98.94 104 PHE B O 1
ATOM 2626 N N . ILE B 1 105 ? 14.5 -2.092 9.469 1 98.94 105 ILE B N 1
ATOM 2627 C CA . ILE B 1 105 ? 13.227 -2.223 8.758 1 98.94 105 ILE B CA 1
ATOM 2628 C C . ILE B 1 105 ? 12.453 -3.426 9.305 1 98.94 105 ILE B C 1
ATOM 2630 O O . ILE B 1 105 ? 12.922 -4.562 9.211 1 98.94 105 ILE B O 1
ATOM 2634 N N . ALA B 1 106 ? 11.273 -3.234 9.789 1 98.94 106 ALA B N 1
ATOM 2635 C CA . ALA B 1 106 ? 10.484 -4.297 10.406 1 98.94 106 ALA B CA 1
ATOM 2636 C C . ALA B 1 106 ? 9.781 -5.145 9.352 1 98.94 106 ALA B C 1
ATOM 2638 O O . ALA B 1 106 ? 10.164 -5.125 8.18 1 98.94 106 ALA B O 1
ATOM 2639 N N . ASP B 1 107 ? 8.836 -6.035 9.812 1 98.88 107 ASP B N 1
ATOM 2640 C CA . ASP B 1 107 ? 8.164 -6.992 8.938 1 98.88 107 ASP B CA 1
ATOM 2641 C C . ASP B 1 107 ? 7.133 -6.297 8.055 1 98.88 107 ASP B C 1
ATOM 2643 O O . ASP B 1 107 ? 6.523 -5.305 8.461 1 98.88 107 ASP B O 1
ATOM 2647 N N . LEU B 1 108 ? 6.953 -6.816 6.789 1 98.81 108 LEU B N 1
ATOM 2648 C CA . LEU B 1 108 ? 5.84 -6.465 5.918 1 98.81 108 LEU B CA 1
ATOM 2649 C C . LEU B 1 108 ? 5.965 -5.023 5.43 1 98.81 108 LEU B C 1
ATOM 2651 O O . LEU B 1 108 ? 4.961 -4.375 5.137 1 98.81 108 LEU B O 1
ATOM 2655 N N . VAL B 1 109 ? 7.168 -4.496 5.402 1 98.94 109 VAL B N 1
ATOM 2656 C CA . VAL B 1 109 ? 7.418 -3.139 4.934 1 98.94 109 VAL B CA 1
ATOM 2657 C C . VAL B 1 109 ? 7.605 -3.141 3.416 1 98.94 109 VAL B C 1
ATOM 2659 O O . VAL B 1 109 ? 8.164 -4.09 2.855 1 98.94 109 VAL B O 1
ATOM 2662 N N . THR B 1 110 ? 7.105 -2.154 2.744 1 98.94 110 THR B N 1
ATOM 2663 C CA . THR B 1 110 ? 7.391 -1.948 1.328 1 98.94 110 THR B CA 1
ATOM 2664 C C . THR B 1 110 ? 8.062 -0.599 1.103 1 98.94 110 THR B C 1
ATOM 2666 O O . THR B 1 110 ? 7.555 0.438 1.529 1 98.94 110 THR B O 1
ATOM 2669 N N . ILE B 1 111 ? 9.18 -0.568 0.482 1 98.94 111 ILE B N 1
ATOM 2670 C CA . ILE B 1 111 ? 9.922 0.632 0.096 1 98.94 111 ILE B CA 1
ATOM 2671 C C . ILE B 1 111 ? 10.062 0.682 -1.423 1 98.94 111 ILE B C 1
ATOM 2673 O O . ILE B 1 111 ? 10.789 -0.12 -2.012 1 98.94 111 ILE B O 1
ATOM 2677 N N . ARG B 1 112 ? 9.383 1.622 -2.037 1 98.5 112 ARG B N 1
ATOM 2678 C CA . ARG B 1 112 ? 9.289 1.706 -3.492 1 98.5 112 ARG B CA 1
ATOM 2679 C C . ARG B 1 112 ? 10.594 2.234 -4.094 1 98.5 112 ARG B C 1
ATOM 2681 O O . ARG B 1 112 ? 11.57 2.457 -3.375 1 98.5 112 ARG B O 1
ATOM 2688 N N . GLU B 1 113 ? 10.578 2.322 -5.438 1 98.12 113 GLU B N 1
ATOM 2689 C CA . GLU B 1 113 ? 11.789 2.688 -6.164 1 98.12 113 GLU B CA 1
ATOM 2690 C C . GLU B 1 113 ? 12.172 4.141 -5.906 1 98.12 113 GLU B C 1
ATOM 2692 O O . GLU B 1 113 ? 11.305 4.992 -5.703 1 98.12 113 GLU B O 1
ATOM 2697 N N . ASN B 1 114 ? 13.477 4.438 -5.887 1 97.62 114 ASN B N 1
ATOM 2698 C CA . ASN B 1 114 ? 14.062 5.766 -5.746 1 97.62 114 ASN B CA 1
ATOM 2699 C C . ASN B 1 114 ? 13.742 6.379 -4.387 1 97.62 114 ASN B C 1
ATOM 2701 O O . ASN B 1 114 ? 13.438 7.57 -4.289 1 97.62 114 ASN B O 1
ATOM 2705 N N . VAL B 1 115 ? 13.656 5.598 -3.404 1 98.81 115 VAL B N 1
ATOM 2706 C CA . VAL B 1 115 ? 13.547 6.039 -2.018 1 98.81 115 VAL B CA 1
ATOM 2707 C C . VAL B 1 115 ? 14.906 5.945 -1.334 1 98.81 115 VAL B C 1
ATOM 2709 O O . VAL B 1 115 ? 15.656 4.988 -1.551 1 98.81 115 VAL B O 1
ATOM 2712 N N . SER B 1 116 ? 15.25 6.926 -0.517 1 98.94 116 SER B N 1
ATOM 2713 C CA . SER B 1 116 ? 16.438 6.859 0.333 1 98.94 116 SER B CA 1
ATOM 2714 C C . SER B 1 116 ? 16.062 6.918 1.81 1 98.94 116 SER B C 1
ATOM 2716 O O . SER B 1 116 ? 15.156 7.664 2.197 1 98.94 116 SER B O 1
ATOM 2718 N N . VAL B 1 117 ? 16.672 6.148 2.648 1 98.94 117 VAL B N 1
ATOM 2719 C CA . VAL B 1 117 ? 16.5 6.125 4.098 1 98.94 117 VAL B CA 1
ATOM 2720 C C . VAL B 1 117 ? 17.844 6.359 4.785 1 98.94 117 VAL B C 1
ATOM 2722 O O . VAL B 1 117 ? 18.797 5.613 4.566 1 98.94 117 VAL B O 1
ATOM 2725 N N . GLY B 1 118 ? 17.891 7.332 5.633 1 98.94 118 GLY B N 1
ATOM 2726 C CA . GLY B 1 118 ? 19.125 7.719 6.297 1 98.94 118 GLY B CA 1
ATOM 2727 C C . GLY B 1 118 ? 19.5 6.793 7.438 1 98.94 118 GLY B C 1
ATOM 2728 O O . GLY B 1 118 ? 18.672 6.016 7.914 1 98.94 118 GLY B O 1
ATOM 2729 N N . GLU B 1 119 ? 20.703 6.977 7.938 1 98.94 119 GLU B N 1
ATOM 2730 C CA . GLU B 1 119 ? 21.312 6.07 8.914 1 98.94 119 GLU B CA 1
ATOM 2731 C C . GLU B 1 119 ? 20.547 6.102 10.234 1 98.94 119 GLU B C 1
ATOM 2733 O O . GLU B 1 119 ? 19.969 7.129 10.609 1 98.94 119 GLU B O 1
ATOM 2738 N N . TYR B 1 120 ? 20.453 4.941 10.922 1 98.88 120 TYR B N 1
ATOM 2739 C CA . TYR B 1 120 ? 19.922 4.746 12.266 1 98.88 120 TYR B CA 1
ATOM 2740 C C . TYR B 1 120 ? 18.422 4.957 12.305 1 98.88 120 TYR B C 1
ATOM 2742 O O . TYR B 1 120 ? 17.828 5.043 13.375 1 98.88 120 TYR B O 1
ATOM 2750 N N . THR B 1 121 ? 17.797 5.09 11.219 1 98.94 121 THR B N 1
ATOM 2751 C CA . THR B 1 121 ? 16.344 5.219 11.125 1 98.94 121 THR B CA 1
ATOM 2752 C C . THR B 1 121 ? 15.672 3.871 11.352 1 98.94 121 THR B C 1
ATOM 2754 O O . THR B 1 121 ? 16.203 2.828 10.969 1 98.94 121 THR B O 1
ATOM 2757 N N . ILE B 1 122 ? 14.539 3.875 11.969 1 98.94 122 ILE B N 1
ATOM 2758 C CA . ILE B 1 122 ? 13.711 2.699 12.219 1 98.94 122 ILE B CA 1
ATOM 2759 C C . ILE B 1 122 ? 12.414 2.803 11.43 1 98.94 122 ILE B C 1
ATOM 2761 O O . ILE B 1 122 ? 11.695 3.799 11.531 1 98.94 122 ILE B O 1
ATOM 2765 N N . ILE B 1 123 ? 12.156 1.864 10.625 1 98.94 123 ILE B N 1
ATOM 2766 C CA . ILE B 1 123 ? 10.898 1.733 9.898 1 98.94 123 ILE B CA 1
ATOM 2767 C C . ILE B 1 123 ? 10.055 0.616 10.516 1 98.94 123 ILE B C 1
ATOM 2769 O O . ILE B 1 123 ? 10.422 -0.559 10.438 1 98.94 123 ILE B O 1
ATOM 2773 N N . GLY B 1 124 ? 8.953 0.954 11.016 1 98.88 124 GLY B N 1
ATOM 2774 C CA . GLY B 1 124 ? 8.125 0.012 11.758 1 98.88 124 GLY B CA 1
ATOM 2775 C C . GLY B 1 124 ? 7.371 -0.949 10.859 1 98.88 124 GLY B C 1
ATOM 2776 O O . GLY B 1 124 ? 7.43 -0.836 9.633 1 98.88 124 GLY B O 1
ATOM 2777 N N . ARG B 1 125 ? 6.695 -1.907 11.484 1 98.81 125 ARG B N 1
ATOM 2778 C CA . ARG B 1 125 ? 6.012 -2.99 10.789 1 98.81 125 ARG B CA 1
ATOM 2779 C C . ARG B 1 125 ? 4.938 -2.445 9.852 1 98.81 125 ARG B C 1
ATOM 2781 O O . ARG B 1 125 ? 4.145 -1.584 10.242 1 98.81 125 ARG B O 1
ATOM 2788 N N . GLY B 1 126 ? 4.918 -2.938 8.594 1 98.81 126 GLY B N 1
ATOM 2789 C CA . GLY B 1 126 ? 3.805 -2.662 7.703 1 98.81 126 GLY B CA 1
ATOM 2790 C C . GLY B 1 126 ? 3.85 -1.27 7.102 1 98.81 126 GLY B C 1
ATOM 2791 O O . GLY B 1 126 ? 2.91 -0.848 6.426 1 98.81 126 GLY B O 1
ATOM 2792 N N . VAL B 1 127 ? 4.891 -0.499 7.383 1 98.94 127 VAL B N 1
ATOM 2793 C CA . VAL B 1 127 ? 5.02 0.834 6.801 1 98.94 127 VAL B CA 1
ATOM 2794 C C . VAL B 1 127 ? 5.129 0.73 5.281 1 98.94 127 VAL B C 1
ATOM 2796 O O . VAL B 1 127 ? 5.789 -0.173 4.762 1 98.94 127 VAL B O 1
ATOM 2799 N N . SER B 1 128 ? 4.426 1.602 4.562 1 98.94 128 SER B N 1
ATOM 2800 C CA . SER B 1 128 ? 4.523 1.736 3.113 1 98.94 128 SER B CA 1
ATOM 2801 C C . SER B 1 128 ? 5.133 3.078 2.723 1 98.94 128 SER B C 1
ATOM 2803 O O . SER B 1 128 ? 4.582 4.133 3.039 1 98.94 128 SER B O 1
ATOM 2805 N N . ILE B 1 129 ? 6.242 3.084 2.066 1 98.94 129 ILE B N 1
ATOM 2806 C CA . ILE B 1 129 ? 6.906 4.285 1.573 1 98.94 129 ILE B CA 1
ATOM 2807 C C . ILE B 1 129 ? 6.879 4.301 0.047 1 98.94 129 ILE B C 1
ATOM 2809 O O . ILE B 1 129 ? 7.434 3.41 -0.599 1 98.94 129 ILE B O 1
ATOM 2813 N N . GLU B 1 130 ? 6.25 5.344 -0.508 1 98.56 130 GLU B N 1
ATOM 2814 C CA . GLU B 1 130 ? 6.059 5.43 -1.953 1 98.56 130 GLU B CA 1
ATOM 2815 C C . GLU B 1 130 ? 7.27 6.062 -2.635 1 98.56 130 GLU B C 1
ATOM 2817 O O . GLU B 1 130 ? 8.172 6.562 -1.965 1 98.56 130 GLU B O 1
ATOM 2822 N N . ASN B 1 131 ? 7.32 5.996 -3.939 1 97.81 131 ASN B N 1
ATOM 2823 C CA . ASN B 1 131 ? 8.516 6.262 -4.734 1 97.81 131 ASN B CA 1
ATOM 2824 C C . ASN B 1 131 ? 8.961 7.715 -4.617 1 97.81 131 ASN B C 1
ATOM 2826 O O . ASN B 1 131 ? 8.148 8.586 -4.289 1 97.81 131 ASN B O 1
ATOM 2830 N N . LYS B 1 132 ? 10.234 7.984 -4.828 1 97.62 132 LYS B N 1
ATOM 2831 C CA . LYS B 1 132 ? 10.859 9.305 -4.902 1 97.62 132 LYS B CA 1
ATOM 2832 C C . LYS B 1 132 ? 10.719 10.047 -3.576 1 97.62 132 LYS B C 1
ATOM 2834 O O . LYS B 1 132 ? 10.484 11.258 -3.561 1 97.62 132 LYS B O 1
ATOM 2839 N N . THR B 1 133 ? 10.695 9.352 -2.51 1 98.69 133 THR B N 1
ATOM 2840 C CA . THR B 1 133 ? 10.617 9.891 -1.157 1 98.69 133 THR B CA 1
ATOM 2841 C C . THR B 1 133 ? 11.984 9.836 -0.474 1 98.69 133 THR B C 1
ATOM 2843 O O . THR B 1 133 ? 12.75 8.898 -0.681 1 98.69 133 THR B O 1
ATOM 2846 N N . ILE B 1 134 ? 12.297 10.844 0.29 1 98.94 134 ILE B N 1
ATOM 2847 C CA . ILE B 1 134 ? 13.531 10.906 1.059 1 98.94 134 ILE B CA 1
ATOM 2848 C C . ILE B 1 134 ? 13.219 10.875 2.553 1 98.94 134 ILE B C 1
ATOM 2850 O O . ILE B 1 134 ? 12.469 11.711 3.057 1 98.94 134 ILE B O 1
ATOM 2854 N N . ILE B 1 135 ? 13.727 9.93 3.275 1 98.94 135 ILE B N 1
ATOM 2855 C CA . ILE B 1 135 ? 13.656 9.852 4.73 1 98.94 135 ILE B CA 1
ATOM 2856 C C . ILE B 1 135 ? 15.047 10.094 5.324 1 98.94 135 ILE B C 1
ATOM 2858 O O . ILE B 1 135 ? 16.016 9.438 4.938 1 98.94 135 ILE B O 1
ATOM 2862 N N . GLY B 1 136 ? 15.148 10.984 6.207 1 98.94 136 GLY B N 1
ATOM 2863 C CA . GLY B 1 136 ? 16.422 11.344 6.812 1 98.94 136 GLY B CA 1
ATOM 2864 C C . GLY B 1 136 ? 16.922 10.312 7.809 1 98.94 136 GLY B C 1
ATOM 2865 O O . GLY B 1 136 ? 16.469 9.164 7.797 1 98.94 136 GLY B O 1
ATOM 2866 N N . SER B 1 137 ? 17.891 10.758 8.664 1 98.94 137 SER B N 1
ATOM 2867 C CA . SER B 1 137 ? 18.531 9.914 9.664 1 98.94 137 SER B CA 1
ATOM 2868 C C . SER B 1 137 ? 17.859 10.07 11.031 1 98.94 137 SER B C 1
ATOM 2870 O O . SER B 1 137 ? 17.25 11.102 11.312 1 98.94 137 SER B O 1
ATOM 2872 N N . TYR B 1 138 ? 17.969 9.023 11.82 1 98.88 138 TYR B N 1
ATOM 2873 C CA . TYR B 1 138 ? 17.5 9.031 13.203 1 98.88 138 TYR B CA 1
ATOM 2874 C C . TYR B 1 138 ? 16 9.273 13.258 1 98.88 138 TYR B C 1
ATOM 2876 O O . TYR B 1 138 ? 15.508 9.945 14.164 1 98.88 138 TYR B O 1
ATOM 2884 N N . CYS B 1 139 ? 15.312 8.852 12.273 1 98.94 139 CYS B N 1
ATOM 2885 C CA . CYS B 1 139 ? 13.859 8.938 12.25 1 98.94 139 CYS B CA 1
ATOM 2886 C C . CYS B 1 139 ? 13.234 7.664 12.82 1 98.94 139 CYS B C 1
ATOM 2888 O O . CYS B 1 139 ? 13.891 6.621 12.883 1 98.94 139 CYS B O 1
ATOM 2890 N N . LYS B 1 140 ? 12.094 7.727 13.25 1 98.94 140 LYS B N 1
ATOM 2891 C CA . LYS B 1 140 ? 11.234 6.598 13.594 1 98.94 140 LYS B CA 1
ATOM 2892 C C . LYS B 1 140 ? 9.883 6.699 12.883 1 98.94 140 LYS B C 1
ATOM 2894 O O . LYS B 1 140 ? 9.102 7.613 13.156 1 98.94 140 LYS B O 1
ATOM 2899 N N . ILE B 1 141 ? 9.648 5.91 11.922 1 98.94 141 ILE B N 1
ATOM 2900 C CA . ILE B 1 141 ? 8.359 5.773 11.25 1 98.94 141 ILE B CA 1
ATOM 2901 C C . ILE B 1 141 ? 7.621 4.551 11.797 1 98.94 141 ILE B C 1
ATOM 2903 O O . ILE B 1 141 ? 8 3.414 11.508 1 98.94 141 ILE B O 1
ATOM 2907 N N . GLU B 1 142 ? 6.555 4.711 12.461 1 98.88 142 GLU B N 1
ATOM 2908 C CA . GLU B 1 142 ? 5.965 3.652 13.273 1 98.88 142 GLU B CA 1
ATOM 2909 C C . GLU B 1 142 ? 4.953 2.844 12.469 1 98.88 142 GLU B C 1
ATOM 2911 O O . GLU B 1 142 ? 4.602 3.213 11.352 1 98.88 142 GLU B O 1
ATOM 2916 N N . THR B 1 143 ? 4.48 1.813 13.047 1 98.88 143 THR B N 1
ATOM 2917 C CA . THR B 1 143 ? 3.719 0.715 12.461 1 98.88 143 THR B CA 1
ATOM 2918 C C . THR B 1 143 ? 2.586 1.248 11.594 1 98.88 143 THR B C 1
ATOM 2920 O O . THR B 1 143 ? 1.827 2.123 12.016 1 98.88 143 THR B O 1
ATOM 2923 N N . ASN B 1 144 ? 2.533 0.785 10.305 1 98.81 144 ASN B N 1
ATOM 2924 C CA . ASN B 1 144 ? 1.425 0.937 9.367 1 98.81 144 ASN B CA 1
ATOM 2925 C C . ASN B 1 144 ? 1.268 2.387 8.914 1 98.81 144 ASN B C 1
ATOM 2927 O O . ASN B 1 144 ? 0.208 2.775 8.422 1 98.81 144 ASN B O 1
ATOM 2931 N N . ALA B 1 145 ? 2.293 3.238 9.148 1 98.94 145 ALA B N 1
ATOM 2932 C CA . ALA B 1 145 ? 2.254 4.562 8.539 1 98.94 145 ALA B CA 1
ATOM 2933 C C . ALA B 1 145 ? 2.367 4.465 7.016 1 98.94 145 ALA B C 1
ATOM 2935 O O . ALA B 1 145 ? 2.979 3.527 6.492 1 98.94 145 ALA B O 1
ATOM 2936 N N . TYR B 1 146 ? 1.683 5.328 6.344 1 98.94 146 TYR B N 1
ATOM 2937 C CA . TYR B 1 146 ? 1.766 5.445 4.891 1 98.94 146 TYR B CA 1
ATOM 2938 C C . TYR B 1 146 ? 2.391 6.773 4.488 1 98.94 146 TYR B C 1
ATOM 2940 O O . TYR B 1 146 ? 1.801 7.836 4.707 1 98.94 146 TYR B O 1
ATOM 2948 N N . ILE B 1 147 ? 3.566 6.73 3.859 1 98.94 147 ILE B N 1
ATOM 2949 C CA . ILE B 1 147 ? 4.266 7.91 3.355 1 98.94 147 ILE B CA 1
ATOM 2950 C C . ILE B 1 147 ? 4.137 7.973 1.835 1 98.94 147 ILE B C 1
ATOM 2952 O O . ILE B 1 147 ? 4.746 7.168 1.122 1 98.94 147 ILE B O 1
ATOM 2956 N N . THR B 1 148 ? 3.426 8.945 1.339 1 98.38 148 THR B N 1
ATOM 2957 C CA . THR B 1 148 ? 3.104 9.031 -0.081 1 98.38 148 THR B CA 1
ATOM 2958 C C . THR B 1 148 ? 4.32 9.484 -0.887 1 98.38 148 THR B C 1
ATOM 2960 O O . THR B 1 148 ? 5.309 9.945 -0.318 1 98.38 148 THR B O 1
ATOM 2963 N N . ALA B 1 149 ? 4.211 9.375 -2.201 1 98 149 ALA B N 1
ATOM 2964 C CA . ALA B 1 149 ? 5.316 9.68 -3.105 1 98 149 ALA B CA 1
ATOM 2965 C C . ALA B 1 149 ? 5.723 11.148 -2.996 1 98 149 ALA B C 1
ATOM 2967 O O . ALA B 1 149 ? 4.918 11.992 -2.604 1 98 149 ALA B O 1
ATOM 2968 N N . LEU B 1 150 ? 6.965 11.398 -3.309 1 97.88 150 LEU B N 1
ATOM 2969 C CA . LEU B 1 150 ? 7.508 12.75 -3.391 1 97.88 150 LEU B CA 1
ATOM 2970 C C . LEU B 1 150 ? 7.469 13.438 -2.029 1 97.88 150 LEU B C 1
ATOM 2972 O O . LEU B 1 150 ? 7.211 14.641 -1.942 1 97.88 150 LEU B O 1
ATOM 2976 N N . SER B 1 151 ? 7.594 12.695 -0.951 1 98.81 151 SER B N 1
ATOM 2977 C CA . SER B 1 151 ? 7.664 13.242 0.4 1 98.81 151 SER B CA 1
ATOM 2978 C C . SER B 1 151 ? 9.109 13.453 0.839 1 98.81 151 SER B C 1
ATOM 2980 O O . SER B 1 151 ? 10.023 12.828 0.296 1 98.81 151 SER B O 1
ATOM 2982 N N . GLU B 1 152 ? 9.297 14.336 1.704 1 98.94 152 GLU B N 1
ATOM 2983 C CA . GLU B 1 152 ? 10.586 14.609 2.336 1 98.94 152 GLU B CA 1
ATOM 2984 C C . GLU B 1 152 ? 10.461 14.641 3.855 1 98.94 152 GLU B C 1
ATOM 2986 O O . GLU B 1 152 ? 9.789 15.508 4.41 1 98.94 152 GLU B O 1
ATOM 2991 N N . ILE B 1 153 ? 11.031 13.719 4.535 1 98.94 153 ILE B N 1
ATOM 2992 C CA . ILE B 1 153 ? 11.078 13.625 5.992 1 98.94 153 ILE B CA 1
ATOM 2993 C C . ILE B 1 153 ? 12.508 13.828 6.477 1 98.94 153 ILE B C 1
ATOM 2995 O O . ILE B 1 153 ? 13.383 13 6.199 1 98.94 153 ILE B O 1
ATOM 2999 N N . GLU B 1 154 ? 12.766 14.883 7.184 1 98.94 154 GLU B N 1
ATOM 3000 C CA . GLU B 1 154 ? 14.117 15.242 7.59 1 98.94 154 GLU B CA 1
ATOM 3001 C C . GLU B 1 154 ? 14.516 14.523 8.875 1 98.94 154 GLU B C 1
ATOM 3003 O O . GLU B 1 154 ? 13.727 13.773 9.445 1 98.94 154 GLU B O 1
ATOM 3008 N N . ASP B 1 155 ? 15.766 14.797 9.32 1 98.94 155 ASP B N 1
ATOM 3009 C CA . ASP B 1 155 ? 16.391 14.078 10.43 1 98.94 155 ASP B CA 1
ATOM 3010 C C . ASP B 1 155 ? 15.586 14.242 11.711 1 98.94 155 ASP B C 1
ATOM 3012 O O . ASP B 1 155 ? 15.023 15.305 11.969 1 98.94 155 ASP B O 1
ATOM 3016 N N . TRP B 1 156 ? 15.492 13.141 12.492 1 98.88 156 TRP B N 1
ATOM 3017 C CA . TRP B 1 156 ? 14.977 13.133 13.852 1 98.88 156 TRP B CA 1
ATOM 3018 C C . TRP B 1 156 ? 13.461 13.297 13.859 1 98.88 156 TRP B C 1
ATOM 3020 O O . TRP B 1 156 ? 12.859 13.578 14.898 1 98.88 156 TRP B O 1
ATOM 3030 N N . ALA B 1 157 ? 12.859 13.164 12.742 1 98.94 157 ALA B N 1
ATOM 3031 C CA . ALA B 1 157 ? 11.406 13.195 12.688 1 98.94 157 ALA B CA 1
ATOM 3032 C C . ALA B 1 157 ? 10.805 11.938 13.328 1 98.94 157 ALA B C 1
ATOM 3034 O O . ALA B 1 157 ? 11.43 10.875 13.32 1 98.94 157 ALA B O 1
ATOM 3035 N N . PHE B 1 158 ? 9.633 12.078 13.852 1 98.94 158 PHE B N 1
ATOM 3036 C CA . PHE B 1 158 ? 8.859 10.977 14.422 1 98.94 158 PHE B CA 1
ATOM 3037 C C . PHE B 1 158 ? 7.477 10.906 13.797 1 98.94 158 PHE B C 1
ATOM 3039 O O . PHE B 1 158 ? 6.695 11.859 13.891 1 98.94 158 PHE B O 1
ATOM 3046 N N . ILE B 1 159 ? 7.172 9.852 13.164 1 98.94 159 ILE B N 1
ATOM 3047 C CA . ILE B 1 159 ? 5.855 9.586 12.586 1 98.94 159 ILE B CA 1
ATOM 3048 C C . ILE B 1 159 ? 5.168 8.469 13.367 1 98.94 159 ILE B C 1
ATOM 3050 O O . ILE B 1 159 ? 5.57 7.305 13.281 1 98.94 159 ILE B O 1
ATOM 3054 N N . ALA B 1 160 ? 4.125 8.758 14.086 1 98.94 160 ALA B N 1
ATOM 3055 C CA . ALA B 1 160 ? 3.445 7.801 14.953 1 98.94 160 ALA B CA 1
ATOM 3056 C C . ALA B 1 160 ? 2.668 6.77 14.141 1 98.94 160 ALA B C 1
ATOM 3058 O O . ALA B 1 160 ? 2.637 6.844 12.906 1 98.94 160 ALA B O 1
ATOM 3059 N N . PRO B 1 161 ? 2.133 5.688 14.805 1 98.94 161 PRO B N 1
ATOM 3060 C CA . PRO B 1 161 ? 1.467 4.605 14.078 1 98.94 161 PRO B CA 1
ATOM 3061 C C . PRO B 1 161 ? 0.258 5.09 13.281 1 98.94 161 PRO B C 1
ATOM 3063 O O . PRO B 1 161 ? -0.5 5.938 13.75 1 98.94 161 PRO B O 1
ATOM 3066 N N . CYS B 1 162 ? 0.119 4.547 12 1 98.88 162 CYS B N 1
ATOM 3067 C CA . CYS B 1 162 ? -1.069 4.66 11.164 1 98.88 162 CYS B CA 1
ATOM 3068 C C . CYS B 1 162 ? -1.254 6.086 10.664 1 98.88 162 CYS B C 1
ATOM 3070 O O . CYS B 1 162 ? -2.355 6.473 10.273 1 98.88 162 CYS B O 1
ATOM 3072 N N . VAL B 1 163 ? -0.185 6.93 10.797 1 98.94 163 VAL B N 1
ATOM 3073 C CA . VAL B 1 163 ? -0.229 8.219 10.117 1 98.94 163 VAL B CA 1
ATOM 3074 C C . VAL B 1 163 ? -0.394 8.008 8.609 1 98.94 163 VAL B C 1
ATOM 3076 O O . VAL B 1 163 ? 0.216 7.105 8.039 1 98.94 163 VAL B O 1
ATOM 3079 N N . VAL B 1 164 ? -1.252 8.836 7.961 1 98.94 164 VAL B N 1
ATOM 3080 C CA . VAL B 1 164 ? -1.485 8.766 6.523 1 98.94 164 VAL B CA 1
ATOM 3081 C C . VAL B 1 164 ? -1.18 10.109 5.879 1 98.94 164 VAL B C 1
ATOM 3083 O O . VAL B 1 164 ? -1.736 11.141 6.277 1 98.94 164 VAL B O 1
ATOM 3086 N N . THR B 1 165 ? -0.252 10.133 4.91 1 98.81 165 THR B N 1
ATOM 3087 C CA . THR B 1 165 ? -0.006 11.328 4.113 1 98.81 165 THR B CA 1
ATOM 3088 C C . THR B 1 165 ? -0.622 11.188 2.725 1 98.81 165 THR B C 1
ATOM 3090 O O . THR B 1 165 ? -0.935 10.078 2.287 1 98.81 165 THR B O 1
ATOM 3093 N N . SER B 1 166 ? -0.866 12.297 2.074 1 97.44 166 SER B N 1
ATOM 3094 C CA . SER B 1 166 ? -1.429 12.305 0.728 1 97.44 166 SER B CA 1
ATOM 3095 C C . SER B 1 166 ? -0.642 13.234 -0.193 1 97.44 166 SER B C 1
ATOM 3097 O O . SER B 1 166 ? 0.19 14.016 0.27 1 97.44 166 SER B O 1
ATOM 3099 N N . ASN B 1 167 ? -0.884 13.047 -1.549 1 95.56 167 ASN B N 1
ATOM 3100 C CA . ASN B 1 167 ? -0.103 13.859 -2.477 1 95.56 167 ASN B CA 1
ATOM 3101 C C . ASN B 1 167 ? -0.961 14.375 -3.629 1 95.56 167 ASN B C 1
ATOM 3103 O O . ASN B 1 167 ? -0.46 15.062 -4.523 1 95.56 167 ASN B O 1
ATOM 3107 N N . ASP B 1 168 ? -2.211 14.086 -3.596 1 88.75 168 ASP B N 1
ATOM 3108 C CA . ASP B 1 168 ? -3.125 14.5 -4.656 1 88.75 168 ASP B CA 1
ATOM 3109 C C . ASP B 1 168 ? -4.391 15.133 -4.082 1 88.75 168 ASP B C 1
ATOM 3111 O O . ASP B 1 168 ? -5.23 14.438 -3.504 1 88.75 168 ASP B O 1
ATOM 3115 N N . ASN B 1 169 ? -4.613 16.391 -4.379 1 83.38 169 ASN B N 1
ATOM 3116 C CA . ASN B 1 169 ? -5.742 17.141 -3.83 1 83.38 169 ASN B CA 1
ATOM 3117 C C . ASN B 1 169 ? -7.047 16.781 -4.531 1 83.38 169 ASN B C 1
ATOM 3119 O O . ASN B 1 169 ? -8.133 17.109 -4.039 1 83.38 169 ASN B O 1
ATOM 3123 N N . PHE B 1 170 ? -6.934 16.125 -5.582 1 79.56 170 PHE B N 1
ATOM 3124 C CA . PHE B 1 170 ? -8.109 16.016 -6.438 1 79.56 170 PHE B CA 1
ATOM 3125 C C . PHE B 1 170 ? -8.602 14.57 -6.5 1 79.56 170 PHE B C 1
ATOM 3127 O O . PHE B 1 170 ? -9.57 14.273 -7.203 1 79.56 170 PHE B O 1
ATOM 3134 N N . ALA B 1 171 ? -8.031 13.789 -5.758 1 79.94 171 ALA B N 1
ATOM 3135 C CA . ALA B 1 171 ? -8.422 12.391 -5.676 1 79.94 171 ALA B CA 1
ATOM 3136 C C . ALA B 1 171 ? -8.578 11.781 -7.07 1 79.94 171 ALA B C 1
ATOM 3138 O O . ALA B 1 171 ? -9.609 11.188 -7.383 1 79.94 171 ALA B O 1
ATOM 3139 N N . GLY B 1 172 ? -7.652 12.047 -7.875 1 76.88 172 GLY B N 1
ATOM 3140 C CA . GLY B 1 172 ? -7.562 11.391 -9.172 1 76.88 172 GLY B CA 1
ATOM 3141 C C . GLY B 1 172 ? -8.281 12.148 -10.273 1 76.88 172 GLY B C 1
ATOM 3142 O O . GLY B 1 172 ? -8.391 11.664 -11.398 1 76.88 172 GLY B O 1
ATOM 3143 N N . ARG B 1 173 ? -8.82 13.289 -9.953 1 84.25 173 ARG B N 1
ATOM 3144 C CA . ARG B 1 173 ? -9.609 14.016 -10.938 1 84.25 173 ARG B CA 1
ATOM 3145 C C . ARG B 1 173 ? -8.906 15.297 -11.375 1 84.25 173 ARG B C 1
ATOM 3147 O O . ARG B 1 173 ? -8.203 15.922 -10.578 1 84.25 173 ARG B O 1
ATOM 3154 N N . GLY B 1 174 ? -9.031 15.594 -12.672 1 75.69 174 GLY B N 1
ATOM 3155 C CA . GLY B 1 174 ? -8.523 16.844 -13.203 1 75.69 174 GLY B CA 1
ATOM 3156 C C . GLY B 1 174 ? -7.289 16.688 -14.062 1 75.69 174 GLY B C 1
ATOM 3157 O O . GLY B 1 174 ? -6.371 15.938 -13.703 1 75.69 174 GLY B O 1
ATOM 3158 N N . LYS B 1 175 ? -7.219 17.266 -15.273 1 71.12 175 LYS B N 1
ATOM 3159 C CA . LYS B 1 175 ? -6.16 17.125 -16.266 1 71.12 175 LYS B CA 1
ATOM 3160 C C . LYS B 1 175 ? -4.867 17.781 -15.789 1 71.12 175 LYS B C 1
ATOM 3162 O O . LYS B 1 175 ? -3.771 17.328 -16.141 1 71.12 175 LYS B O 1
ATOM 3167 N N . ASP B 1 176 ? -4.996 18.781 -15 1 71.94 176 ASP B N 1
ATOM 3168 C CA . ASP B 1 176 ? -3.82 19.547 -14.586 1 71.94 176 ASP B CA 1
ATOM 3169 C C . ASP B 1 176 ? -3.367 19.141 -13.188 1 71.94 176 ASP B C 1
ATOM 3171 O O . ASP B 1 176 ? -2.564 19.844 -12.562 1 71.94 176 ASP B O 1
ATOM 3175 N N . ARG B 1 177 ? -3.805 18.031 -12.812 1 73.31 177 ARG B N 1
ATOM 3176 C CA . ARG B 1 177 ? -3.541 17.688 -11.422 1 73.31 177 ARG B CA 1
ATOM 3177 C C . ARG B 1 177 ? -2.068 17.344 -11.211 1 73.31 177 ARG B C 1
ATOM 3179 O O . ARG B 1 177 ? -1.542 17.484 -10.109 1 73.31 177 ARG B O 1
ATOM 3186 N N . ALA B 1 178 ? -1.451 16.844 -12.195 1 71.44 178 ALA B N 1
ATOM 3187 C CA . ALA B 1 178 ? -0.058 16.406 -12.094 1 71.44 178 ALA B CA 1
ATOM 3188 C C . ALA B 1 178 ? 0.843 17.562 -11.664 1 71.44 178 ALA B C 1
ATOM 3190 O O . ALA B 1 178 ? 1.861 17.359 -11.008 1 71.44 178 ALA B O 1
ATOM 3191 N N . LYS B 1 179 ? 0.448 18.719 -11.969 1 75.06 179 LYS B N 1
ATOM 3192 C CA . LYS B 1 179 ? 1.224 19.922 -11.633 1 75.06 179 LYS B CA 1
ATOM 3193 C C . LYS B 1 179 ? 1.186 20.203 -10.133 1 75.06 179 LYS B C 1
ATOM 3195 O O . LYS B 1 179 ? 2.062 20.875 -9.602 1 75.06 179 LYS B O 1
ATOM 3200 N N . TYR B 1 180 ? 0.253 19.578 -9.531 1 80.12 180 TYR B N 1
ATOM 3201 C CA . TYR B 1 180 ? 0.041 19.906 -8.125 1 80.12 180 TYR B CA 1
ATOM 3202 C C . TYR B 1 180 ? 0.4 18.734 -7.223 1 80.12 180 TYR B C 1
ATOM 3204 O O . TYR B 1 180 ? 0.244 18.812 -6 1 80.12 180 TYR B O 1
ATOM 3212 N N . PHE B 1 181 ? 0.962 17.75 -7.773 1 89.19 181 PHE B N 1
ATOM 3213 C CA . PHE B 1 181 ? 1.333 16.562 -7.012 1 89.19 181 PHE B CA 1
ATOM 3214 C C . PHE B 1 181 ? 2.543 16.844 -6.129 1 89.19 181 PHE B C 1
ATOM 3216 O O . PHE B 1 181 ? 3.609 17.219 -6.625 1 89.19 181 PHE B O 1
ATOM 3223 N N . LYS B 1 182 ? 2.326 16.766 -4.836 1 93.88 182 LYS B N 1
ATOM 3224 C CA . LYS B 1 182 ? 3.404 17.016 -3.883 1 93.88 182 LYS B CA 1
ATOM 3225 C C . LYS B 1 182 ? 3.154 16.281 -2.57 1 93.88 182 LYS B C 1
ATOM 3227 O O . LYS B 1 182 ? 2.072 16.391 -1.988 1 93.88 182 LYS B O 1
ATOM 3232 N N . GLY B 1 183 ? 4.121 15.531 -2.1 1 97.81 183 GLY B N 1
ATOM 3233 C CA . GLY B 1 183 ? 4.012 14.812 -0.838 1 97.81 183 GLY B CA 1
ATOM 3234 C C . GLY B 1 183 ? 4.238 15.695 0.372 1 97.81 183 GLY B C 1
ATOM 3235 O O . GLY B 1 183 ? 4.34 16.922 0.243 1 97.81 183 GLY B O 1
ATOM 3236 N N . VAL B 1 184 ? 4.262 15.109 1.548 1 98.75 184 VAL B N 1
ATOM 3237 C CA . VAL B 1 184 ? 4.434 15.828 2.807 1 98.75 184 VAL B CA 1
ATOM 3238 C C . VAL B 1 184 ? 5.902 16.203 2.99 1 98.75 184 VAL B C 1
ATOM 3240 O O . VAL B 1 184 ? 6.797 15.469 2.557 1 98.75 184 VAL B O 1
ATOM 3243 N N . THR B 1 185 ? 6.125 17.312 3.574 1 98.94 185 THR B N 1
ATOM 3244 C CA . THR B 1 185 ? 7.445 17.672 4.074 1 98.94 185 THR B CA 1
ATOM 3245 C C . THR B 1 185 ? 7.441 17.766 5.598 1 98.94 185 THR B C 1
ATOM 3247 O O . THR B 1 185 ? 6.691 18.547 6.18 1 98.94 185 THR B O 1
ATOM 3250 N N . VAL B 1 186 ? 8.18 16.953 6.262 1 98.94 186 VAL B N 1
ATOM 3251 C CA . VAL B 1 186 ? 8.383 17.031 7.703 1 98.94 186 VAL B CA 1
ATOM 3252 C C . VAL B 1 186 ? 9.797 17.531 8 1 98.94 186 VAL B C 1
ATOM 3254 O O . VAL B 1 186 ? 10.781 16.844 7.719 1 98.94 186 VAL B O 1
ATOM 3257 N N . LYS B 1 187 ? 9.859 18.688 8.531 1 98.94 187 LYS B N 1
ATOM 3258 C CA . LYS B 1 187 ? 11.164 19.281 8.812 1 98.94 187 LYS B CA 1
ATOM 3259 C C . LYS B 1 187 ? 11.812 18.641 10.039 1 98.94 187 LYS B C 1
ATOM 3261 O O . LYS B 1 187 ? 11.172 17.828 10.727 1 98.94 187 LYS B O 1
ATOM 3266 N N . ARG B 1 188 ? 13.094 19.031 10.266 1 98.88 188 ARG B N 1
ATOM 3267 C CA . ARG B 1 188 ? 13.922 18.406 11.305 1 98.88 188 ARG B CA 1
ATOM 3268 C C . ARG B 1 188 ? 13.188 18.391 12.641 1 98.88 188 ARG B C 1
ATOM 3270 O O . ARG B 1 188 ? 12.727 19.422 13.117 1 98.88 188 ARG B O 1
ATOM 3277 N N . GLY B 1 189 ? 13.031 17.234 13.172 1 98.75 189 GLY B N 1
ATOM 3278 C CA . GLY B 1 189 ? 12.477 17.094 14.508 1 98.75 189 GLY B CA 1
ATOM 3279 C C . GLY B 1 189 ? 10.961 17.172 14.531 1 98.75 189 GLY B C 1
ATOM 3280 O O . GLY B 1 189 ? 10.344 17.172 15.602 1 98.75 189 GLY B O 1
ATOM 3281 N N . GLY B 1 190 ? 10.32 17.328 13.422 1 98.88 190 GLY B N 1
ATOM 3282 C CA . GLY B 1 190 ? 8.867 17.312 13.352 1 98.88 190 GLY B CA 1
ATOM 3283 C C . GLY B 1 190 ? 8.266 16.016 13.859 1 98.88 190 GLY B C 1
ATOM 3284 O O . GLY B 1 190 ? 8.867 14.945 13.727 1 98.88 190 GLY B O 1
ATOM 3285 N N . ARG B 1 191 ? 7.074 16.094 14.406 1 98.94 191 ARG B N 1
ATOM 3286 C CA . ARG B 1 191 ? 6.383 14.938 14.953 1 98.94 191 ARG B CA 1
ATOM 3287 C C . ARG B 1 191 ? 4.926 14.906 14.5 1 98.94 191 ARG B C 1
ATOM 3289 O O . ARG B 1 191 ? 4.262 15.945 14.461 1 98.94 191 ARG B O 1
ATOM 3296 N N . ILE B 1 192 ? 4.469 13.766 14.133 1 98.94 192 ILE B N 1
ATOM 3297 C CA . ILE B 1 192 ? 3.074 13.578 13.75 1 98.94 192 ILE B CA 1
ATOM 3298 C C . ILE B 1 192 ? 2.443 12.484 14.602 1 98.94 192 ILE B C 1
ATOM 3300 O O . ILE B 1 192 ? 2.93 11.352 14.625 1 98.94 192 ILE B O 1
ATOM 3304 N N . GLY B 1 193 ? 1.354 12.797 15.227 1 98.94 193 GLY B N 1
ATOM 3305 C CA . GLY B 1 193 ? 0.686 11.891 16.141 1 98.94 193 GLY B CA 1
ATOM 3306 C C . GLY B 1 193 ? -0.086 10.789 15.453 1 98.94 193 GLY B C 1
ATOM 3307 O O . GLY B 1 193 ? -0.35 10.875 14.25 1 98.94 193 GLY B O 1
ATOM 3308 N N . ALA B 1 194 ? -0.476 9.805 16.281 1 98.88 194 ALA B N 1
ATOM 3309 C CA . ALA B 1 194 ? -1.063 8.57 15.766 1 98.88 194 ALA B CA 1
ATOM 3310 C C . ALA B 1 194 ? -2.334 8.852 14.969 1 98.88 194 ALA B C 1
ATOM 3312 O O . ALA B 1 194 ? -3.158 9.68 15.375 1 98.88 194 ALA B O 1
ATOM 3313 N N . ASN B 1 195 ? -2.424 8.148 13.781 1 98.69 195 ASN B N 1
ATOM 3314 C CA . ASN B 1 195 ? -3.621 8.125 12.945 1 98.69 195 ASN B CA 1
ATOM 3315 C C . ASN B 1 195 ? -3.953 9.516 12.406 1 98.69 195 ASN B C 1
ATOM 3317 O O . ASN B 1 195 ? -5.098 9.781 12.039 1 98.69 195 ASN B O 1
ATOM 3321 N N . ALA B 1 196 ? -3.002 10.477 12.477 1 98.88 196 ALA B N 1
ATOM 3322 C CA . ALA B 1 196 ? -3.213 11.773 11.836 1 98.88 196 ALA B CA 1
ATOM 3323 C C . ALA B 1 196 ? -3.193 11.641 10.32 1 98.88 196 ALA B C 1
ATOM 3325 O O . ALA B 1 196 ? -2.617 10.695 9.773 1 98.88 196 ALA B O 1
ATOM 3326 N N . THR B 1 197 ? -3.877 12.555 9.617 1 98.88 197 THR B N 1
ATOM 3327 C CA . THR B 1 197 ? -3.928 12.656 8.164 1 98.88 197 THR B CA 1
ATOM 3328 C C . THR B 1 197 ? -3.334 13.977 7.691 1 98.88 197 THR B C 1
ATOM 3330 O O . THR B 1 197 ? -3.73 15.047 8.164 1 98.88 197 THR B O 1
ATOM 3333 N N . VAL B 1 198 ? -2.371 13.906 6.777 1 98.88 198 VAL B N 1
ATOM 3334 C CA . VAL B 1 198 ? -1.754 15.133 6.27 1 98.88 198 VAL B CA 1
ATOM 3335 C C . VAL B 1 198 ? -2.119 15.32 4.797 1 98.88 198 VAL B C 1
ATOM 3337 O O . VAL B 1 198 ? -1.842 14.453 3.967 1 98.88 198 VAL B O 1
ATOM 3340 N N . LEU B 1 199 ? -2.676 16.484 4.469 1 98.12 199 LEU B N 1
ATOM 3341 C CA . LEU B 1 199 ? -3.117 16.766 3.105 1 98.12 199 LEU B CA 1
ATOM 3342 C C . LEU B 1 199 ? -1.927 17.047 2.197 1 98.12 199 LEU B C 1
ATOM 3344 O O . LEU B 1 199 ? -0.812 17.266 2.678 1 98.12 199 LEU B O 1
ATOM 3348 N N . PRO B 1 200 ? -2.16 17.078 0.897 1 97.06 200 PRO B N 1
ATOM 3349 C CA . PRO B 1 200 ? -1.062 17.141 -0.071 1 97.06 200 PRO B CA 1
ATOM 3350 C C . PRO B 1 200 ? -0.226 18.406 0.071 1 97.06 200 PRO B C 1
ATOM 3352 O O . PRO B 1 200 ? -0.778 19.5 0.198 1 97.06 200 PRO B O 1
ATOM 3355 N N . GLY B 1 201 ? 1.083 18.219 0.115 1 97.44 201 GLY B N 1
ATOM 3356 C CA . GLY B 1 201 ? 2.018 19.312 -0.014 1 97.44 201 GLY B CA 1
ATOM 3357 C C . GLY B 1 201 ? 2.221 20.078 1.28 1 97.44 201 GLY B C 1
ATOM 3358 O O . GLY B 1 201 ? 2.896 21.109 1.301 1 97.44 201 GLY B O 1
ATOM 3359 N N . LYS B 1 202 ? 1.617 19.656 2.338 1 98.62 202 LYS B N 1
ATOM 3360 C CA . LYS B 1 202 ? 1.728 20.391 3.594 1 98.62 202 LYS B CA 1
ATOM 3361 C C . LYS B 1 202 ? 3.107 20.203 4.219 1 98.62 202 LYS B C 1
ATOM 3363 O O . LYS B 1 202 ? 3.768 19.188 3.99 1 98.62 202 LYS B O 1
ATOM 3368 N N . VAL B 1 203 ? 3.471 21.172 4.996 1 98.88 203 VAL B N 1
ATOM 3369 C CA . VAL B 1 203 ? 4.766 21.203 5.668 1 98.88 203 VAL B CA 1
ATOM 3370 C C . VAL B 1 203 ? 4.566 21.172 7.18 1 98.88 203 VAL B C 1
ATOM 3372 O O . VAL B 1 203 ? 3.793 21.953 7.727 1 98.88 203 VAL B O 1
ATOM 3375 N N . ILE B 1 204 ? 5.172 20.188 7.871 1 98.94 204 ILE B N 1
ATOM 3376 C CA . ILE B 1 204 ? 5.332 20.25 9.32 1 98.94 204 ILE B CA 1
ATOM 3377 C C . ILE B 1 204 ? 6.645 20.953 9.664 1 98.94 204 ILE B C 1
ATOM 3379 O O . ILE B 1 204 ? 7.727 20.406 9.43 1 98.94 204 ILE B O 1
ATOM 3383 N N . GLY B 1 205 ? 6.516 22.109 10.188 1 98.88 205 GLY B N 1
ATOM 3384 C CA . GLY B 1 205 ? 7.688 22.922 10.469 1 98.88 205 GLY B CA 1
ATOM 3385 C C . GLY B 1 205 ? 8.641 22.281 11.453 1 98.88 205 GLY B C 1
ATOM 3386 O O . GLY B 1 205 ? 8.281 21.312 12.125 1 98.88 205 GLY B O 1
ATOM 3387 N N . GLU B 1 206 ? 9.883 22.875 11.578 1 98.81 206 GLU B N 1
ATOM 3388 C CA . GLU B 1 206 ? 10.914 22.359 12.477 1 98.81 206 GLU B CA 1
ATOM 3389 C C . GLU B 1 206 ? 10.383 22.219 13.898 1 98.81 206 GLU B C 1
ATOM 3391 O O . GLU B 1 206 ? 9.852 23.172 14.469 1 98.81 206 GLU B O 1
ATOM 3396 N N . GLU B 1 207 ? 10.406 21.016 14.422 1 98.69 207 GLU B N 1
ATOM 3397 C CA . GLU B 1 207 ? 9.977 20.703 15.781 1 98.69 207 GLU B CA 1
ATOM 3398 C C . GLU B 1 207 ? 8.492 20.969 15.969 1 98.69 207 GLU B C 1
ATOM 3400 O O . GLU B 1 207 ? 8.031 21.188 17.094 1 98.69 207 GLU B O 1
ATOM 3405 N N . GLY B 1 208 ? 7.809 21.078 14.836 1 98.81 208 GLY B N 1
ATOM 3406 C CA . GLY B 1 208 ? 6.359 21.109 14.914 1 98.81 208 GLY B CA 1
ATOM 3407 C C . GLY B 1 208 ? 5.758 19.797 15.367 1 98.81 208 GLY B C 1
ATOM 3408 O O . GLY B 1 208 ? 6.375 18.75 15.219 1 98.81 208 GLY B O 1
ATOM 3409 N N . PHE B 1 209 ? 4.543 19.891 15.93 1 98.94 209 PHE B N 1
ATOM 3410 C CA . PHE B 1 209 ? 3.916 18.672 16.438 1 98.94 209 PHE B CA 1
ATOM 3411 C C . PHE B 1 209 ? 2.439 18.625 16.062 1 98.94 209 PHE B C 1
ATOM 3413 O O . PHE B 1 209 ? 1.676 19.531 16.406 1 98.94 209 PHE B O 1
ATOM 3420 N N . VAL B 1 210 ? 2.059 17.609 15.367 1 98.94 210 VAL B N 1
ATOM 3421 C CA . VAL B 1 210 ? 0.663 17.328 15.047 1 98.94 210 VAL B CA 1
ATOM 3422 C C . VAL B 1 210 ? 0.084 16.344 16.047 1 98.94 210 VAL B C 1
ATOM 3424 O O . VAL B 1 210 ? 0.591 15.227 16.188 1 98.94 210 VAL B O 1
ATOM 3427 N N . GLY B 1 211 ? -0.981 16.719 16.672 1 98.88 211 GLY B N 1
ATOM 3428 C CA . GLY B 1 211 ? -1.627 15.812 17.609 1 98.88 211 GLY B CA 1
ATOM 3429 C C . GLY B 1 211 ? -2.307 14.641 16.922 1 98.88 211 GLY B C 1
ATOM 3430 O O . GLY B 1 211 ? -2.578 14.688 15.719 1 98.88 211 GLY B O 1
ATOM 3431 N N . ALA B 1 212 ? -2.555 13.602 17.734 1 98.81 212 ALA B N 1
ATOM 3432 C CA . ALA B 1 212 ? -3.148 12.367 17.234 1 98.81 212 ALA B CA 1
ATOM 3433 C C . ALA B 1 212 ? -4.523 12.633 16.625 1 98.81 212 ALA B C 1
ATOM 3435 O O . ALA B 1 212 ? -5.285 13.461 17.125 1 98.81 212 ALA B O 1
ATOM 3436 N N . GLY B 1 213 ? -4.77 11.891 15.523 1 98.56 213 GLY B N 1
ATOM 3437 C CA . GLY B 1 213 ? -6.082 11.922 14.906 1 98.56 213 GLY B CA 1
ATOM 3438 C C . GLY B 1 213 ? -6.355 13.211 14.148 1 98.56 213 GLY B C 1
ATOM 3439 O O . GLY B 1 213 ? -7.434 13.383 13.578 1 98.56 213 GLY B O 1
ATOM 3440 N N . SER B 1 214 ? -5.426 14.141 14.109 1 98.75 214 SER B N 1
ATOM 3441 C CA . SER B 1 214 ? -5.641 15.445 13.492 1 98.75 214 SER B CA 1
ATOM 3442 C C . SER B 1 214 ? -5.648 15.344 11.969 1 98.75 214 SER B C 1
ATOM 3444 O O . SER B 1 214 ? -5.074 14.414 11.406 1 98.75 214 SER B O 1
ATOM 3446 N N . VAL B 1 215 ? -6.355 16.234 11.312 1 98.81 215 VAL B N 1
ATOM 3447 C CA . VAL B 1 215 ? -6.312 16.406 9.867 1 98.81 215 VAL B CA 1
ATOM 3448 C C . VAL B 1 215 ? -5.637 17.734 9.523 1 98.81 215 VAL B C 1
ATOM 3450 O O . VAL B 1 215 ? -6.207 18.797 9.75 1 98.81 215 VAL B O 1
ATOM 3453 N N . VAL B 1 216 ? -4.469 17.641 8.922 1 98.88 216 VAL B N 1
ATOM 3454 C CA . VAL B 1 216 ? -3.643 18.812 8.664 1 98.88 216 VAL B CA 1
ATOM 3455 C C . VAL B 1 216 ? -3.969 19.391 7.281 1 98.88 216 VAL B C 1
ATOM 3457 O O . VAL B 1 216 ? -3.58 18.812 6.258 1 98.88 216 VAL B O 1
ATOM 3460 N N . THR B 1 217 ? -4.551 20.578 7.293 1 98.06 217 THR B N 1
ATOM 3461 C CA . THR B 1 217 ? -4.98 21.188 6.047 1 98.06 217 THR B CA 1
ATOM 3462 C C . THR B 1 217 ? -4.129 22.422 5.727 1 98.06 217 THR B C 1
ATOM 3464 O O . THR B 1 217 ? -4.207 22.969 4.625 1 98.06 217 THR B O 1
ATOM 3467 N N . LYS B 1 218 ? -3.361 22.844 6.703 1 98.38 218 LYS B N 1
ATOM 3468 C CA . LYS B 1 218 ? -2.432 23.969 6.543 1 98.38 218 LYS B CA 1
ATOM 3469 C C . LYS B 1 218 ? -1.054 23.609 7.102 1 98.38 218 LYS B C 1
ATOM 3471 O O . LYS B 1 218 ? -0.926 22.719 7.941 1 98.38 218 LYS B O 1
ATOM 3476 N N . ASP B 1 219 ? -0.114 24.375 6.613 1 98.88 219 ASP B N 1
ATOM 3477 C CA . ASP B 1 219 ? 1.237 24.156 7.125 1 98.88 219 ASP B CA 1
ATOM 3478 C C . ASP B 1 219 ? 1.295 24.391 8.633 1 98.88 219 ASP B C 1
ATOM 3480 O O . ASP B 1 219 ? 0.595 25.266 9.164 1 98.88 219 ASP B O 1
ATOM 3484 N N . VAL B 1 220 ? 2.107 23.656 9.305 1 98.94 220 VAL B N 1
ATOM 3485 C CA . VAL B 1 220 ? 2.33 23.797 10.734 1 98.94 220 VAL B CA 1
ATOM 3486 C C . VAL B 1 220 ? 3.578 24.641 10.984 1 98.94 220 VAL B C 1
ATOM 3488 O O . VAL B 1 220 ? 4.656 24.328 10.469 1 98.94 220 VAL B O 1
ATOM 3491 N N . MET B 1 221 ? 3.436 25.641 11.742 1 98.81 221 MET B N 1
ATOM 3492 C CA . MET B 1 221 ? 4.562 26.531 12.039 1 98.81 221 MET B CA 1
ATOM 3493 C C . MET B 1 221 ? 5.586 25.828 12.922 1 98.81 221 MET B C 1
ATOM 3495 O O . MET B 1 221 ? 5.238 24.922 13.695 1 98.81 221 MET B O 1
ATOM 3499 N N . PRO B 1 222 ? 6.879 26.281 12.836 1 98.81 222 PRO B N 1
ATOM 3500 C CA . PRO B 1 222 ? 7.91 25.688 13.688 1 98.81 222 PRO B CA 1
ATOM 3501 C C . PRO B 1 222 ? 7.57 25.781 15.172 1 98.81 222 PRO B C 1
ATOM 3503 O O . PRO B 1 222 ? 7.082 26.812 15.641 1 98.81 222 PRO B O 1
ATOM 3506 N N . ARG B 1 223 ? 7.719 24.688 15.844 1 98.75 223 ARG B N 1
ATOM 3507 C CA . ARG B 1 223 ? 7.629 24.594 17.297 1 98.75 223 ARG B CA 1
ATOM 3508 C C . ARG B 1 223 ? 6.211 24.875 17.781 1 98.75 223 ARG B C 1
ATOM 3510 O O . ARG B 1 223 ? 6.008 25.297 18.922 1 98.75 223 ARG B O 1
ATOM 3517 N N . LYS B 1 224 ? 5.219 24.656 16.938 1 98.88 224 LYS B N 1
ATOM 3518 C CA . LYS B 1 224 ? 3.814 24.797 17.312 1 98.88 224 LYS B CA 1
ATOM 3519 C C . LYS B 1 224 ? 3.115 23.438 17.375 1 98.88 224 LYS B C 1
ATOM 3521 O O . LYS B 1 224 ? 3.496 22.516 16.656 1 98.88 224 LYS B O 1
ATOM 3526 N N . ILE B 1 225 ? 2.176 23.328 18.219 1 98.88 225 ILE B N 1
ATOM 3527 C CA . ILE B 1 225 ? 1.314 22.141 18.297 1 98.88 225 ILE B CA 1
ATOM 3528 C C . ILE B 1 225 ? -0.025 22.438 17.625 1 98.88 225 ILE B C 1
ATOM 3530 O O . ILE B 1 225 ? -0.65 23.469 17.891 1 98.88 225 ILE B O 1
ATOM 3534 N N . VAL B 1 226 ? -0.454 21.562 16.766 1 98.88 226 VAL B N 1
ATOM 3535 C CA . VAL B 1 226 ? -1.776 21.688 16.156 1 98.88 226 VAL B CA 1
ATOM 3536 C C . VAL B 1 226 ? -2.6 20.438 16.469 1 98.88 226 VAL B C 1
ATOM 3538 O O . VAL B 1 226 ? -2.053 19.328 16.562 1 98.88 226 VAL B O 1
ATOM 3541 N N . VAL B 1 227 ? -3.938 20.609 16.625 1 98.75 227 VAL B N 1
ATOM 3542 C CA . VAL B 1 227 ? -4.84 19.484 16.875 1 98.75 227 VAL B CA 1
ATOM 3543 C C . VAL B 1 227 ? -6.188 19.75 16.203 1 98.75 227 VAL B C 1
ATOM 3545 O O . VAL B 1 227 ? -6.527 20.891 15.914 1 98.75 227 VAL B O 1
ATOM 3548 N N . GLY B 1 228 ? -6.805 18.609 15.883 1 98 228 GLY B N 1
ATOM 3549 C CA . GLY B 1 228 ? -8.195 18.75 15.477 1 98 228 GLY B CA 1
ATOM 3550 C C . GLY B 1 228 ? -8.422 18.406 14.016 1 98 228 GLY B C 1
ATOM 3551 O O . GLY B 1 228 ? -7.484 18.031 13.305 1 98 228 GLY B O 1
ATOM 3552 N N . ASN B 1 229 ? -9.711 18.547 13.57 1 97.25 229 ASN B N 1
ATOM 3553 C CA . ASN B 1 229 ? -10.195 18.297 12.219 1 97.25 229 ASN B CA 1
ATOM 3554 C C . ASN B 1 229 ? -11.164 19.375 11.766 1 97.25 229 ASN B C 1
ATOM 3556 O O . ASN B 1 229 ? -12.367 19.281 12.016 1 97.25 229 ASN B O 1
ATOM 3560 N N . PRO B 1 230 ? -10.602 20.391 11.18 1 97.06 230 PRO B N 1
ATOM 3561 C CA . PRO B 1 230 ? -9.219 20.562 10.758 1 97.06 230 PRO B CA 1
ATOM 3562 C C . PRO B 1 230 ? -8.289 20.969 11.898 1 97.06 230 PRO B C 1
ATOM 3564 O O . PRO B 1 230 ? -8.758 21.5 12.914 1 97.06 230 PRO B O 1
ATOM 3567 N N . ALA B 1 231 ? -7.074 20.672 11.68 1 98.31 231 ALA B N 1
ATOM 3568 C CA . ALA B 1 231 ? -6.086 20.953 12.711 1 98.31 231 ALA B CA 1
ATOM 3569 C C . ALA B 1 231 ? -5.871 22.453 12.867 1 98.31 231 ALA B C 1
ATOM 3571 O O . ALA B 1 231 ? -5.773 23.188 11.875 1 98.31 231 ALA B O 1
ATOM 3572 N N . ARG B 1 232 ? -5.75 22.922 14.133 1 98.44 232 ARG B N 1
ATOM 3573 C CA . ARG B 1 232 ? -5.457 24.312 14.477 1 98.44 232 ARG B CA 1
ATOM 3574 C C . ARG B 1 232 ? -4.363 24.391 15.531 1 98.44 232 ARG B C 1
ATOM 3576 O O . ARG B 1 232 ? -4.242 23.5 16.375 1 98.44 232 ARG B O 1
ATOM 3583 N N . GLU B 1 233 ? -3.719 25.531 15.453 1 98.56 233 GLU B N 1
ATOM 3584 C CA . GLU B 1 233 ? -2.668 25.766 16.438 1 98.56 233 GLU B CA 1
ATOM 3585 C C . GLU B 1 233 ? -3.252 25.938 17.844 1 98.56 233 GLU B C 1
ATOM 3587 O O . GLU B 1 233 ? -4.219 26.672 18.031 1 98.56 233 GLU B O 1
ATOM 3592 N N . ILE B 1 234 ? -2.578 25.328 18.797 1 98.25 234 ILE B N 1
ATOM 3593 C CA . ILE B 1 234 ? -3.148 25.484 20.141 1 98.25 234 ILE B CA 1
ATOM 3594 C C . ILE B 1 234 ? -2.092 26.031 21.094 1 98.25 234 ILE B C 1
ATOM 3596 O O . ILE B 1 234 ? -2.42 26.719 22.062 1 98.25 234 ILE B O 1
ATOM 3600 N N . LYS B 1 235 ? -0.871 25.688 20.922 1 97.75 235 LYS B N 1
ATOM 3601 C CA . LYS B 1 235 ? 0.177 26.188 21.812 1 97.75 235 LYS B CA 1
ATOM 3602 C C . LYS B 1 235 ? 1.562 25.859 21.25 1 97.75 235 LYS B C 1
ATOM 3604 O O . LYS B 1 235 ? 1.687 25.266 20.172 1 97.75 235 LYS B O 1
ATOM 3609 N N . ASP B 1 236 ? 2.57 26.328 22.031 1 98.31 236 ASP B N 1
ATOM 3610 C CA . ASP B 1 236 ? 3.963 26.047 21.688 1 98.31 236 ASP B CA 1
ATOM 3611 C C . ASP B 1 236 ? 4.367 24.656 22.172 1 98.31 236 ASP B C 1
ATOM 3613 O O . ASP B 1 236 ? 3.865 24.172 23.188 1 98.31 236 ASP B O 1
ATOM 3617 N N . VAL B 1 237 ? 5.305 24.062 21.422 1 98.19 237 VAL B N 1
ATOM 3618 C CA . VAL B 1 237 ? 5.949 22.844 21.938 1 98.19 237 VAL B CA 1
ATOM 3619 C C . VAL B 1 237 ? 6.719 23.172 23.219 1 98.19 237 VAL B C 1
ATOM 3621 O O . VAL B 1 237 ? 7.516 24.125 23.234 1 98.19 237 VAL B O 1
ATOM 3624 N N . PRO B 1 238 ? 6.484 22.453 24.234 1 97.75 238 PRO B N 1
ATOM 3625 C CA . PRO B 1 238 ? 7.215 22.719 25.484 1 97.75 238 PRO B CA 1
ATOM 3626 C C . PRO B 1 238 ? 8.727 22.625 25.297 1 97.75 238 PRO B C 1
ATOM 3628 O O . PRO B 1 238 ? 9.219 21.766 24.562 1 97.75 238 PRO B O 1
ATOM 3631 N N . ALA B 1 239 ? 9.445 23.453 26.094 1 96.44 239 ALA B N 1
ATOM 3632 C CA . ALA B 1 239 ? 10.891 23.609 25.953 1 96.44 239 ALA B CA 1
ATOM 3633 C C . ALA B 1 239 ? 11.602 22.281 26.219 1 96.44 239 ALA B C 1
ATOM 3635 O O . ALA B 1 239 ? 12.578 21.953 25.547 1 96.44 239 ALA B O 1
ATOM 3636 N N . ASP B 1 240 ? 11.141 21.469 27.094 1 96.56 240 ASP B N 1
ATOM 3637 C CA . ASP B 1 240 ? 11.82 20.25 27.484 1 96.56 240 ASP B CA 1
ATOM 3638 C C . ASP B 1 240 ? 11.664 19.156 26.422 1 96.56 240 ASP B C 1
ATOM 3640 O O . ASP B 1 240 ? 12.359 18.141 26.453 1 96.56 240 ASP B O 1
ATOM 3644 N N . GLN B 1 241 ? 10.781 19.312 25.484 1 96.56 241 GLN B N 1
ATOM 3645 C CA . GLN B 1 241 ? 10.547 18.328 24.422 1 96.56 241 GLN B CA 1
ATOM 3646 C C . GLN B 1 241 ? 11.359 18.672 23.188 1 96.56 241 GLN B C 1
ATOM 3648 O O . GLN B 1 241 ? 11.445 17.875 22.25 1 96.56 241 GLN B O 1
ATOM 3653 N N . LEU B 1 242 ? 11.938 19.797 23.141 1 97.25 242 LEU B N 1
ATOM 3654 C CA . LEU B 1 242 ? 12.727 20.219 22 1 97.25 242 LEU B CA 1
ATOM 3655 C C . LEU B 1 242 ? 14.047 19.469 21.938 1 97.25 242 LEU B C 1
ATOM 3657 O O . LEU B 1 242 ? 14.641 19.156 22.969 1 97.25 242 LEU B O 1
ATOM 3661 N N . LEU B 1 243 ? 14.57 19.203 20.719 1 97 243 LEU B N 1
ATOM 3662 C CA . LEU B 1 243 ? 15.773 18.422 20.469 1 97 243 LEU B CA 1
ATOM 3663 C C . LEU B 1 243 ? 16.969 18.984 21.234 1 97 243 LEU B C 1
ATOM 3665 O O . LEU B 1 243 ? 17.766 18.234 21.781 1 97 243 LEU B O 1
ATOM 3669 N N . GLU B 1 244 ? 17.047 20.297 21.203 1 94.81 244 GLU B N 1
ATOM 3670 C CA . GLU B 1 244 ? 18.188 20.953 21.828 1 94.81 244 GLU B CA 1
ATOM 3671 C C . GLU B 1 244 ? 18.234 20.688 23.328 1 94.81 244 GLU B C 1
ATOM 3673 O O . GLU B 1 244 ? 19.266 20.875 23.969 1 94.81 244 GLU B O 1
ATOM 3678 N N . ASN B 1 245 ? 17.078 20.25 23.859 1 94.56 245 ASN B N 1
ATOM 3679 C CA . ASN B 1 245 ? 16.984 20.016 25.297 1 94.56 245 ASN B CA 1
ATOM 3680 C C . ASN B 1 245 ? 16.891 18.531 25.609 1 94.56 245 ASN B C 1
ATOM 3682 O O . ASN B 1 245 ? 16.531 18.156 26.734 1 94.56 245 ASN B O 1
ATOM 3686 N N . GLN B 1 246 ? 17.031 17.594 24.625 1 89.44 246 GLN B N 1
ATOM 3687 C CA . GLN B 1 246 ? 16.969 16.141 24.812 1 89.44 246 GLN B CA 1
ATOM 3688 C C . GLN B 1 246 ? 18.359 15.57 25.062 1 89.44 246 GLN B C 1
ATOM 3690 O O . GLN B 1 246 ? 19.359 16.109 24.594 1 89.44 246 GLN B O 1
#

Foldseek 3Di:
DEAADPQEAEDPQEAAEEHEYHDHQEYAEEQEYHEACEYEDHNEYHEYNEYEYEQEYAAAEDDDDPPRPPPDPDDAAGEYHEANEYAEYNEYEHGQEYEYYQEYHYALEYHYHNEYAEHNEYHEANEYAEHNEYHEYCEYAYHNEYWYHQEYHYAQEYEEHQEYWAFFQVVPDDPCGVVRGHTEYEDHLEYEEANEYEYHPEYAEANEYEYHPEYDPHHTYHQFYWYHVPTDTDGGNDPCSHPVND/DEAADPQEAEDPAEAEEEHEYHDHQEYAEEQEYYEACEYEDHNEYHEYNEYEYEQEYAAAEDDDDPPDPPPDPDDAAGEYAEYNEYAEYNEYEHGQEYEYYQEYHYACEYHYHNEYAEHNEYHEYNEYAEHNEYHEYCEYAYHNEYWYHQEYHYAQEYEEAQEYKAFFPPVPDDPCRVVRGHTEYEDHLEYEEANEYEYHPEYAEANEYEYHPEYDPHHTYHQFYWYDDPTDTDGGNDPCSHPVND

Nearest PDB structures (foldseek):
  3fsb-assembly1_A  TM=6.017E-01  e=1.312E-13  Thermoanaerobacterium thermosaccharolyticum
  3mqg-assembly1_B  TM=5.941E-01  e=1.623E-08  Bordetella petrii DSM 12804
  6ued-assembly1_A-2  TM=4.296E-01  e=1.044E-07  Pseudomonas aeruginosa PAO1
  3vbp-assembly1_E  TM=4.151E-01  e=4.014E-08  Bacillus cereus SJ1
  3vbj-assembly1_C  TM=3.833E-01  e=6.722E-07  Bacillus cereus SJ1

Secondary structure (DSSP, 8-state):
--EE-TT-EE-TT-EE-TT-EE-TT-EE-TT-EE-TT-EE-TT-EE-SS-EE-TT-EEEEPPPPPTT--------PPPPEE-TT-EE-TT-EEETT-EE-TT-EE-TT-EE-TT-EE-TT-EE-TT-EE-TT-EE-SS-EE-TT-EE-TT-EE-TT-EE-TT-EE---TTTT--TTGGGG----EE-TT-EE-TT-EE-TT-EE-TT-EEPTT-EE-SPBPTTEEEEETTEEEEEEPPGGGSGGG-/--EE-TT-EE-TT-EE-TT-EE-TT-EE-TT-EE-TT-EE-TT-EE-SS-EE-TT-EEEEPPP--TT--------PPPPEE-TT-EE-TT-EEETT-EE-TT-EE-TT-EE-TT-EE-TT-EE-TT-EE-SS-EE-SS-EE-TT-EE-TT-EE-TT-EE-TT-EE---TTTT--TTGGGG----EE-TT-EE-TT-EE-TT-EE-TT-EEPTT-EE-SPBPTTEEEEETTEEEEEEPPGGGSGGG-

Sequence (492 aa):
MRFISEKAKIAEDVEIGYFVVIEDDVKIGSGCKIGHNVIIKKGSIIGDNVEISDGTIIGKSPQKAIASKTTEEIVLPPAKIGNNVKIGANSIIYRGAIISDNVFIADLVTIRENVSVGEYTIIGRGVSIENKTIIGSYCKIETNAYITALSEIEDWAFIAPCVVTSNDNFAGRGKDRAKYFKGVTVKRGGRIGANATVLPGKVIGEEGFVGAGSVVTKDVMPRKIVVGNPAREIKDVPADQLLENQMRFISEKAKIAEDVEIGYFVVIEDDVKIGSGCKIGHNVIIKKGSIIGDNVEISDGTIIGKSPQKAIASKTTEEIVLPPAKIGNNVKIGANSIIYRGAIISDNVFIADLVTIRENVSVGEYTIIGRGVSIENKTIIGSYCKIETNAYITALSEIEDWAFIAPCVVTSNDNFAGRGKDRAKYFKGVTVKRGGRIGANATVLPGKVIGEEGFVGAGSVVTKDVMPRKIVVGNPAREIKDVPADQLLENQ

pLDDT: mean 95.41, std 9.06, range [49.0, 99.0]